Protein 8JNX (pdb70)

InterPro domains:
  IPR006047 Glycosyl hydrolase family 13, catalytic domain [PF00128] (363-703)
  IPR006047 Glycosyl hydrolase family 13, catalytic domain [SM00642] (362-720)
  IPR013780 Glycosyl hydrolase, all-beta [G3DSA:2.60.40.1180] (723-829)
  IPR013783 Immunoglobulin-like fold [G3DSA:2.60.40.10] (42-120)
  IPR017853 Glycoside hydrolase superfamily [SSF51445] (339-729)
  IPR045857 Oligo-1,6-glucosidase, domain 2 [G3DSA:3.90.400.10] (468-514)

Organism: Alkalihalophilus pseudofirmus (NCBI:txid79885)

Structure (mmCIF, N/CA/C/O backbone):
data_8JNX
#
_entry.id   8JNX
#
_cell.length_a   171.307
_cell.length_b   171.307
_cell.length_c   167.170
_cell.angle_alpha   90.000
_cell.angle_beta   90.000
_cell.angle_gamma   120.000
#
_symmetry.space_group_name_H-M   'P 61 2 2'
#
loop_
_entity.id
_entity.type
_entity.pdbx_description
1 polymer Alpha-amylase
2 non-polymer 'CALCIUM ION'
#
loop_
_atom_site.group_PDB
_atom_site.id
_atom_site.type_symbol
_atom_site.label_atom_id
_atom_site.label_alt_id
_atom_site.label_comp_id
_atom_site.label_asym_id
_atom_site.label_entity_id
_atom_site.label_seq_id
_atom_site.pdbx_PDB_ins_code
_atom_site.Cartn_x
_atom_site.Cartn_y
_atom_site.Cartn_z
_atom_site.occupancy
_atom_site.B_iso_or_equiv
_atom_site.auth_seq_id
_atom_site.auth_comp_id
_atom_site.auth_asym_id
_atom_site.auth_atom_id
_atom_site.pdbx_PDB_model_num
ATOM 1 N N . GLY A 1 1 ? -62.67345 -39.79832 27.81522 1.000 58.69616 -1 GLY A N 1
ATOM 2 C CA . GLY A 1 1 ? -61.93776 -40.06830 29.03709 1.000 72.04459 -1 GLY A CA 1
ATOM 3 C C . GLY A 1 1 ? -60.52611 -39.51666 29.01660 1.000 84.89253 -1 GLY A C 1
ATOM 4 O O . GLY A 1 1 ? -59.97496 -39.15099 30.05565 1.000 87.77943 -1 GLY A O 1
ATOM 5 N N . SER A 1 2 ? -59.94362 -39.45749 27.81932 1.000 92.70980 0 SER A N 1
ATOM 6 C CA . SER A 1 2 ? -58.58696 -38.95801 27.63346 1.000 92.57384 0 SER A CA 1
ATOM 7 C C . SER A 1 2 ? -58.31169 -38.70736 26.15623 1.000 83.17439 0 SER A C 1
ATOM 8 O O . SER A 1 2 ? -59.24344 -38.50505 25.37028 1.000 79.77046 0 SER A O 1
ATOM 11 N N . ASN A 1 3 ? -57.03445 -38.71784 25.76911 1.000 76.03931 1 ASN A N 1
ATOM 12 C CA . ASN A 1 3 ? -56.63094 -38.53466 24.37141 1.000 66.67942 1 ASN A CA 1
ATOM 13 C C . ASN A 1 3 ? -55.40128 -39.40807 24.12959 1.000 67.42435 1 ASN A C 1
ATOM 14 O O . ASN A 1 3 ? -54.26302 -38.94886 24.25564 1.000 72.93264 1 ASN A O 1
ATOM 19 N N . VAL A 1 4 ? -55.63929 -40.66915 23.78617 1.000 59.55427 2 VAL A N 1
ATOM 20 C CA . VAL A 1 4 ? -54.55911 -41.56847 23.39966 1.000 54.60896 2 VAL A CA 1
ATOM 21 C C . VAL A 1 4 ? -54.13552 -41.23227 21.97662 1.000 58.06041 2 VAL A C 1
ATOM 22 O O . VAL A 1 4 ? -54.97711 -41.09569 21.08072 1.000 57.33083 2 VAL A O 1
ATOM 26 N N . SER A 1 5 ? -52.82985 -41.09051 21.76305 1.000 66.18454 3 SER A N 1
ATOM 27 C CA . SER A 1 5 ? -52.30300 -40.70722 20.45650 1.000 70.90291 3 SER A CA 1
ATOM 28 C C . SER A 1 5 ? -50.99941 -41.45589 20.22267 1.000 67.24680 3 SER A C 1
ATOM 29 O O . SER A 1 5 ? -49.99316 -41.17602 20.88114 1.000 64.12390 3 SER A O 1
ATOM 32 N N . HIS A 1 6 ? -51.02144 -42.40815 19.29179 1.000 70.82066 4 HIS A N 1
ATOM 33 C CA . HIS A 1 6 ? -49.83581 -43.15569 18.89140 1.000 73.84612 4 HIS A CA 1
ATOM 34 C C . HIS A 1 6 ? -49.28045 -42.67930 17.55463 1.000 75.39745 4 HIS A C 1
ATOM 35 O O . HIS A 1 6 ? -48.08465 -42.39185 17.44833 1.000 76.57479 4 HIS A O 1
ATOM 42 N N . ASN A 1 7 ? -50.13270 -42.60296 16.53008 1.000 74.89917 5 ASN A N 1
ATOM 43 C CA . ASN A 1 7 ? -49.79674 -41.97399 15.25049 1.000 71.46552 5 ASN A CA 1
ATOM 44 C C . ASN A 1 7 ? -48.62929 -42.67405 14.55662 1.000 63.15972 5 ASN A C 1
ATOM 45 O O . ASN A 1 7 ? -47.73184 -42.02579 14.01421 1.000 70.24592 5 ASN A O 1
ATOM 50 N N . PHE A 1 8 ? -48.64501 -44.00976 14.57224 1.000 55.95134 6 PHE A N 1
ATOM 51 C CA . PHE A 1 8 ? -47.65839 -44.82558 13.85682 1.000 55.36188 6 PHE A CA 1
ATOM 52 C C . PHE A 1 8 ? -46.22881 -44.48813 14.27555 1.000 62.44169 6 PHE A C 1
ATOM 53 O O . PHE A 1 8 ? -45.30991 -44.47705 13.45407 1.000 66.09340 6 PHE A O 1
ATOM 61 N N . ASN A 1 9 ? -46.03373 -44.21178 15.56201 1.000 65.66939 7 ASN A N 1
ATOM 62 C CA . ASN A 1 9 ? -44.71802 -43.82834 16.07029 1.000 60.35252 7 ASN A CA 1
ATOM 63 C C . ASN A 1 9 ? -44.00724 -45.04691 16.65730 1.000 63.03628 7 ASN A C 1
ATOM 64 O O . ASN A 1 9 ? -43.81459 -45.18115 17.86575 1.000 76.61517 7 ASN A O 1
ATOM 69 N N . HIS A 1 10 ? -43.61373 -45.94770 15.76264 1.000 62.98857 8 HIS A N 1
ATOM 70 C CA . HIS A 1 10 ? -42.74779 -47.06422 16.11443 1.000 77.85367 8 HIS A CA 1
ATOM 71 C C . HIS A 1 10 ? -41.31402 -46.71584 15.73322 1.000 99.00997 8 HIS A C 1
ATOM 72 O O . HIS A 1 10 ? -41.06580 -46.21126 14.63282 1.000 86.44265 8 HIS A O 1
ATOM 79 N N . ASN A 1 11 ? -40.37564 -46.98523 16.65019 1.000 128.79838 9 ASN A N 1
ATOM 80 C CA . ASN A 1 11 ? -39.03116 -46.41865 16.53655 1.000 134.52841 9 ASN A CA 1
ATOM 81 C C . ASN A 1 11 ? -38.31518 -46.84536 15.25933 1.000 134.85696 9 ASN A C 1
ATOM 82 O O . ASN A 1 11 ? -37.90312 -45.96511 14.48352 1.000 151.72592 9 ASN A O 1
ATOM 87 N N . PRO A 1 12 ? -38.12436 -48.14728 14.96731 1.000 102.25432 10 PRO A N 1
ATOM 88 C CA . PRO A 1 12 ? -37.64776 -48.49837 13.62431 1.000 84.22975 10 PRO A CA 1
ATOM 89 C C . PRO A 1 12 ? -38.80236 -48.51318 12.63552 1.000 79.80334 10 PRO A C 1
ATOM 90 O O . PRO A 1 12 ? -39.50708 -49.51857 12.50581 1.000 83.28910 10 PRO A O 1
ATOM 94 N N . PHE A 1 13 ? -39.01929 -47.38812 11.94835 1.000 68.67732 11 PHE A N 1
ATOM 95 C CA . PHE A 1 13 ? -40.14625 -47.28346 11.02803 1.000 63.19690 11 PHE A CA 1
ATOM 96 C C . PHE A 1 13 ? -40.03340 -48.26247 9.86886 1.000 69.33145 11 PHE A C 1
ATOM 97 O O . PHE A 1 13 ? -41.05064 -48.59879 9.25243 1.000 72.89288 11 PHE A O 1
ATOM 105 N N . ILE A 1 14 ? -38.82412 -48.71691 9.55613 1.000 68.79605 12 ILE A N 1
ATOM 106 C CA . ILE A 1 14 ? -38.60094 -49.73503 8.53421 1.000 60.91695 12 ILE A CA 1
ATOM 107 C C . ILE A 1 14 ? -37.80015 -50.86455 9.17386 1.000 64.11507 12 ILE A C 1
ATOM 108 O O . ILE A 1 14 ? -36.57560 -50.93991 8.99086 1.000 67.43043 12 ILE A O 1
ATOM 113 N N . PRO A 1 15 ? -38.44481 -51.76089 9.92070 1.000 62.96503 13 PRO A N 1
ATOM 114 C CA . PRO A 1 15 ? -37.70017 -52.69542 10.77473 1.000 69.82305 13 PRO A CA 1
ATOM 115 C C . PRO A 1 15 ? -37.01948 -53.81056 9.99710 1.000 75.83785 13 PRO A C 1
ATOM 116 O O . PRO A 1 15 ? -37.57443 -54.37370 9.05011 1.000 78.02512 13 PRO A O 1
ATOM 120 N N . SER A 1 16 ? -35.80562 -54.13306 10.42736 1.000 78.88607 14 SER A N 1
ATOM 121 C CA . SER A 1 16 ? -35.10066 -55.31813 9.96967 1.000 81.84370 14 SER A CA 1
ATOM 122 C C . SER A 1 16 ? -35.63722 -56.53934 10.70675 1.000 83.82139 14 SER A C 1
ATOM 123 O O . SER A 1 16 ? -36.40227 -56.41610 11.66545 1.000 87.67177 14 SER A O 1
ATOM 126 N N . PRO A 1 17 ? -35.26977 -57.75048 10.27392 1.000 84.75840 15 PRO A N 1
ATOM 127 C CA . PRO A 1 17 ? -35.65212 -58.94807 11.03880 1.000 90.91478 15 PRO A CA 1
ATOM 128 C C . PRO A 1 17 ? -34.95260 -59.07811 12.38392 1.000 106.68447 15 PRO A C 1
ATOM 129 O O . PRO A 1 17 ? -35.14467 -60.09390 13.06293 1.000 103.43244 15 PRO A O 1
ATOM 133 N N . ASN A 1 18 ? -34.16066 -58.09010 12.79807 1.000 120.48745 16 ASN A N 1
ATOM 134 C CA . ASN A 1 18 ? -33.34177 -58.18421 13.99962 1.000 131.06408 16 ASN A CA 1
ATOM 135 C C . ASN A 1 18 ? -33.80272 -57.26023 15.11578 1.000 127.90666 16 ASN A C 1
ATOM 136 O O . ASN A 1 18 ? -33.92324 -57.69136 16.26640 1.000 140.30487 16 ASN A O 1
ATOM 141 N N . ASP A 1 19 ? -34.05961 -55.99344 14.80779 1.000 116.54011 17 ASP A N 1
ATOM 142 C CA . ASP A 1 19 ? -34.33579 -55.00485 15.83928 1.000 114.24091 17 ASP A CA 1
ATOM 143 C C . ASP A 1 19 ? -35.76052 -55.12891 16.36460 1.000 112.20161 17 ASP A C 1
ATOM 144 O O . ASP A 1 19 ? -36.69874 -55.40334 15.61034 1.000 107.73540 17 ASP A O 1
ATOM 149 N N . ASP A 1 20 ? -35.91412 -54.93013 17.67135 1.000 108.33766 18 ASP A N 1
ATOM 150 C CA . ASP A 1 20 ? -37.23829 -54.77343 18.24741 1.000 95.73444 18 ASP A CA 1
ATOM 151 C C . ASP A 1 20 ? -37.81882 -53.42216 17.84141 1.000 86.12443 18 ASP A C 1
ATOM 152 O O . ASP A 1 20 ? -37.10799 -52.52017 17.38910 1.000 86.40221 18 ASP A O 1
ATOM 157 N N . VAL A 1 21 ? -39.12987 -53.28608 18.00753 1.000 80.80566 19 VAL A N 1
ATOM 158 C CA . VAL A 1 21 ? -39.86077 -52.11004 17.55076 1.000 75.49040 19 VAL A CA 1
ATOM 159 C C . VAL A 1 21 ? -40.47334 -51.43820 18.77258 1.000 75.34899 19 VAL A C 1
ATOM 160 O O . VAL A 1 21 ? -41.38907 -51.98774 19.39812 1.000 73.50831 19 VAL A O 1
ATOM 164 N N . GLU A 1 22 ? -39.97520 -50.24995 19.11042 1.000 78.14159 20 GLU A N 1
ATOM 165 C CA . GLU A 1 22 ? -40.41194 -49.52857 20.30032 1.000 84.01393 20 GLU A CA 1
ATOM 166 C C . GLU A 1 22 ? -41.66356 -48.71899 19.98108 1.000 85.35174 20 GLU A C 1
ATOM 167 O O . GLU A 1 22 ? -41.64982 -47.87279 19.08051 1.000 85.18061 20 GLU A O 1
ATOM 173 N N . ILE A 1 23 ? -42.73555 -48.97067 20.72586 1.000 85.00438 21 ILE A N 1
ATOM 174 C CA . ILE A 1 23 ? -44.00205 -48.26675 20.56043 1.000 79.67904 21 ILE A CA 1
ATOM 175 C C . ILE A 1 23 ? -44.10082 -47.20626 21.64762 1.000 74.84324 21 ILE A C 1
ATOM 176 O O . ILE A 1 23 ? -44.12000 -47.53087 22.84076 1.000 88.15929 21 ILE A O 1
ATOM 181 N N . THR A 1 24 ? -44.16406 -45.94122 21.24315 1.000 64.00221 22 THR A N 1
ATOM 182 C CA . THR A 1 24 ? -44.30359 -44.82464 22.16853 1.000 72.23102 22 THR A CA 1
ATOM 183 C C . THR A 1 24 ? -45.66445 -44.16979 21.96774 1.000 72.61069 22 THR A C 1
ATOM 184 O O . THR A 1 24 ? -46.04376 -43.84679 20.83640 1.000 58.56595 22 THR A O 1
ATOM 188 N N . VAL A 1 25 ? -46.39517 -43.98027 23.06549 1.000 72.98368 23 VAL A N 1
ATOM 189 C CA . VAL A 1 25 ? -47.76798 -43.48931 23.03234 1.000 59.22186 23 VAL A CA 1
ATOM 190 C C . VAL A 1 25 ? -47.88180 -42.27495 23.94316 1.000 59.30252 23 VAL A C 1
ATOM 191 O O . VAL A 1 25 ? -47.46338 -42.32302 25.10530 1.000 67.06494 23 VAL A O 1
ATOM 195 N N . GLU A 1 26 ? -48.45088 -41.19318 23.41725 1.000 58.64683 24 GLU A N 1
ATOM 196 C CA . GLU A 1 26 ? -48.70586 -39.98058 24.18336 1.000 62.56743 24 GLU A CA 1
ATOM 197 C C . GLU A 1 26 ? -50.17302 -39.94371 24.59091 1.000 64.50760 24 GLU A C 1
ATOM 198 O O . GLU A 1 26 ? -51.05926 -40.13353 23.75122 1.000 73.47922 24 GLU A O 1
ATOM 204 N N . VAL A 1 27 ? -50.42652 -39.70047 25.87520 1.000 59.97868 25 VAL A N 1
ATOM 205 C CA . VAL A 1 27 ? -51.77784 -39.69069 26.42284 1.000 62.78371 25 VAL A CA 1
ATOM 206 C C . VAL A 1 27 ? -51.99805 -38.37958 27.16388 1.000 70.36211 25 VAL A C 1
ATOM 207 O O . VAL A 1 27 ? -51.15889 -37.96923 27.97362 1.000 76.44891 25 VAL A O 1
ATOM 211 N N . GLU A 1 28 ? -53.12378 -37.72563 26.88329 1.000 69.09580 26 GLU A N 1
ATOM 212 C CA . GLU A 1 28 ? -53.55586 -36.52332 27.58983 1.000 71.50471 26 GLU A CA 1
ATOM 213 C C . GLU A 1 28 ? -54.83702 -36.86769 28.33798 1.000 70.95285 26 GLU A C 1
ATOM 214 O O . GLU A 1 28 ? -55.90389 -36.99129 27.72614 1.000 72.81015 26 GLU A O 1
ATOM 220 N N . HIS A 1 29 ? -54.73323 -37.01745 29.65651 1.000 73.48947 27 HIS A N 1
ATOM 221 C CA . HIS A 1 29 ? -55.80898 -37.56923 30.46455 1.000 72.98068 27 HIS A CA 1
ATOM 222 C C . HIS A 1 29 ? -56.13630 -36.65192 31.63541 1.000 71.82011 27 HIS A C 1
ATOM 223 O O . HIS A 1 29 ? -55.30851 -35.85764 32.08683 1.000 73.57651 27 HIS A O 1
ATOM 230 N N . TYR A 1 30 ? -57.37389 -36.77772 32.11926 1.000 64.58844 28 TYR A N 1
ATOM 231 C CA . TYR A 1 30 ? -57.83762 -36.09494 33.32325 1.000 69.37602 28 TYR A CA 1
ATOM 232 C C . TYR A 1 30 ? -57.75476 -37.01333 34.53641 1.000 86.06387 28 TYR A C 1
ATOM 233 O O . TYR A 1 30 ? -56.99456 -36.74942 35.47343 1.000 94.85974 28 TYR A O 1
ATOM 242 N N . GLY A 1 31 ? -58.52453 -38.09768 34.53155 1.000 89.04393 29 GLY A N 1
ATOM 243 C CA . GLY A 1 31 ? -58.42402 -39.10255 35.56061 1.000 86.17659 29 GLY A CA 1
ATOM 244 C C . GLY A 1 31 ? -57.14671 -39.90121 35.40654 1.000 82.11463 29 GLY A C 1
ATOM 245 O O . GLY A 1 31 ? -56.30266 -39.60273 34.55550 1.000 78.61305 29 GLY A O 1
ATOM 246 N N . PRO A 1 32 ? -56.97891 -40.93917 36.22006 1.000 81.80231 30 PRO A N 1
ATOM 247 C CA . PRO A 1 32 ? -55.74079 -41.71992 36.15636 1.000 78.05962 30 PRO A CA 1
ATOM 248 C C . PRO A 1 32 ? -55.67494 -42.58214 34.90593 1.000 72.23144 30 PRO A C 1
ATOM 249 O O . PRO A 1 32 ? -56.69162 -43.04745 34.38601 1.000 63.46086 30 PRO A O 1
ATOM 253 N N . ILE A 1 33 ? -54.45372 -42.75279 34.40350 1.000 72.46500 31 ILE A N 1
ATOM 254 C CA . ILE A 1 33 ? -54.10193 -43.84691 33.50392 1.000 74.90508 31 ILE A CA 1
ATOM 255 C C . ILE A 1 33 ? -52.75591 -44.38111 33.97191 1.000 79.17034 31 ILE A C 1
ATOM 256 O O . ILE A 1 33 ? -51.81286 -43.61015 34.18178 1.000 75.48925 31 ILE A O 1
ATOM 261 N N . ASP A 1 34 ? -52.67525 -45.69137 34.17388 1.000 82.25667 32 ASP A N 1
ATOM 262 C CA . ASP A 1 34 ? -51.51423 -46.30210 34.80818 1.000 83.79904 32 ASP A CA 1
ATOM 263 C C . ASP A 1 34 ? -50.70597 -47.18488 33.87248 1.000 85.12419 32 ASP A C 1
ATOM 264 O O . ASP A 1 34 ? -49.47591 -47.20596 33.96416 1.000 85.82464 32 ASP A O 1
ATOM 269 N N . GLU A 1 35 ? -51.36310 -47.90562 32.96538 1.000 89.96511 33 GLU A N 1
ATOM 270 C CA . GLU A 1 35 ? -50.67059 -48.81009 32.05922 1.000 93.95570 33 GLU A CA 1
ATOM 271 C C . GLU A 1 35 ? -51.55384 -49.09658 30.85719 1.000 97.29537 33 GLU A C 1
ATOM 272 O O . GLU A 1 35 ? -52.78419 -49.02989 30.93661 1.000 101.10777 33 GLU A O 1
ATOM 278 N N . GLY A 1 36 ? -50.90046 -49.40493 29.74263 1.000 96.10832 34 GLY A N 1
ATOM 279 C CA . GLY A 1 36 ? -51.58965 -49.78712 28.52707 1.000 90.01509 34 GLY A CA 1
ATOM 280 C C . GLY A 1 36 ? -51.12350 -51.14272 28.03804 1.000 85.04309 34 GLY A C 1
ATOM 281 O O . GLY A 1 36 ? -50.72123 -51.98872 28.84195 1.000 86.51177 34 GLY A O 1
ATOM 282 N N . GLY A 1 37 ? -51.16706 -51.35837 26.73181 1.000 82.15438 35 GLY A N 1
ATOM 283 C CA . GLY A 1 37 ? -50.75405 -52.62976 26.18807 1.000 84.72430 35 GLY A CA 1
ATOM 284 C C . GLY A 1 37 ? -50.80932 -52.64576 24.68061 1.000 79.79353 35 GLY A C 1
ATOM 285 O O . GLY A 1 37 ? -51.59521 -51.92686 24.05904 1.000 73.22745 35 GLY A O 1
ATOM 286 N N . ILE A 1 38 ? -49.96492 -53.49653 24.10222 1.000 77.60890 36 ILE A N 1
ATOM 287 C CA . ILE A 1 38 ? -49.93285 -53.74079 22.66705 1.000 70.87805 36 ILE A CA 1
ATOM 288 C C . ILE A 1 38 ? -50.51363 -55.12043 22.41406 1.000 67.61853 36 ILE A C 1
ATOM 289 O O . ILE A 1 38 ? -50.18505 -56.07967 23.12112 1.000 76.77361 36 ILE A O 1
ATOM 294 N N . TYR A 1 39 ? -51.37052 -55.22055 21.40527 1.000 67.10743 37 TYR A N 1
ATOM 295 C CA . TYR A 1 39 ? -51.94411 -56.49113 20.97242 1.000 73.58523 37 TYR A CA 1
ATOM 296 C C . TYR A 1 39 ? -51.60014 -56.63975 19.49443 1.000 75.16956 37 TYR A C 1
ATOM 297 O O . TYR A 1 39 ? -52.34340 -56.17854 18.62603 1.000 71.65712 37 TYR A O 1
ATOM 306 N N . PHE A 1 40 ? -50.45746 -57.25903 19.21345 1.000 81.06159 38 PHE A N 1
ATOM 307 C CA . PHE A 1 40 ? -49.93910 -57.36351 17.85900 1.000 79.86150 38 PHE A CA 1
ATOM 308 C C . PHE A 1 40 ? -50.14311 -58.76916 17.31097 1.000 76.37236 38 PHE A C 1
ATOM 309 O O . PHE A 1 40 ? -50.27068 -59.74283 18.05772 1.000 67.69498 38 PHE A O 1
ATOM 317 N N . THR A 1 41 ? -50.16382 -58.86115 15.98414 1.000 83.33931 39 THR A N 1
ATOM 318 C CA . THR A 1 41 ? -50.31664 -60.12511 15.28330 1.000 89.82612 39 THR A CA 1
ATOM 319 C C . THR A 1 41 ? -49.12912 -60.34849 14.35365 1.000 94.17010 39 THR A C 1
ATOM 320 O O . THR A 1 41 ? -48.41301 -59.41254 13.98568 1.000 91.57112 39 THR A O 1
ATOM 324 N N . THR A 1 42 ? -48.92321 -61.61035 13.98381 1.000 94.31395 40 THR A N 1
ATOM 325 C CA . THR A 1 42 ? -47.86675 -62.01228 13.06097 1.000 90.08145 40 THR A CA 1
ATOM 326 C C . THR A 1 42 ? -48.40111 -62.51726 11.72998 1.000 86.90476 40 THR A C 1
ATOM 327 O O . THR A 1 42 ? -47.84792 -62.18006 10.68027 1.000 82.89454 40 THR A O 1
ATOM 331 N N . ASP A 1 43 ? -49.47814 -63.30353 11.74363 1.000 91.41205 41 ASP A N 1
ATOM 332 C CA . ASP A 1 43 ? -50.15881 -63.69465 10.51444 1.000 91.91635 41 ASP A CA 1
ATOM 333 C C . ASP A 1 43 ? -50.95790 -62.52570 9.95059 1.000 93.17137 41 ASP A C 1
ATOM 334 O O . ASP A 1 43 ? -50.74961 -61.37474 10.34761 1.000 97.06069 41 ASP A O 1
ATOM 339 N N . GLY A 1 44 ? -51.87118 -62.80593 9.02649 1.000 89.96176 42 GLY A N 1
ATOM 340 C CA . GLY A 1 44 ? -52.72818 -61.77578 8.48333 1.000 86.89956 42 GLY A CA 1
ATOM 341 C C . GLY A 1 44 ? -53.94695 -61.44758 9.31218 1.000 80.29894 42 GLY A C 1
ATOM 342 O O . GLY A 1 44 ? -54.71710 -60.55882 8.93576 1.000 74.68063 42 GLY A O 1
ATOM 343 N N . SER A 1 45 ? -54.14157 -62.13146 10.43823 1.000 76.23033 43 SER A N 1
ATOM 344 C CA . SER A 1 45 ? -55.34791 -61.95017 11.23328 1.000 75.47758 43 SER A CA 1
ATOM 345 C C . SER A 1 45 ? -55.40132 -60.54838 11.82967 1.000 71.86377 43 SER A C 1
ATOM 346 O O . SER A 1 45 ? -54.37530 -59.90580 12.06326 1.000 70.14520 43 SER A O 1
ATOM 349 N N . THR A 1 46 ? -56.61560 -60.07669 12.07480 1.000 75.37320 44 THR A N 1
ATOM 350 C CA . THR A 1 46 ? -56.80095 -58.74834 12.64497 1.000 83.30506 44 THR A CA 1
ATOM 351 C C . THR A 1 46 ? -56.48552 -58.77720 14.13715 1.000 85.03986 44 THR A C 1
ATOM 352 O O . THR A 1 46 ? -56.99794 -59.64113 14.85562 1.000 86.70305 44 THR A O 1
ATOM 356 N N . PRO A 1 47 ? -55.65311 -57.86714 14.63375 1.000 80.28450 45 PRO A N 1
ATOM 357 C CA . PRO A 1 47 ? -55.31753 -57.87132 16.05975 1.000 73.28422 45 PRO A CA 1
ATOM 358 C C . PRO A 1 47 ? -56.42142 -57.26578 16.91285 1.000 74.39566 45 PRO A C 1
ATOM 359 O O . PRO A 1 47 ? -57.15991 -56.37519 16.48524 1.000 81.50783 45 PRO A O 1
ATOM 363 N N . ALA A 1 48 ? -56.51894 -57.76481 18.14440 1.000 75.14675 46 ALA A N 1
ATOM 364 C CA . ALA A 1 48 ? -57.52687 -57.29672 19.08604 1.000 78.95390 46 ALA A CA 1
ATOM 365 C C . ALA A 1 48 ? -57.12926 -57.71028 20.49593 1.000 79.28531 46 ALA A C 1
ATOM 366 O O . ALA A 1 48 ? -56.55729 -58.78343 20.70442 1.000 77.92909 46 ALA A O 1
ATOM 368 N N . GLY A 1 49 ? -57.44752 -56.84743 21.45649 1.000 79.59437 47 GLY A N 1
ATOM 369 C CA . GLY A 1 49 ? -57.14551 -57.09946 22.85574 1.000 78.41468 47 GLY A CA 1
ATOM 370 C C . GLY A 1 49 ? -57.76002 -56.01804 23.71489 1.000 78.65593 47 GLY A C 1
ATOM 371 O O . GLY A 1 49 ? -58.28150 -55.01926 23.21205 1.000 81.95577 47 GLY A O 1
ATOM 372 N N . ALA A 1 50 ? -57.69104 -56.22881 25.02992 1.000 75.54814 48 ALA A N 1
ATOM 373 C CA . ALA A 1 50 ? -58.28916 -55.28872 25.97183 1.000 71.08477 48 ALA A CA 1
ATOM 374 C C . ALA A 1 50 ? -57.70663 -55.50392 27.35999 1.000 77.24892 48 ALA A C 1
ATOM 375 O O . ALA A 1 50 ? -57.73652 -56.62480 27.87694 1.000 88.80980 48 ALA A O 1
ATOM 377 N N . ARG A 1 51 ? -57.18545 -54.42678 27.95324 1.000 77.35629 49 ARG A N 1
ATOM 378 C CA . ARG A 1 51 ? -56.74424 -54.41281 29.35131 1.000 81.79542 49 ARG A CA 1
ATOM 379 C C . ARG A 1 51 ? -55.75388 -55.53593 29.65174 1.000 82.35032 49 ARG A C 1
ATOM 380 O O . ARG A 1 51 ? -55.81088 -56.18034 30.70106 1.000 87.20066 49 ARG A O 1
ATOM 388 N N . GLY A 1 52 ? -54.82754 -55.76825 28.72410 1.000 81.80842 50 GLY A N 1
ATOM 389 C CA . GLY A 1 52 ? -53.82982 -56.80160 28.88541 1.000 82.55904 50 GLY A CA 1
ATOM 390 C C . GLY A 1 52 ? -54.24794 -58.18082 28.42331 1.000 82.89287 50 GLY A C 1
ATOM 391 O O . GLY A 1 52 ? -53.40445 -59.08576 28.38876 1.000 82.13905 50 GLY A O 1
ATOM 392 N N . GLU A 1 53 ? -55.51658 -58.37517 28.07268 1.000 83.79113 51 GLU A N 1
ATOM 393 C CA . GLU A 1 53 ? -56.01700 -59.65462 27.58054 1.000 88.83941 51 GLU A CA 1
ATOM 394 C C . GLU A 1 53 ? -56.18662 -59.55226 26.06899 1.000 83.55039 51 GLU A C 1
ATOM 395 O O . GLU A 1 53 ? -57.08786 -58.86058 25.58456 1.000 81.97788 51 GLU A O 1
ATOM 401 N N . ALA A 1 54 ? -55.31936 -60.23701 25.32765 1.000 79.94656 52 ALA A N 1
ATOM 402 C CA . ALA A 1 54 ? -55.35544 -60.18179 23.87345 1.000 78.14028 52 ALA A CA 1
ATOM 403 C C . ALA A 1 54 ? -56.36415 -61.18585 23.33067 1.000 81.45790 52 ALA A C 1
ATOM 404 O O . ALA A 1 54 ? -56.41244 -62.33754 23.77566 1.000 86.60363 52 ALA A O 1
ATOM 406 N N . SER A 1 55 ? -57.17229 -60.74313 22.36734 1.000 79.88316 53 SER A N 1
ATOM 407 C CA . SER A 1 55 ? -58.16209 -61.60839 21.73795 1.000 80.73332 53 SER A CA 1
ATOM 408 C C . SER A 1 55 ? -57.58759 -62.36833 20.54880 1.000 80.46495 53 SER A C 1
ATOM 409 O O . SER A 1 55 ? -57.85083 -63.56577 20.39526 1.000 83.71181 53 SER A O 1
ATOM 412 N N . SER A 1 56 ? -56.80950 -61.69529 19.70092 1.000 76.30079 54 SER A N 1
ATOM 413 C CA . SER A 1 56 ? -56.13696 -62.33953 18.57171 1.000 77.60325 54 SER A CA 1
ATOM 414 C C . SER A 1 56 ? -54.74556 -61.72407 18.45853 1.000 76.92649 54 SER A C 1
ATOM 415 O O . SER A 1 56 ? -54.58882 -60.62765 17.91323 1.000 72.99649 54 SER A O 1
ATOM 418 N N . GLY A 1 57 ? -53.74474 -62.42678 18.97710 1.000 83.44462 55 GLY A N 1
ATOM 419 C CA . GLY A 1 57 ? -52.36781 -61.98665 18.92971 1.000 88.43338 55 GLY A CA 1
ATOM 420 C C . GLY A 1 57 ? -51.71712 -62.03831 20.29374 1.000 97.73229 55 GLY A C 1
ATOM 421 O O . GLY A 1 57 ? -52.31541 -62.44262 21.28896 1.000 106.90343 55 GLY A O 1
ATOM 422 N N . GLU A 1 58 ? -50.45601 -61.61856 20.32657 1.000 98.13990 56 GLU A N 1
ATOM 423 C CA . GLU A 1 58 ? -49.69162 -61.57474 21.56343 1.000 95.76005 56 GLU A CA 1
ATOM 424 C C . GLU A 1 58 ? -49.81580 -60.20751 22.22895 1.000 90.29535 56 GLU A C 1
ATOM 425 O O . GLU A 1 58 ? -50.20892 -59.21661 21.60934 1.000 80.26246 56 GLU A O 1
ATOM 431 N N . PHE A 1 59 ? -49.46263 -60.16655 23.50998 1.000 92.08954 57 PHE A N 1
ATOM 432 C CA . PHE A 1 59 ? -49.58160 -58.96785 24.32544 1.000 85.79357 57 PHE A CA 1
ATOM 433 C C . PHE A 1 59 ? -48.20321 -58.43848 24.69938 1.000 85.26098 57 PHE A C 1
ATOM 434 O O . PHE A 1 59 ? -47.27896 -59.21278 24.96752 1.000 87.95392 57 PHE A O 1
ATOM 442 N N . SER A 1 60 ? -48.07180 -57.11025 24.70667 1.000 81.07330 58 SER A N 1
ATOM 443 C CA . SER A 1 60 ? -46.87729 -56.43266 25.18364 1.000 84.17603 58 SER A CA 1
ATOM 444 C C . SER A 1 60 ? -47.36703 -55.20289 25.94088 1.000 93.29078 58 SER A C 1
ATOM 445 O O . SER A 1 60 ? -48.25727 -54.48702 25.44516 1.000 103.98393 58 SER A O 1
ATOM 448 N N . PRO A 1 61 ? -46.82723 -54.92801 27.12205 1.000 84.89667 59 PRO A N 1
ATOM 449 C CA . PRO A 1 61 ? -47.38485 -53.86710 27.96402 1.000 84.73760 59 PRO A CA 1
ATOM 450 C C . PRO A 1 61 ? -46.86725 -52.48408 27.59238 1.000 82.14159 59 PRO A C 1
ATOM 451 O O . PRO A 1 61 ? -45.79501 -52.31765 27.00798 1.000 78.32429 59 PRO A O 1
ATOM 455 N N . LEU A 1 62 ? -47.66840 -51.48284 27.94882 1.000 81.33103 60 LEU A N 1
ATOM 456 C CA . LEU A 1 62 ? -47.30542 -50.07684 27.82230 1.000 80.87966 60 LEU A CA 1
ATOM 457 C C . LEU A 1 62 ? -47.10748 -49.50925 29.22078 1.000 91.05717 60 LEU A C 1
ATOM 458 O O . LEU A 1 62 ? -48.02106 -49.56598 30.05130 1.000 105.15876 60 LEU A O 1
ATOM 463 N N . GLU A 1 63 ? -45.92208 -48.96446 29.47852 1.000 87.67717 61 GLU A N 1
ATOM 464 C CA . GLU A 1 63 ? -45.55001 -48.49006 30.80305 1.000 88.62079 61 GLU A CA 1
ATOM 465 C C . GLU A 1 63 ? -45.23458 -47.00161 30.76314 1.000 85.12516 61 GLU A C 1
ATOM 466 O O . GLU A 1 63 ? -44.61596 -46.51161 29.81267 1.000 86.47152 61 GLU A O 1
ATOM 472 N N . VAL A 1 64 ? -45.66516 -46.29047 31.80346 1.000 79.52675 62 VAL A N 1
ATOM 473 C CA . VAL A 1 64 ? -45.50703 -44.84014 31.87487 1.000 72.01285 62 VAL A CA 1
ATOM 474 C C . VAL A 1 64 ? -44.02479 -44.52208 32.05046 1.000 72.20795 62 VAL A C 1
ATOM 475 O O . VAL A 1 64 ? -43.43637 -44.81415 33.09513 1.000 85.16222 62 VAL A O 1
ATOM 479 N N . VAL A 1 65 ? -43.41935 -43.91909 31.02793 1.000 65.53328 63 VAL A N 1
ATOM 480 C CA . VAL A 1 65 ? -42.02933 -43.48748 31.13002 1.000 66.73158 63 VAL A CA 1
ATOM 481 C C . VAL A 1 65 ? -41.94208 -42.10841 31.77016 1.000 72.73902 63 VAL A C 1
ATOM 482 O O . VAL A 1 65 ? -41.22391 -41.90843 32.75646 1.000 82.69215 63 VAL A O 1
ATOM 486 N N . GLU A 1 66 ? -42.66909 -41.14055 31.21900 1.000 78.43171 64 GLU A N 1
ATOM 487 C CA . GLU A 1 66 ? -42.70991 -39.78110 31.73127 1.000 86.67950 64 GLU A CA 1
ATOM 488 C C . GLU A 1 66 ? -44.15031 -39.39715 32.04507 1.000 79.59873 64 GLU A C 1
ATOM 489 O O . GLU A 1 66 ? -45.09970 -39.95129 31.48202 1.000 80.85476 64 GLU A O 1
ATOM 495 N N . THR A 1 67 ? -44.30289 -38.43701 32.95495 1.000 73.63875 65 THR A N 1
ATOM 496 C CA . THR A 1 67 ? -45.61769 -37.91716 33.31227 1.000 74.43529 65 THR A CA 1
ATOM 497 C C . THR A 1 67 ? -45.44432 -36.60803 34.06866 1.000 80.15172 65 THR A C 1
ATOM 498 O O . THR A 1 67 ? -44.40265 -36.35770 34.68600 1.000 83.06363 65 THR A O 1
ATOM 502 N N . LYS A 1 68 ? -46.48122 -35.77736 34.00331 1.000 81.59191 66 LYS A N 1
ATOM 503 C CA . LYS A 1 68 ? -46.55786 -34.51559 34.74180 1.000 83.70183 66 LYS A CA 1
ATOM 504 C C . LYS A 1 68 ? -48.00286 -34.02922 34.70730 1.000 86.49429 66 LYS A C 1
ATOM 505 O O . LYS A 1 68 ? -48.92300 -34.78275 34.36892 1.000 86.99929 66 LYS A O 1
ATOM 511 N N . THR A 1 69 ? -48.20262 -32.76337 35.06505 1.000 89.34176 67 THR A N 1
ATOM 512 C CA . THR A 1 69 ? -49.51294 -32.12827 34.99939 1.000 86.37629 67 THR A CA 1
ATOM 513 C C . THR A 1 69 ? -49.33255 -30.71036 34.48269 1.000 87.26155 67 THR A C 1
ATOM 514 O O . THR A 1 69 ? -48.65366 -29.89854 35.11916 1.000 89.70673 67 THR A O 1
ATOM 518 N N . GLU A 1 70 ? -49.93303 -30.41900 33.32989 1.000 82.42911 68 GLU A N 1
ATOM 519 C CA . GLU A 1 70 ? -49.76250 -29.13776 32.65713 1.000 84.19576 68 GLU A CA 1
ATOM 520 C C . GLU A 1 70 ? -51.13213 -28.52991 32.39886 1.000 86.77386 68 GLU A C 1
ATOM 521 O O . GLU A 1 70 ? -51.96245 -29.13652 31.71319 1.000 78.60827 68 GLU A O 1
ATOM 527 N N . ASN A 1 71 ? -51.35834 -27.33384 32.94387 1.000 94.82425 69 ASN A N 1
ATOM 528 C CA . ASN A 1 71 ? -52.62700 -26.61717 32.81193 1.000 89.03055 69 ASN A CA 1
ATOM 529 C C . ASN A 1 71 ? -53.80049 -27.48765 33.25794 1.000 81.36106 69 ASN A C 1
ATOM 530 O O . ASN A 1 71 ? -54.81480 -27.61399 32.56900 1.000 78.27939 69 ASN A O 1
ATOM 535 N N . ASN A 1 72 ? -53.63859 -28.10488 34.42873 1.000 82.57588 70 ASN A N 1
ATOM 536 C CA . ASN A 1 72 ? -54.63842 -28.92177 35.11288 1.000 78.63813 70 ASN A CA 1
ATOM 537 C C . ASN A 1 72 ? -54.96739 -30.21859 34.38072 1.000 71.16162 70 ASN A C 1
ATOM 538 O O . ASN A 1 72 ? -55.87879 -30.94156 34.80309 1.000 65.66709 70 ASN A O 1
ATOM 543 N N . LEU A 1 73 ? -54.25864 -30.54310 33.30320 1.000 69.26065 71 LEU A N 1
ATOM 544 C CA . LEU A 1 73 ? -54.41171 -31.81936 32.61924 1.000 79.94506 71 LEU A CA 1
ATOM 545 C C . LEU A 1 73 ? -53.11768 -32.61338 32.72749 1.000 78.54762 71 LEU A C 1
ATOM 546 O O . LEU A 1 73 ? -52.02269 -32.05077 32.62896 1.000 82.66747 71 LEU A O 1
ATOM 551 N N . GLN A 1 74 ? -53.24803 -33.92033 32.93569 1.000 69.87366 72 GLN A N 1
ATOM 552 C CA . GLN A 1 74 ? -52.09522 -34.78796 33.12917 1.000 71.14606 72 GLN A CA 1
ATOM 553 C C . GLN A 1 74 ? -51.61856 -35.32933 31.78757 1.000 75.48852 72 GLN A C 1
ATOM 554 O O . GLN A 1 74 ? -52.42207 -35.81140 30.98263 1.000 76.26233 72 GLN A O 1
ATOM 560 N N . ARG A 1 75 ? -50.31048 -35.24598 31.55313 1.000 82.80329 73 ARG A N 1
ATOM 561 C CA . ARG A 1 75 ? -49.69053 -35.68996 30.30840 1.000 83.37544 73 ARG A CA 1
ATOM 562 C C . ARG A 1 75 ? -48.68874 -36.79107 30.62956 1.000 88.88110 73 ARG A C 1
ATOM 563 O O . ARG A 1 75 ? -47.62137 -36.52031 31.19036 1.000 103.56974 73 ARG A O 1
ATOM 571 N N . SER A 1 76 ? -49.02809 -38.02512 30.27127 1.000 79.15522 74 SER A N 1
ATOM 572 C CA . SER A 1 76 ? -48.15712 -39.17193 30.47195 1.000 71.58112 74 SER A CA 1
ATOM 573 C C . SER A 1 76 ? -47.64767 -39.68785 29.13233 1.000 73.18218 74 SER A C 1
ATOM 574 O O . SER A 1 76 ? -48.21450 -39.40558 28.07275 1.000 69.13079 74 SER A O 1
ATOM 577 N N . THR A 1 77 ? -46.55959 -40.45299 29.19397 1.000 77.84316 75 THR A N 1
ATOM 578 C CA . THR A 1 77 ? -45.95016 -41.05314 28.01288 1.000 72.94427 75 THR A CA 1
ATOM 579 C C . THR A 1 77 ? -45.77353 -42.54320 28.25701 1.000 69.12661 75 THR A C 1
ATOM 580 O O . THR A 1 77 ? -45.02244 -42.94389 29.15219 1.000 65.91974 75 THR A O 1
ATOM 584 N N . LEU A 1 78 ? -46.46100 -43.35549 27.46206 1.000 71.99147 76 LEU A N 1
ATOM 585 C CA . LEU A 1 78 ? -46.40802 -44.80569 27.57139 1.000 68.90348 76 LEU A CA 1
ATOM 586 C C . LEU A 1 78 ? -45.44240 -45.36402 26.53454 1.000 69.69107 76 LEU A C 1
ATOM 587 O O . LEU A 1 78 ? -45.34246 -44.84185 25.41975 1.000 61.79602 76 LEU A O 1
ATOM 592 N N . LYS A 1 79 ? -44.73062 -46.42734 26.90463 1.000 74.56857 77 LYS A N 1
ATOM 593 C CA . LYS A 1 79 ? -43.78960 -47.06133 25.99378 1.000 70.80950 77 LYS A CA 1
ATOM 594 C C . LYS A 1 79 ? -43.80344 -48.57107 26.18144 1.000 68.81743 77 LYS A C 1
ATOM 595 O O . LYS A 1 79 ? -43.98726 -49.08063 27.28999 1.000 70.64635 77 LYS A O 1
ATOM 601 N N . GLY A 1 80 ? -43.60724 -49.27297 25.06969 1.000 70.07429 78 GLY A N 1
ATOM 602 C CA . GLY A 1 80 ? -43.49426 -50.71822 25.04918 1.000 74.96504 78 GLY A CA 1
ATOM 603 C C . GLY A 1 80 ? -42.89086 -51.12892 23.72776 1.000 79.85578 78 GLY A C 1
ATOM 604 O O . GLY A 1 80 ? -42.87847 -50.35396 22.76640 1.000 81.92345 78 GLY A O 1
ATOM 605 N N . VAL A 1 81 ? -42.37647 -52.35352 23.68367 1.000 79.44914 79 VAL A N 1
ATOM 606 C CA . VAL A 1 81 ? -41.70366 -52.83678 22.48573 1.000 79.08828 79 VAL A CA 1
ATOM 607 C C . VAL A 1 81 ? -42.40798 -54.08361 21.97223 1.000 80.93165 79 VAL A C 1
ATOM 608 O O . VAL A 1 81 ? -42.94246 -54.88973 22.74111 1.000 75.53944 79 VAL A O 1
ATOM 612 N N . ILE A 1 82 ? -42.42202 -54.22091 20.65056 1.000 86.79471 80 ILE A N 1
ATOM 613 C CA . ILE A 1 82 ? -42.88411 -55.43594 19.98801 1.000 83.75679 80 ILE A CA 1
ATOM 614 C C . ILE A 1 82 ? -41.64944 -56.29124 19.73240 1.000 79.69406 80 ILE A C 1
ATOM 615 O O . ILE A 1 82 ? -40.66094 -55.78694 19.17876 1.000 74.05055 80 ILE A O 1
ATOM 620 N N . PRO A 1 83 ? -41.64589 -57.56595 20.12483 1.000 78.70922 81 PRO A N 1
ATOM 621 C CA . PRO A 1 83 ? -40.45428 -58.39528 19.91243 1.000 87.08022 81 PRO A CA 1
ATOM 622 C C . PRO A 1 83 ? -40.10000 -58.50034 18.43711 1.000 95.82505 81 PRO A C 1
ATOM 623 O O . PRO A 1 83 ? -40.95784 -58.38473 17.55752 1.000 99.04614 81 PRO A O 1
ATOM 627 N N . LYS A 1 84 ? -38.80814 -58.69903 18.17743 1.000 103.88571 82 LYS A N 1
ATOM 628 C CA . LYS A 1 84 ? -38.33042 -58.82958 16.80897 1.000 110.13729 82 LYS A CA 1
ATOM 629 C C . LYS A 1 84 ? -39.02067 -60.00120 16.12415 1.000 104.72562 82 LYS A C 1
ATOM 630 O O . LYS A 1 84 ? -39.35579 -61.01044 16.75180 1.000 104.95477 82 LYS A O 1
ATOM 636 N N . GLN A 1 85 ? -39.25755 -59.84773 14.82652 1.000 98.94515 83 GLN A N 1
ATOM 637 C CA . GLN A 1 85 ? -39.94157 -60.85698 14.03792 1.000 97.10468 83 GLN A CA 1
ATOM 638 C C . GLN A 1 85 ? -39.07212 -61.26528 12.85768 1.000 96.21705 83 GLN A C 1
ATOM 639 O O . GLN A 1 85 ? -38.12012 -60.57238 12.48656 1.000 101.18986 83 GLN A O 1
ATOM 645 N N . ALA A 1 86 ? -39.41206 -62.41036 12.27414 1.000 87.59728 84 ALA A N 1
ATOM 646 C CA . ALA A 1 86 ? -38.63922 -62.94769 11.16925 1.000 87.70366 84 ALA A CA 1
ATOM 647 C C . ALA A 1 86 ? -38.80424 -62.07631 9.92517 1.000 95.70497 84 ALA A C 1
ATOM 648 O O . ALA A 1 86 ? -39.60372 -61.13607 9.88428 1.000 103.26138 84 ALA A O 1
ATOM 650 N N . ASP A 1 87 ? -38.02401 -62.40233 8.89943 1.000 97.38175 85 ASP A N 1
ATOM 651 C CA . ASP A 1 87 ? -38.09334 -61.67743 7.64109 1.000 101.40471 85 ASP A CA 1
ATOM 652 C C . ASP A 1 87 ? -39.40559 -61.97237 6.92478 1.000 107.27577 85 ASP A C 1
ATOM 653 O O . ASP A 1 87 ? -39.97304 -63.06272 7.04236 1.000 109.45014 85 ASP A O 1
ATOM 658 N N . SER A 1 88 ? -39.88236 -60.97881 6.17221 1.000 107.23914 86 SER A N 1
ATOM 659 C CA . SER A 1 88 ? -41.12718 -61.07075 5.40854 1.000 105.85670 86 SER A CA 1
ATOM 660 C C . SER A 1 88 ? -42.30143 -61.43176 6.32114 1.000 97.34858 86 SER A C 1
ATOM 661 O O . SER A 1 88 ? -42.94697 -62.47177 6.17573 1.000 95.10607 86 SER A O 1
ATOM 664 N N . THR A 1 89 ? -42.56994 -60.53835 7.27365 1.000 88.81261 87 THR A N 1
ATOM 665 C CA . THR A 1 89 ? -43.61042 -60.75048 8.26761 1.000 79.76086 87 THR A CA 1
ATOM 666 C C . THR A 1 89 ? -44.44432 -59.48233 8.40285 1.000 79.37077 87 THR A C 1
ATOM 667 O O . THR A 1 89 ? -43.88205 -58.38487 8.56232 1.000 77.91118 87 THR A O 1
ATOM 671 N N . PRO A 1 90 ? -45.77576 -59.58258 8.33943 1.000 79.06975 88 PRO A N 1
ATOM 672 C CA . PRO A 1 90 ? -46.61675 -58.39120 8.49412 1.000 70.13689 88 PRO A CA 1
ATOM 673 C C . PRO A 1 90 ? -47.14384 -58.22792 9.91138 1.000 64.32753 88 PRO A C 1
ATOM 674 O O . PRO A 1 90 ? -48.01175 -58.98960 10.35077 1.000 59.10205 88 PRO A O 1
ATOM 678 N N . VAL A 1 91 ? -46.63309 -57.23550 10.63345 1.000 65.05469 89 VAL A N 1
ATOM 679 C CA . VAL A 1 91 ? -47.03328 -56.99263 12.01490 1.000 68.52924 89 VAL A CA 1
ATOM 680 C C . VAL A 1 91 ? -48.14450 -55.94989 12.01923 1.000 68.33719 89 VAL A C 1
ATOM 681 O O . VAL A 1 91 ? -47.91643 -54.78704 11.67973 1.000 57.52406 89 VAL A O 1
ATOM 685 N N . LYS A 1 92 ? -49.34883 -56.36742 12.39870 1.000 70.20646 90 LYS A N 1
ATOM 686 C CA . LYS A 1 92 ? -50.44002 -55.45597 12.70874 1.000 56.53723 90 LYS A CA 1
ATOM 687 C C . LYS A 1 92 ? -50.62829 -55.41923 14.21764 1.000 55.10066 90 LYS A C 1
ATOM 688 O O . LYS A 1 92 ? -50.54605 -56.45540 14.88376 1.000 61.05758 90 LYS A O 1
ATOM 694 N N . TYR A 1 93 ? -50.88381 -54.23116 14.75872 1.000 57.81950 91 TYR A N 1
ATOM 695 C CA . TYR A 1 93 ? -51.06087 -54.10884 16.19697 1.000 63.13873 91 TYR A CA 1
ATOM 696 C C . TYR A 1 93 ? -52.05687 -53.00322 16.50700 1.000 69.42651 91 TYR A C 1
ATOM 697 O O . TYR A 1 93 ? -52.21519 -52.05074 15.73849 1.000 71.83460 91 TYR A O 1
ATOM 706 N N . VAL A 1 94 ? -52.72877 -53.14960 17.64586 1.000 72.24467 92 VAL A N 1
ATOM 707 C CA . VAL A 1 94 ? -53.62341 -52.13460 18.18258 1.000 70.94835 92 VAL A CA 1
ATOM 708 C C . VAL A 1 94 ? -53.15075 -51.79512 19.59031 1.000 68.19608 92 VAL A C 1
ATOM 709 O O . VAL A 1 94 ? -52.51057 -52.61041 20.26293 1.000 62.49508 92 VAL A O 1
ATOM 713 N N . VAL A 1 95 ? -53.45507 -50.57602 20.03046 1.000 70.37813 93 VAL A N 1
ATOM 714 C CA . VAL A 1 95 ? -52.91910 -50.02974 21.27222 1.000 61.04031 93 VAL A CA 1
ATOM 715 C C . VAL A 1 95 ? -54.05669 -49.42605 22.08454 1.000 57.39584 93 VAL A C 1
ATOM 716 O O . VAL A 1 95 ? -54.87620 -48.67198 21.54810 1.000 53.33162 93 VAL A O 1
ATOM 720 N N . ASP A 1 96 ? -54.10610 -49.75915 23.37486 1.000 64.67497 94 ASP A N 1
ATOM 721 C CA . ASP A 1 96 ? -55.04890 -49.15720 24.30572 1.000 67.64727 94 ASP A CA 1
ATOM 722 C C . ASP A 1 96 ? -54.31200 -48.71744 25.56388 1.000 72.58863 94 ASP A C 1
ATOM 723 O O . ASP A 1 96 ? -53.20780 -49.18136 25.85886 1.000 73.79668 94 ASP A O 1
ATOM 728 N N . VAL A 1 97 ? -54.94084 -47.80730 26.30285 1.000 75.98366 95 VAL A N 1
ATOM 729 C CA . VAL A 1 97 ? -54.40190 -47.28498 27.55408 1.000 73.15506 95 VAL A CA 1
ATOM 730 C C . VAL A 1 97 ? -55.54896 -47.17909 28.54884 1.000 77.50900 95 VAL A C 1
ATOM 731 O O . VAL A 1 97 ? -56.61886 -46.65975 28.21499 1.000 79.64185 95 VAL A O 1
ATOM 735 N N . TRP A 1 98 ? -55.33685 -47.68259 29.76190 1.000 83.85932 96 TRP A N 1
ATOM 736 C CA . TRP A 1 98 ? -56.37693 -47.68791 30.78020 1.000 88.92676 96 TRP A CA 1
ATOM 737 C C . TRP A 1 98 ? -55.75955 -47.28887 32.11583 1.000 86.38038 96 TRP A C 1
ATOM 738 O O . TRP A 1 98 ? -54.58430 -46.91865 32.19914 1.000 81.22494 96 TRP A O 1
ATOM 749 N N . ALA A 1 99 ? -56.56929 -47.36880 33.16933 1.000 87.97133 97 ALA A N 1
ATOM 750 C CA . ALA A 1 99 ? -56.13613 -47.10658 34.53517 1.000 86.97726 97 ALA A CA 1
ATOM 751 C C . ALA A 1 99 ? -56.30683 -48.37678 35.35158 1.000 95.96959 97 ALA A C 1
ATOM 752 O O . ALA A 1 99 ? -57.41367 -48.92178 35.42810 1.000 99.15113 97 ALA A O 1
ATOM 754 N N . ALA A 1 100 ? -55.21709 -48.84816 35.95232 1.000 96.46307 98 ALA A N 1
ATOM 755 C CA . ALA A 1 100 ? -55.31972 -49.94982 36.89629 1.000 97.24996 98 ALA A CA 1
ATOM 756 C C . ALA A 1 100 ? -56.24749 -49.55987 38.04047 1.000 107.74891 98 ALA A C 1
ATOM 757 O O . ALA A 1 100 ? -56.31529 -48.39476 38.44243 1.000 115.01022 98 ALA A O 1
ATOM 759 N N . ASP A 1 101 ? -56.97887 -50.54944 38.55488 1.000 109.25346 99 ASP A N 1
ATOM 760 C CA . ASP A 1 101 ? -58.04645 -50.33961 39.53246 1.000 111.47634 99 ASP A CA 1
ATOM 761 C C . ASP A 1 101 ? -59.15821 -49.45507 38.97420 1.000 103.54248 99 ASP A C 1
ATOM 762 O O . ASP A 1 101 ? -59.88217 -48.80194 39.73286 1.000 105.37689 99 ASP A O 1
ATOM 767 N N . GLY A 1 102 ? -59.29900 -49.41958 37.64844 1.000 96.26747 100 GLY A N 1
ATOM 768 C CA . GLY A 1 102 ? -60.34263 -48.66943 36.99073 1.000 95.19959 100 GLY A CA 1
ATOM 769 C C . GLY A 1 102 ? -61.29314 -49.58323 36.23418 1.000 97.12136 100 GLY A C 1
ATOM 770 O O . GLY A 1 102 ? -61.19273 -50.81177 36.28520 1.000 96.74150 100 GLY A O 1
ATOM 771 N N . GLU A 1 103 ? -62.21639 -48.95085 35.51432 1.000 99.82265 101 GLU A N 1
ATOM 772 C CA . GLU A 1 103 ? -63.26513 -49.65407 34.78232 1.000 105.14126 101 GLU A CA 1
ATOM 773 C C . GLU A 1 103 ? -63.18668 -49.28156 33.30607 1.000 96.68734 101 GLU A C 1
ATOM 774 O O . GLU A 1 103 ? -63.56553 -48.17168 32.91797 1.000 104.28034 101 GLU A O 1
ATOM 780 N N . GLY A 1 104 ? -62.69664 -50.20264 32.48826 1.000 88.32796 102 GLY A N 1
ATOM 781 C CA . GLY A 1 104 ? -62.70804 -50.04682 31.04867 1.000 85.96965 102 GLY A CA 1
ATOM 782 C C . GLY A 1 104 ? -61.32540 -49.79015 30.47637 1.000 81.59519 102 GLY A C 1
ATOM 783 O O . GLY A 1 104 ? -60.29571 -49.96043 31.13471 1.000 80.62312 102 GLY A O 1
ATOM 784 N N . SER A 1 105 ? -61.32270 -49.37079 29.21180 1.000 79.06444 103 SER A N 1
ATOM 785 C CA . SER A 1 105 ? -60.09521 -49.09557 28.47847 1.000 78.58474 103 SER A CA 1
ATOM 786 C C . SER A 1 105 ? -60.39102 -48.06532 27.39605 1.000 82.70555 103 SER A C 1
ATOM 787 O O . SER A 1 105 ? -61.54923 -47.76661 27.09317 1.000 87.62241 103 SER A O 1
ATOM 790 N N . GLN A 1 106 ? -59.32408 -47.52086 26.81203 1.000 76.21632 104 GLN A N 1
ATOM 791 C CA . GLN A 1 106 ? -59.44859 -46.52795 25.75160 1.000 69.23922 104 GLN A CA 1
ATOM 792 C C . GLN A 1 106 ? -58.29047 -46.70438 24.78141 1.000 66.07120 104 GLN A C 1
ATOM 793 O O . GLN A 1 106 ? -57.13918 -46.83295 25.20720 1.000 58.91034 104 GLN A O 1
ATOM 799 N N . TYR A 1 107 ? -58.59530 -46.69746 23.48595 1.000 70.66059 105 TYR A N 1
ATOM 800 C CA . TYR A 1 107 ? -57.66076 -47.14448 22.46591 1.000 69.91676 105 TYR A CA 1
ATOM 801 C C . TYR A 1 107 ? -57.02159 -45.96235 21.74006 1.000 73.95901 105 TYR A C 1
ATOM 802 O O . TYR A 1 107 ? -57.34225 -44.79646 21.97901 1.000 71.53533 105 TYR A O 1
ATOM 811 N N . ALA A 1 108 ? -56.10938 -46.28092 20.82483 1.000 78.06414 106 ALA A N 1
ATOM 812 C CA . ALA A 1 108 ? -55.18455 -45.28908 20.29771 1.000 77.98378 106 ALA A CA 1
ATOM 813 C C . ALA A 1 108 ? -55.77740 -44.52253 19.12202 1.000 86.55109 106 ALA A C 1
ATOM 814 O O . ALA A 1 108 ? -56.52652 -45.07307 18.30805 1.000 76.00344 106 ALA A O 1
ATOM 816 N N . ASP A 1 109 ? -55.43679 -43.23222 19.05604 1.000 96.42126 107 ASP A N 1
ATOM 817 C CA . ASP A 1 109 ? -55.77809 -42.32873 17.95969 1.000 85.88902 107 ASP A CA 1
ATOM 818 C C . ASP A 1 109 ? -57.27697 -42.07745 17.83553 1.000 84.86034 107 ASP A C 1
ATOM 819 O O . ASP A 1 109 ? -57.70692 -40.92009 17.80054 1.000 92.55183 107 ASP A O 1
ATOM 824 N N . THR A 1 110 ? -58.08204 -43.13752 17.75863 1.000 84.74889 108 THR A N 1
ATOM 825 C CA . THR A 1 110 ? -59.52726 -42.96473 17.67640 1.000 76.53470 108 THR A CA 1
ATOM 826 C C . THR A 1 110 ? -60.16859 -42.67595 19.02641 1.000 71.50221 108 THR A C 1
ATOM 827 O O . THR A 1 110 ? -61.32753 -42.24727 19.05826 1.000 70.09654 108 THR A O 1
ATOM 831 N N . ASN A 1 111 ? -59.44890 -42.89845 20.12936 1.000 68.66982 109 ASN A N 1
ATOM 832 C CA . ASN A 1 111 ? -59.98764 -42.73902 21.48143 1.000 74.27246 109 ASN A CA 1
ATOM 833 C C . ASN A 1 111 ? -61.22770 -43.60128 21.69966 1.000 73.82603 109 ASN A C 1
ATOM 834 O O . ASN A 1 111 ? -62.10763 -43.25493 22.49181 1.000 74.41319 109 ASN A O 1
ATOM 839 N N . SER A 1 112 ? -61.30618 -44.72898 20.99945 1.000 71.99225 110 SER A N 1
ATOM 840 C CA . SER A 1 112 ? -62.44185 -45.62352 21.13655 1.000 71.86155 110 SER A CA 1
ATOM 841 C C . SER A 1 112 ? -62.32948 -46.43646 22.42162 1.000 75.10104 110 SER A C 1
ATOM 842 O O . SER A 1 112 ? -61.24818 -46.60748 22.99136 1.000 74.24283 110 SER A O 1
ATOM 845 N N . LEU A 1 113 ? -63.47418 -46.93988 22.87634 1.000 78.15194 111 LEU A N 1
ATOM 846 C CA . LEU A 1 113 ? -63.52918 -47.77962 24.06353 1.000 77.64125 111 LEU A CA 1
ATOM 847 C C . LEU A 1 113 ? -63.42151 -49.26388 23.74190 1.000 74.46943 111 LEU A C 1
ATOM 848 O O . LEU A 1 113 ? -63.29882 -50.07541 24.66584 1.000 76.71489 111 LEU A O 1
ATOM 853 N N . THR A 1 114 ? -63.46372 -49.63423 22.46384 1.000 68.82622 112 THR A N 1
ATOM 854 C CA . THR A 1 114 ? -63.37277 -51.02171 22.03857 1.000 66.34306 112 THR A CA 1
ATOM 855 C C . THR A 1 114 ? -62.27088 -51.16289 20.99753 1.000 69.74524 112 THR A C 1
ATOM 856 O O . THR A 1 114 ? -61.88510 -50.19663 20.33430 1.000 74.84092 112 THR A O 1
ATOM 860 N N . SER A 1 115 ? -61.76900 -52.39263 20.85824 1.000 66.43207 113 SER A N 1
ATOM 861 C CA . SER A 1 115 ? -60.69179 -52.65045 19.90784 1.000 61.46119 113 SER A CA 1
ATOM 862 C C . SER A 1 115 ? -61.17504 -52.58043 18.46500 1.000 66.84792 113 SER A C 1
ATOM 863 O O . SER A 1 115 ? -60.38171 -52.28969 17.56202 1.000 67.44389 113 SER A O 1
ATOM 866 N N . ALA A 1 116 ? -62.46365 -52.83826 18.22834 1.000 70.68310 114 ALA A N 1
ATOM 867 C CA . ALA A 1 116 ? -62.97024 -52.89179 16.86113 1.000 74.18754 114 ALA A CA 1
ATOM 868 C C . ALA A 1 116 ? -62.95807 -51.52340 16.19251 1.000 80.00036 114 ALA A C 1
ATOM 869 O O . ALA A 1 116 ? -62.70803 -51.42919 14.98521 1.000 89.01440 114 ALA A O 1
ATOM 871 N N . GLU A 1 117 ? -63.22640 -50.45794 16.94790 1.000 81.24045 115 GLU A N 1
ATOM 872 C CA . GLU A 1 117 ? -63.25057 -49.10314 16.41086 1.000 86.01918 115 GLU A CA 1
ATOM 873 C C . GLU A 1 117 ? -61.96848 -48.33606 16.71401 1.000 79.79582 115 GLU A C 1
ATOM 874 O O . GLU A 1 117 ? -61.98682 -47.10420 16.80957 1.000 81.34576 115 GLU A O 1
ATOM 880 N N . ALA A 1 118 ? -60.85392 -49.04166 16.85626 1.000 67.91578 116 ALA A N 1
ATOM 881 C CA . ALA A 1 118 ? -59.55976 -48.42930 17.10394 1.000 58.79319 116 ALA A CA 1
ATOM 882 C C . ALA A 1 118 ? -58.71361 -48.43611 15.83728 1.000 62.00701 116 ALA A C 1
ATOM 883 O O . ALA A 1 118 ? -58.95318 -49.20597 14.90381 1.000 72.52781 116 ALA A O 1
ATOM 885 N N . THR A 1 119 ? -57.71282 -47.55944 15.81658 1.000 60.28576 117 THR A N 1
ATOM 886 C CA . THR A 1 119 ? -56.76777 -47.53382 14.70877 1.000 59.82475 117 THR A CA 1
ATOM 887 C C . THR A 1 119 ? -55.92871 -48.80502 14.70807 1.000 58.95089 117 THR A C 1
ATOM 888 O O . THR A 1 119 ? -55.40188 -49.21682 15.74661 1.000 66.15512 117 THR A O 1
ATOM 892 N N . GLU A 1 120 ? -55.81154 -49.42931 13.53965 1.000 53.56311 118 GLU A N 1
ATOM 893 C CA . GLU A 1 120 ? -55.02373 -50.64415 13.36739 1.000 56.92989 118 GLU A CA 1
ATOM 894 C C . GLU A 1 120 ? -53.70952 -50.27291 12.69063 1.000 61.80317 118 GLU A C 1
ATOM 895 O O . GLU A 1 120 ? -53.67738 -49.99953 11.48612 1.000 61.48386 118 GLU A O 1
ATOM 901 N N . PHE A 1 121 ? -52.63241 -50.25980 13.46658 1.000 63.26729 119 PHE A N 1
ATOM 902 C CA . PHE A 1 121 ? -51.31438 -49.91374 12.96117 1.000 59.87543 119 PHE A CA 1
ATOM 903 C C . PHE A 1 121 ? -50.63344 -51.14286 12.36957 1.000 54.11311 119 PHE A C 1
ATOM 904 O O . PHE A 1 121 ? -50.99284 -52.28453 12.66766 1.000 44.80318 119 PHE A O 1
ATOM 912 N N . ALA A 1 122 ? -49.63403 -50.89650 11.52337 1.000 55.09952 120 ALA A N 1
ATOM 913 C CA . ALA A 1 122 ? -48.93595 -51.99869 10.87895 1.000 58.73637 120 ALA A CA 1
ATOM 914 C C . ALA A 1 122 ? -47.59613 -51.53714 10.32494 1.000 60.44900 120 ALA A C 1
ATOM 915 O O . ALA A 1 122 ? -47.40151 -50.35842 10.01518 1.000 59.33788 120 ALA A O 1
ATOM 917 N N . TYR A 1 123 ? -46.67811 -52.49494 10.21357 1.000 56.79150 121 TYR A N 1
ATOM 918 C CA . TYR A 1 123 ? -45.41375 -52.31979 9.51539 1.000 58.25828 121 TYR A CA 1
ATOM 919 C C . TYR A 1 123 ? -44.98780 -53.68324 8.98952 1.000 60.73439 121 TYR A C 1
ATOM 920 O O . TYR A 1 123 ? -45.52053 -54.71990 9.39500 1.000 59.34057 121 TYR A O 1
ATOM 929 N N . TYR A 1 124 ? -44.01890 -53.67830 8.07781 1.000 63.21953 122 TYR A N 1
ATOM 930 C CA . TYR A 1 124 ? -43.54588 -54.89973 7.43622 1.000 68.22751 122 TYR A CA 1
ATOM 931 C C . TYR A 1 124 ? -42.09861 -55.14687 7.83711 1.000 70.73111 122 TYR A C 1
ATOM 932 O O . TYR A 1 124 ? -41.24043 -54.27844 7.64527 1.000 69.64808 122 TYR A O 1
ATOM 941 N N . VAL A 1 125 ? -41.83393 -56.32536 8.39288 1.000 74.34534 123 VAL A N 1
ATOM 942 C CA . VAL A 1 125 ? -40.50129 -56.69089 8.86185 1.000 76.90575 123 VAL A CA 1
ATOM 943 C C . VAL A 1 125 ? -39.73733 -57.32135 7.70454 1.000 70.96242 123 VAL A C 1
ATOM 944 O O . VAL A 1 125 ? -40.09325 -58.40790 7.23466 1.000 65.96976 123 VAL A O 1
ATOM 948 N N . GLU A 1 126 ? -38.67496 -56.64798 7.26021 1.000 71.42452 124 GLU A N 1
ATOM 949 C CA . GLU A 1 126 ? -37.94278 -57.04207 6.06283 1.000 75.17658 124 GLU A CA 1
ATOM 950 C C . GLU A 1 126 ? -36.73116 -56.14253 5.85210 1.000 81.96924 124 GLU A C 1
ATOM 951 O O . GLU A 1 126 ? -36.77034 -54.95702 6.19354 1.000 87.84727 124 GLU A O 1
ATOM 957 N N . ASN A 1 127 ? -35.64491 -56.69054 5.30579 1.000 81.92723 125 ASN A N 1
ATOM 958 C CA . ASN A 1 127 ? -34.57370 -55.84468 4.79519 1.000 78.80811 125 ASN A CA 1
ATOM 959 C C . ASN A 1 127 ? -35.09727 -55.06880 3.59240 1.000 72.20361 125 ASN A C 1
ATOM 960 O O . ASN A 1 127 ? -35.08008 -55.57185 2.46415 1.000 68.50211 125 ASN A O 1
ATOM 965 N N . TYR A 1 128 ? -35.57312 -53.84868 3.83370 1.000 70.66589 126 TYR A N 1
ATOM 966 C CA . TYR A 1 128 ? -36.27794 -53.08343 2.81206 1.000 66.59277 126 TYR A CA 1
ATOM 967 C C . TYR A 1 128 ? -35.39482 -52.82829 1.59868 1.000 75.43153 126 TYR A C 1
ATOM 968 O O . TYR A 1 128 ? -34.25790 -52.36364 1.72441 1.000 77.02642 126 TYR A O 1
ATOM 977 N N . SER A 1 129 ? -35.93085 -53.12875 0.41752 1.000 76.57797 127 SER A N 1
ATOM 978 C CA . SER A 1 129 ? -35.19518 -52.96382 -0.82572 1.000 70.87763 127 SER A CA 1
ATOM 979 C C . SER A 1 129 ? -36.18253 -52.78065 -1.96653 1.000 60.73392 127 SER A C 1
ATOM 980 O O . SER A 1 129 ? -37.23712 -53.42145 -1.99610 1.000 62.58999 127 SER A O 1
ATOM 983 N N . SER A 1 130 ? -35.84022 -51.91213 -2.87904 1.000 59.15410 128 SER A N 1
ATOM 984 C CA . SER A 1 130 ? -36.58483 -51.69868 -4.10434 1.000 58.55349 128 SER A CA 1
ATOM 985 C C . SER A 1 130 ? -35.89565 -52.40494 -5.26502 1.000 54.59482 128 SER A C 1
ATOM 986 O O . SER A 1 130 ? -34.67517 -52.59383 -5.24461 1.000 56.77119 128 SER A O 1
ATOM 989 N N . PRO A 1 131 ? -36.65421 -52.82570 -6.27631 1.000 52.31578 129 PRO A N 1
ATOM 990 C CA . PRO A 1 131 ? -36.04041 -53.50478 -7.42484 1.000 54.17097 129 PRO A CA 1
ATOM 991 C C . PRO A 1 131 ? -34.97536 -52.63449 -8.07622 1.000 58.31975 129 PRO A C 1
ATOM 992 O O . PRO A 1 131 ? -35.21856 -51.47490 -8.41917 1.000 58.71382 129 PRO A O 1
ATOM 996 N N . ASP A 1 132 ? -33.77862 -53.20850 -8.23251 1.000 58.31383 130 ASP A N 1
ATOM 997 C CA . ASP A 1 132 ? -32.65871 -52.45994 -8.79376 1.000 57.45004 130 ASP A CA 1
ATOM 998 C C . ASP A 1 132 ? -32.94690 -51.98958 -10.21292 1.000 53.92379 130 ASP A C 1
ATOM 999 O O . ASP A 1 132 ? -32.41526 -50.95955 -10.64331 1.000 54.06288 130 ASP A O 1
ATOM 1004 N N . TRP A 1 133 ? -33.78224 -52.72237 -10.95389 1.000 49.77521 131 TRP A N 1
ATOM 1005 C CA . TRP A 1 133 ? -34.13778 -52.28343 -12.29857 1.000 51.06077 131 TRP A CA 1
ATOM 1006 C C . TRP A 1 133 ? -35.03533 -51.05404 -12.26438 1.000 53.82429 131 TRP A C 1
ATOM 1007 O O . TRP A 1 133 ? -35.01717 -50.24851 -13.20235 1.000 56.13558 131 TRP A O 1
ATOM 1018 N N . ALA A 1 134 ? -35.82313 -50.89274 -11.19834 1.000 50.42426 132 ALA A N 1
ATOM 1019 C CA . ALA A 1 134 ? -36.69103 -49.72846 -11.07903 1.000 48.51932 132 ALA A CA 1
ATOM 1020 C C . ALA A 1 134 ? -35.91479 -48.45915 -10.75435 1.000 57.89721 132 ALA A C 1
ATOM 1021 O O . ALA A 1 134 ? -36.42453 -47.35885 -10.99281 1.000 63.08059 132 ALA A O 1
ATOM 1023 N N . LYS A 1 135 ? -34.69859 -48.58543 -10.21708 1.000 53.81758 133 LYS A N 1
ATOM 1024 C CA . LYS A 1 135 ? -33.88023 -47.40559 -9.95620 1.000 53.31912 133 LYS A CA 1
ATOM 1025 C C . LYS A 1 135 ? -33.35916 -46.79632 -11.25285 1.000 57.18642 133 LYS A C 1
ATOM 1026 O O . LYS A 1 135 ? -33.31142 -45.56849 -11.39337 1.000 62.01527 133 LYS A O 1
ATOM 1032 N N . ASP A 1 136 ? -32.96057 -47.63653 -12.20671 1.000 56.89778 134 ASP A N 1
ATOM 1033 C CA . ASP A 1 136 ? -32.41591 -47.18961 -13.48275 1.000 67.36643 134 ASP A CA 1
ATOM 1034 C C . ASP A 1 136 ? -33.48225 -47.01075 -14.55525 1.000 65.77191 134 ASP A C 1
ATOM 1035 O O . ASP A 1 136 ? -33.14182 -46.69181 -15.70002 1.000 68.26176 134 ASP A O 1
ATOM 1040 N N . ALA A 1 137 ? -34.75331 -47.19982 -14.21331 1.000 60.81262 135 ALA A N 1
ATOM 1041 C CA . ALA A 1 137 ? -35.81543 -47.26040 -15.20638 1.000 58.25894 135 ALA A CA 1
ATOM 1042 C C . ALA A 1 137 ? -36.15556 -45.88321 -15.76070 1.000 54.46624 135 ALA A C 1
ATOM 1043 O O . ALA A 1 137 ? -36.27660 -44.90624 -15.01663 1.000 58.32528 135 ALA A O 1
ATOM 1045 N N . VAL A 1 138 ? -36.30883 -45.81746 -17.08028 1.000 52.32965 136 VAL A N 1
ATOM 1046 C CA . VAL A 1 138 ? -36.88036 -44.66661 -17.76963 1.000 52.39596 136 VAL A CA 1
ATOM 1047 C C . VAL A 1 138 ? -38.24473 -45.09724 -18.28864 1.000 59.40114 136 VAL A C 1
ATOM 1048 O O . VAL A 1 138 ? -38.34440 -46.04124 -19.08239 1.000 62.34589 136 VAL A O 1
ATOM 1052 N N . ILE A 1 139 ? -39.29417 -44.41716 -17.83710 1.000 59.42720 137 ILE A N 1
ATOM 1053 C CA . ILE A 1 139 ? -40.66735 -44.86857 -18.02561 1.000 55.37596 137 ILE A CA 1
ATOM 1054 C C . ILE A 1 139 ? -41.34916 -44.00451 -19.07665 1.000 57.13272 137 ILE A C 1
ATOM 1055 O O . ILE A 1 139 ? -41.14452 -42.78571 -19.12559 1.000 57.21507 137 ILE A O 1
ATOM 1060 N N . TYR A 1 140 ? -42.16033 -44.64117 -19.91727 1.000 55.82707 138 TYR A N 1
ATOM 1061 C CA . TYR A 1 140 ? -42.95658 -43.96331 -20.93731 1.000 51.94780 138 TYR A CA 1
ATOM 1062 C C . TYR A 1 140 ? -44.42613 -44.16280 -20.56601 1.000 53.56297 138 TYR A C 1
ATOM 1063 O O . TYR A 1 140 ? -45.04079 -45.17377 -20.90976 1.000 52.69901 138 TYR A O 1
ATOM 1072 N N . HIS A 1 141 ? -44.97954 -43.18867 -19.84669 1.000 53.01580 139 HIS A N 1
ATOM 1073 C CA . HIS A 1 141 ? -46.36129 -43.24063 -19.37707 1.000 46.44629 139 HIS A CA 1
ATOM 1074 C C . HIS A 1 141 ? -47.29356 -42.90366 -20.53368 1.000 49.18023 139 HIS A C 1
ATOM 1075 O O . HIS A 1 141 ? -47.32509 -41.75981 -20.99937 1.000 57.30467 139 HIS A O 1
ATOM 1082 N N . ILE A 1 142 ? -48.05732 -43.88962 -21.00087 1.000 44.79155 140 ILE A N 1
ATOM 1083 C CA . ILE A 1 142 ? -48.96961 -43.70246 -22.12270 1.000 47.67736 140 ILE A CA 1
ATOM 1084 C C . ILE A 1 142 ? -50.40431 -43.75314 -21.61542 1.000 52.99940 140 ILE A C 1
ATOM 1085 O O . ILE A 1 142 ? -50.72422 -44.49118 -20.67462 1.000 46.76621 140 ILE A O 1
ATOM 1090 N N . PHE A 1 143 ? -51.25902 -42.93754 -22.22604 1.000 60.04625 141 PHE A N 1
ATOM 1091 C CA . PHE A 1 143 ? -52.69900 -42.97064 -22.00334 1.000 56.41521 141 PHE A CA 1
ATOM 1092 C C . PHE A 1 143 ? -53.29364 -43.79086 -23.14228 1.000 56.05954 141 PHE A C 1
ATOM 1093 O O . PHE A 1 143 ? -53.32380 -43.33487 -24.29028 1.000 58.10264 141 PHE A O 1
ATOM 1101 N N . VAL A 1 144 ? -53.75894 -45.00179 -22.82118 1.000 55.34842 142 VAL A N 1
ATOM 1102 C CA . VAL A 1 144 ? -54.00110 -46.01597 -23.84763 1.000 52.43871 142 VAL A CA 1
ATOM 1103 C C . VAL A 1 144 ? -55.01689 -45.53137 -24.87558 1.000 53.69301 142 VAL A C 1
ATOM 1104 O O . VAL A 1 144 ? -54.85535 -45.75997 -26.08059 1.000 61.41280 142 VAL A O 1
ATOM 1108 N N . ASP A 1 145 ? -56.07159 -44.84977 -24.42528 1.000 48.01865 143 ASP A N 1
ATOM 1109 C CA . ASP A 1 145 ? -57.10332 -44.38586 -25.34626 1.000 49.85241 143 ASP A CA 1
ATOM 1110 C C . ASP A 1 145 ? -56.61043 -43.30273 -26.29918 1.000 47.50700 143 ASP A C 1
ATOM 1111 O O . ASP A 1 145 ? -57.27908 -43.03631 -27.30378 1.000 55.69471 143 ASP A O 1
ATOM 1116 N N . ARG A 1 146 ? -55.45911 -42.68569 -26.02695 1.000 46.43468 144 ARG A N 1
ATOM 1117 C CA . ARG A 1 146 ? -54.99356 -41.54144 -26.80235 1.000 51.60828 144 ARG A CA 1
ATOM 1118 C C . ARG A 1 146 ? -53.62458 -41.77472 -27.43269 1.000 57.72352 144 ARG A C 1
ATOM 1119 O O . ARG A 1 146 ? -52.96353 -40.81181 -27.83525 1.000 64.99830 144 ARG A O 1
ATOM 1127 N N . PHE A 1 147 ? -53.18130 -43.02788 -27.53313 1.000 48.30458 145 PHE A N 1
ATOM 1128 C CA . PHE A 1 147 ? -51.87674 -43.30165 -28.12391 1.000 46.11689 145 PHE A CA 1
ATOM 1129 C C . PHE A 1 147 ? -52.01376 -43.62906 -29.60516 1.000 55.96131 145 PHE A C 1
ATOM 1130 O O . PHE A 1 147 ? -51.78285 -42.76602 -30.45795 1.000 61.02082 145 PHE A O 1
ATOM 1138 N N . PHE A 1 148 ? -52.38431 -44.86729 -29.92525 1.000 61.81078 146 PHE A N 1
ATOM 1139 C CA . PHE A 1 148 ? -52.59780 -45.26501 -31.30839 1.000 56.84469 146 PHE A CA 1
ATOM 1140 C C . PHE A 1 148 ? -53.78925 -46.20723 -31.39022 1.000 55.47836 146 PHE A C 1
ATOM 1141 O O . PHE A 1 148 ? -54.06578 -46.96961 -30.46026 1.000 61.95681 146 PHE A O 1
ATOM 1149 N N . ASP A 1 149 ? -54.49208 -46.14203 -32.51827 1.000 59.71888 147 ASP A N 1
ATOM 1150 C CA . ASP A 1 149 ? -55.68762 -46.94112 -32.77276 1.000 61.75042 147 ASP A CA 1
ATOM 1151 C C . ASP A 1 149 ? -55.30556 -48.06961 -33.72818 1.000 66.70010 147 ASP A C 1
ATOM 1152 O O . ASP A 1 149 ? -55.53418 -47.99762 -34.93563 1.000 70.81639 147 ASP A O 1
ATOM 1157 N N . GLY A 1 150 ? -54.72113 -49.12969 -33.17010 1.000 61.99877 148 GLY A N 1
ATOM 1158 C CA . GLY A 1 150 ? -54.30011 -50.26649 -33.96968 1.000 64.12152 148 GLY A CA 1
ATOM 1159 C C . GLY A 1 150 ? -55.41577 -51.16722 -34.46687 1.000 68.92914 148 GLY A C 1
ATOM 1160 O O . GLY A 1 150 ? -55.14370 -52.07823 -35.25346 1.000 73.51697 148 GLY A O 1
ATOM 1161 N N . ASN A 1 151 ? -56.65001 -50.93831 -34.03455 1.000 67.77666 149 ASN A N 1
ATOM 1162 C CA . ASN A 1 151 ? -57.78671 -51.76271 -34.44373 1.000 67.84999 149 ASN A CA 1
ATOM 1163 C C . ASN A 1 151 ? -59.04804 -50.93705 -34.25963 1.000 73.06989 149 ASN A C 1
ATOM 1164 O O . ASN A 1 151 ? -59.55173 -50.78978 -33.13688 1.000 73.89612 149 ASN A O 1
ATOM 1169 N N . PRO A 1 152 ? -59.58346 -50.36576 -35.33982 1.000 74.60569 150 PRO A N 1
ATOM 1170 C CA . PRO A 1 152 ? -60.83596 -49.60150 -35.23198 1.000 77.18587 150 PRO A CA 1
ATOM 1171 C C . PRO A 1 152 ? -62.05184 -50.45416 -34.90303 1.000 71.35354 150 PRO A C 1
ATOM 1172 O O . PRO A 1 152 ? -63.10109 -49.89293 -34.55850 1.000 72.62492 150 PRO A O 1
ATOM 1176 N N . ASP A 1 153 ? -61.95035 -51.78217 -34.99227 1.000 65.63860 151 ASP A N 1
ATOM 1177 C CA . ASP A 1 153 ? -63.10227 -52.63092 -34.71756 1.000 71.60172 151 ASP A CA 1
ATOM 1178 C C . ASP A 1 153 ? -63.43528 -52.69687 -33.23334 1.000 73.79753 151 ASP A C 1
ATOM 1179 O O . ASP A 1 153 ? -64.53859 -53.12605 -32.88130 1.000 77.61699 151 ASP A O 1
ATOM 1184 N N . ASN A 1 154 ? -62.51790 -52.28343 -32.36000 1.000 69.40351 152 ASN A N 1
ATOM 1185 C CA . ASN A 1 154 ? -62.75942 -52.26925 -30.92333 1.000 61.84917 152 ASN A CA 1
ATOM 1186 C C . ASN A 1 154 ? -63.29848 -50.93311 -30.42841 1.000 66.76622 152 ASN A C 1
ATOM 1187 O O . ASN A 1 154 ? -63.41267 -50.73692 -29.21457 1.000 68.72701 152 ASN A O 1
ATOM 1192 N N . ASN A 1 155 ? -63.62263 -50.01063 -31.33292 1.000 69.56471 153 ASN A N 1
ATOM 1193 C CA . ASN A 1 155 ? -64.08115 -48.67634 -30.94500 1.000 67.06643 153 ASN A CA 1
ATOM 1194 C C . ASN A 1 155 ? -65.60842 -48.66607 -30.85973 1.000 67.55391 153 ASN A C 1
ATOM 1195 O O . ASN A 1 155 ? -66.31581 -48.05356 -31.66170 1.000 82.54927 153 ASN A O 1
ATOM 1200 N N . PHE A 1 156 ? -66.11099 -49.36835 -29.84130 1.000 59.55215 154 PHE A N 1
ATOM 1201 C CA . PHE A 1 156 ? -67.55450 -49.49820 -29.66957 1.000 60.32129 154 PHE A CA 1
ATOM 1202 C C . PHE A 1 156 ? -68.17553 -48.20244 -29.16329 1.000 63.68411 154 PHE A C 1
ATOM 1203 O O . PHE A 1 156 ? -69.27933 -47.83259 -29.58082 1.000 75.25198 154 PHE A O 1
ATOM 1211 N N . ALA A 1 157 ? -67.48534 -47.50013 -28.26684 1.000 57.17531 155 ALA A N 1
ATOM 1212 C CA . ALA A 1 157 ? -68.01877 -46.30451 -27.63005 1.000 57.69065 155 ALA A CA 1
ATOM 1213 C C . ALA A 1 157 ? -67.49350 -45.01436 -28.24813 1.000 64.13337 155 ALA A C 1
ATOM 1214 O O . ALA A 1 157 ? -67.71099 -43.93704 -27.68426 1.000 68.64889 155 ALA A O 1
ATOM 1216 N N . VAL A 1 158 ? -66.81466 -45.09408 -29.38710 1.000 65.05427 156 VAL A N 1
ATOM 1217 C CA . VAL A 1 158 ? -66.28866 -43.91363 -30.06225 1.000 67.49466 156 VAL A CA 1
ATOM 1218 C C . VAL A 1 158 ? -67.36246 -43.35016 -30.98195 1.000 76.80926 156 VAL A C 1
ATOM 1219 O O . VAL A 1 158 ? -67.91094 -44.06723 -31.82799 1.000 74.76983 156 VAL A O 1
ATOM 1223 N N . ASP A 1 159 ? -67.66425 -42.06319 -30.81550 1.000 82.58169 157 ASP A N 1
ATOM 1224 C CA . ASP A 1 159 ? -68.64467 -41.37194 -31.64635 1.000 87.43596 157 ASP A CA 1
ATOM 1225 C C . ASP A 1 159 ? -67.91752 -40.38852 -32.55396 1.000 88.91842 157 ASP A C 1
ATOM 1226 O O . ASP A 1 159 ? -67.55762 -39.28604 -32.11158 1.000 88.63188 157 ASP A O 1
ATOM 1231 N N . PRO A 1 160 ? -67.67104 -40.73388 -33.82212 1.000 89.31214 158 PRO A N 1
ATOM 1232 C CA . PRO A 1 160 ? -66.91017 -39.82520 -34.69659 1.000 84.73213 158 PRO A CA 1
ATOM 1233 C C . PRO A 1 160 ? -67.61870 -38.51312 -34.98304 1.000 84.78873 158 PRO A C 1
ATOM 1234 O O . PRO A 1 160 ? -66.96491 -37.56566 -35.43685 1.000 84.20091 158 PRO A O 1
ATOM 1238 N N . SER A 1 161 ? -68.92590 -38.42273 -34.73336 1.000 87.09351 159 SER A N 1
ATOM 1239 C CA . SER A 1 161 ? -69.66773 -37.18662 -34.95435 1.000 95.28032 159 SER A CA 1
ATOM 1240 C C . SER A 1 161 ? -69.39624 -36.13206 -33.89019 1.000 94.48679 159 SER A C 1
ATOM 1241 O O . SER A 1 161 ? -70.02862 -35.07029 -33.92275 1.000 99.42095 159 SER A O 1
ATOM 1244 N N . LEU A 1 162 ? -68.48082 -36.38931 -32.96231 1.000 90.32088 160 LEU A N 1
ATOM 1245 C CA . LEU A 1 162 ? -68.21769 -35.48287 -31.85667 1.000 84.80734 160 LEU A CA 1
ATOM 1246 C C . LEU A 1 162 ? -67.12074 -34.48663 -32.20882 1.000 80.00386 160 LEU A C 1
ATOM 1247 O O . LEU A 1 162 ? -66.19691 -34.78722 -32.97011 1.000 71.79854 160 LEU A O 1
ATOM 1252 N N . SER A 1 163 ? -67.23685 -33.28911 -31.64109 1.000 84.10095 161 SER A N 1
ATOM 1253 C CA . SER A 1 163 ? -66.19366 -32.28374 -31.74058 1.000 90.64414 161 SER A CA 1
ATOM 1254 C C . SER A 1 163 ? -65.03328 -32.63929 -30.81256 1.000 90.85217 161 SER A C 1
ATOM 1255 O O . SER A 1 163 ? -65.11568 -33.55760 -29.99245 1.000 96.35978 161 SER A O 1
ATOM 1258 N N . LEU A 1 164 ? -63.93266 -31.89607 -30.95057 1.000 88.90260 162 LEU A N 1
ATOM 1259 C CA . LEU A 1 164 ? -62.75421 -32.17938 -30.13651 1.000 89.57237 162 LEU A CA 1
ATOM 1260 C C . LEU A 1 164 ? -63.02112 -31.90509 -28.66146 1.000 92.08864 162 LEU A C 1
ATOM 1261 O O . LEU A 1 164 ? -62.54131 -32.64095 -27.79100 1.000 87.82925 162 LEU A O 1
ATOM 1266 N N . GLU A 1 165 ? -63.78381 -30.85108 -28.36045 1.000 93.56229 163 GLU A N 1
ATOM 1267 C CA . GLU A 1 165 ? -64.12485 -30.56277 -26.97196 1.000 96.79738 163 GLU A CA 1
ATOM 1268 C C . GLU A 1 165 ? -64.99781 -31.65602 -26.36993 1.000 98.71472 163 GLU A C 1
ATOM 1269 O O . GLU A 1 165 ? -64.95581 -31.88271 -25.15590 1.000 98.34530 163 GLU A O 1
ATOM 1275 N N . GLU A 1 166 ? -65.78759 -32.34229 -27.19493 1.000 102.02825 164 GLU A N 1
ATOM 1276 C CA . GLU A 1 166 ? -66.67565 -33.39159 -26.70906 1.000 103.24751 164 GLU A CA 1
ATOM 1277 C C . GLU A 1 166 ? -66.04752 -34.77837 -26.76313 1.000 95.78215 164 GLU A C 1
ATOM 1278 O O . GLU A 1 166 ? -66.41821 -35.64660 -25.96465 1.000 100.52626 164 GLU A O 1
ATOM 1284 N N . ALA A 1 167 ? -65.10497 -35.00512 -27.67893 1.000 84.80087 165 ALA A N 1
ATOM 1285 C CA . ALA A 1 167 ? -64.45528 -36.30405 -27.81557 1.000 82.61028 165 ALA A CA 1
ATOM 1286 C C . ALA A 1 167 ? -63.27544 -36.48770 -26.87140 1.000 74.51942 165 ALA A C 1
ATOM 1287 O O . ALA A 1 167 ? -62.94973 -37.62684 -26.51617 1.000 75.91090 165 ALA A O 1
ATOM 1289 N N . LEU A 1 168 ? -62.62696 -35.39820 -26.45555 1.000 66.84456 166 LEU A N 1
ATOM 1290 C CA . LEU A 1 168 ? -61.47024 -35.51263 -25.57507 1.000 62.99298 166 LEU A CA 1
ATOM 1291 C C . LEU A 1 168 ? -61.83901 -36.02519 -24.19079 1.000 58.66128 166 LEU A C 1
ATOM 1292 O O . LEU A 1 168 ? -60.96902 -36.55000 -23.48777 1.000 53.52532 166 LEU A O 1
ATOM 1297 N N . LYS A 1 169 ? -63.09698 -35.88542 -23.78153 1.000 60.01154 167 LYS A N 1
ATOM 1298 C CA . LYS A 1 169 ? -63.56514 -36.45656 -22.52797 1.000 60.28716 167 LYS A CA 1
ATOM 1299 C C . LYS A 1 169 ? -64.35721 -37.74147 -22.72852 1.000 63.42484 167 LYS A C 1
ATOM 1300 O O . LYS A 1 169 ? -64.87127 -38.29634 -21.75280 1.000 68.58928 167 LYS A O 1
ATOM 1306 N N . ASP A 1 170 ? -64.46045 -38.22880 -23.96385 1.000 64.01088 168 ASP A N 1
ATOM 1307 C CA . ASP A 1 170 ? -65.12435 -39.47811 -24.29038 1.000 66.39917 168 ASP A CA 1
ATOM 1308 C C . ASP A 1 170 ? -64.08438 -40.45375 -24.85374 1.000 62.48837 168 ASP A C 1
ATOM 1309 O 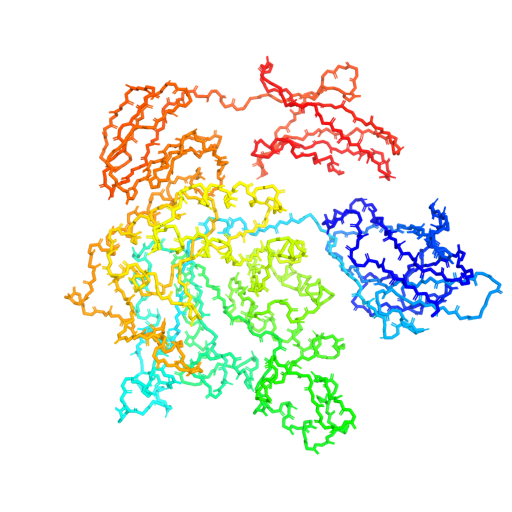O . ASP A 1 170 ? -62.87271 -40.25091 -24.68915 1.000 54.87064 168 ASP A O 1
ATOM 1314 N N . TRP A 1 171 ? -64.55438 -41.50850 -25.51359 1.000 65.75788 169 TRP A N 1
ATOM 1315 C CA . TRP A 1 171 ? -63.66492 -42.51519 -26.07487 1.000 59.74272 169 TRP A CA 1
ATOM 1316 C C . TRP A 1 171 ? -63.16957 -42.07418 -27.44544 1.000 54.58427 169 TRP A C 1
ATOM 1317 O O . TRP A 1 171 ? -63.94948 -41.58644 -28.26972 1.000 60.25843 169 TRP A O 1
ATOM 1328 N N . MET A 1 172 ? -61.86894 -42.25164 -27.69070 1.000 48.36626 170 MET A N 1
ATOM 1329 C CA . MET A 1 172 ? -61.28175 -41.91527 -28.97908 1.000 57.52466 170 MET A CA 1
ATOM 1330 C C . MET A 1 172 ? -60.78984 -43.12101 -29.76521 1.000 67.94448 170 MET A C 1
ATOM 1331 O O . MET A 1 172 ? -60.58664 -43.00151 -30.97712 1.000 75.52508 170 MET A O 1
ATOM 1336 N N . GLY A 1 173 ? -60.59708 -44.26982 -29.11946 1.000 68.81357 171 GLY A N 1
ATOM 1337 C CA . GLY A 1 173 ? -60.31745 -45.50433 -29.82592 1.000 73.38010 171 GLY A CA 1
ATOM 1338 C C . GLY A 1 173 ? -58.93263 -46.07951 -29.63122 1.000 61.74150 171 GLY A C 1
ATOM 1339 O O . GLY A 1 173 ? -58.64278 -47.13853 -30.20181 1.000 70.00462 171 GLY A O 1
ATOM 1340 N N . GLY A 1 174 ? -58.06637 -45.42698 -28.86097 1.000 47.26055 172 GLY A N 1
ATOM 1341 C CA . GLY A 1 174 ? -56.75213 -45.99302 -28.61156 1.000 47.81936 172 GLY A CA 1
ATOM 1342 C C . GLY A 1 174 ? -56.85939 -47.32923 -27.89787 1.000 54.36251 172 GLY A C 1
ATOM 1343 O O . GLY A 1 174 ? -57.62345 -47.48771 -26.94279 1.000 58.77285 172 GLY A O 1
ATOM 1344 N N . ASP A 1 175 ? -56.08600 -48.30220 -28.37432 1.000 50.35331 173 ASP A N 1
ATOM 1345 C CA . ASP A 1 175 ? -56.18919 -49.67077 -27.89325 1.000 51.58058 173 ASP A CA 1
ATOM 1346 C C . ASP A 1 175 ? -54.79913 -50.24863 -27.67062 1.000 55.05677 173 ASP A C 1
ATOM 1347 O O . ASP A 1 175 ? -53.78365 -49.66341 -28.05746 1.000 56.34639 173 ASP A O 1
ATOM 1352 N N . LEU A 1 176 ? -54.77000 -51.42252 -27.03445 1.000 57.56682 174 LEU A N 1
ATOM 1353 C CA . LEU A 1 176 ? -53.51603 -52.12529 -26.79633 1.000 57.88982 174 LEU A CA 1
ATOM 1354 C C . LEU A 1 176 ? -52.89609 -52.65071 -28.08411 1.000 59.49452 174 LEU A C 1
ATOM 1355 O O . LEU A 1 176 ? -51.68200 -52.87911 -28.12391 1.000 53.33475 174 LEU A O 1
ATOM 1360 N N . GLU A 1 177 ? -53.69993 -52.85401 -29.13215 1.000 61.32120 175 GLU A N 1
ATOM 1361 C CA . GLU A 1 177 ? -53.13866 -53.22012 -30.42760 1.000 61.04587 175 GLU A CA 1
ATOM 1362 C C . GLU A 1 177 ? -52.27173 -52.10147 -30.98783 1.000 58.66324 175 GLU A C 1
ATOM 1363 O O . GLU A 1 177 ? -51.28465 -52.36888 -31.68296 1.000 64.37700 175 GLU A O 1
ATOM 1369 N N . GLY A 1 178 ? -52.62046 -50.84696 -30.69439 1.000 54.98031 176 GLY A N 1
ATOM 1370 C CA . GLY A 1 178 ? -51.80054 -49.73643 -31.14854 1.000 57.24010 176 GLY A CA 1
ATOM 1371 C C . GLY A 1 178 ? -50.46704 -49.66533 -30.43026 1.000 62.29727 176 GLY A C 1
ATOM 1372 O O . GLY A 1 178 ? -49.44715 -49.31400 -31.03011 1.000 71.04995 176 GLY A O 1
ATOM 1373 N N . VAL A 1 179 ? -50.45462 -49.99466 -29.13580 1.000 59.32318 177 VAL A N 1
ATOM 1374 C CA . VAL A 1 179 ? -49.19807 -50.03933 -28.39406 1.000 57.56156 177 VAL A CA 1
ATOM 1375 C C . VAL A 1 179 ? -48.29793 -51.13636 -28.94217 1.000 64.08951 177 VAL A C 1
ATOM 1376 O O . VAL A 1 179 ? -47.06719 -51.00984 -28.92744 1.000 70.03983 177 VAL A O 1
ATOM 1380 N N . LEU A 1 180 ? -48.89156 -52.22719 -29.43219 1.000 62.81160 178 LEU A N 1
ATOM 1381 C CA . LEU A 1 180 ? -48.10991 -53.27662 -30.07670 1.000 59.05653 178 LEU A CA 1
ATOM 1382 C C . LEU A 1 180 ? -47.47849 -52.77658 -31.36895 1.000 56.40808 178 LEU A C 1
ATOM 1383 O O . LEU A 1 180 ? -46.30530 -53.05533 -31.64469 1.000 58.89559 178 LEU A O 1
ATOM 1388 N N . ALA A 1 181 ? -48.24522 -52.03894 -32.17416 1.000 48.85195 179 ALA A N 1
ATOM 1389 C CA . ALA A 1 181 ? -47.73070 -51.53693 -33.44341 1.000 49.79866 179 ALA A CA 1
ATOM 1390 C C . ALA A 1 181 ? -46.63313 -50.50380 -33.22286 1.000 54.69604 179 ALA A C 1
ATOM 1391 O O . ALA A 1 181 ? -45.53608 -50.61805 -33.78223 1.000 57.04582 179 ALA A O 1
ATOM 1393 N N . LYS A 1 182 ? -46.90813 -49.48895 -32.40528 1.000 57.16789 180 LYS A N 1
ATOM 1394 C CA . LYS A 1 182 ? -45.94214 -48.43863 -32.11492 1.000 58.76708 180 LYS A CA 1
ATOM 1395 C C . LYS A 1 182 ? -44.89679 -48.86052 -31.08822 1.000 58.47208 180 LYS A C 1
ATOM 1396 O O . LYS A 1 182 ? -44.26466 -47.99317 -30.47349 1.000 61.50505 180 LYS A O 1
ATOM 1402 N N . LEU A 1 183 ? -44.69814 -50.16613 -30.89127 1.000 51.35262 181 LEU A N 1
ATOM 1403 C CA . LEU A 1 183 ? -43.71087 -50.62372 -29.92087 1.000 50.56212 181 LEU A CA 1
ATOM 1404 C C . LEU A 1 183 ? -42.28881 -50.39834 -30.41881 1.000 55.96904 181 LEU A C 1
ATOM 1405 O O . LEU A 1 183 ? -41.37142 -50.22540 -29.60791 1.000 54.25485 181 LEU A O 1
ATOM 1410 N N . ASP A 1 184 ? -42.08504 -50.40077 -31.73978 1.000 62.04215 182 ASP A N 1
ATOM 1411 C CA . ASP A 1 184 ? -40.76910 -50.08136 -32.28490 1.000 63.21327 182 ASP A CA 1
ATOM 1412 C C . ASP A 1 184 ? -40.38919 -48.63914 -31.98077 1.000 61.81653 182 ASP A C 1
ATOM 1413 O O . ASP A 1 184 ? -39.23855 -48.35024 -31.63110 1.000 61.56248 182 ASP A O 1
ATOM 1418 N N . TYR A 1 185 ? -41.34808 -47.71975 -32.11115 1.000 64.08578 183 TYR A N 1
ATOM 1419 C CA . TYR A 1 185 ? -41.08409 -46.31406 -31.82430 1.000 65.34919 183 TYR A CA 1
ATOM 1420 C C . TYR A 1 185 ? -40.77399 -46.09803 -30.34850 1.000 63.53776 183 TYR A C 1
ATOM 1421 O O . TYR A 1 185 ? -39.88853 -45.30602 -30.00368 1.000 68.51916 183 TYR A O 1
ATOM 1430 N N . ILE A 1 186 ? -41.49556 -46.78993 -29.46376 1.000 62.19193 184 ILE A N 1
ATOM 1431 C CA . ILE A 1 186 ? -41.22380 -46.68175 -28.03299 1.000 57.84695 184 ILE A CA 1
ATOM 1432 C C . ILE A 1 186 ? -39.82195 -47.18790 -27.72107 1.000 58.81342 184 ILE A C 1
ATOM 1433 O O . ILE A 1 186 ? -39.08074 -46.57506 -26.94228 1.000 63.00029 184 ILE A O 1
ATOM 1438 N N . GLU A 1 187 ? -39.43300 -48.30878 -28.33222 1.000 58.76067 185 GLU A N 1
ATOM 1439 C CA . GLU A 1 187 ? -38.09467 -48.84707 -28.11500 1.000 59.71461 185 GLU A CA 1
ATOM 1440 C C . GLU A 1 187 ? -37.02741 -47.93204 -28.70497 1.000 66.55877 185 GLU A C 1
ATOM 1441 O O . GLU A 1 187 ? -35.94316 -47.78216 -28.12838 1.000 64.11522 185 GLU A O 1
ATOM 1447 N N . GLU A 1 188 ? -37.31744 -47.30803 -29.85118 1.000 73.29306 186 GLU A N 1
ATOM 1448 C CA . GLU A 1 188 ? -36.37248 -46.36520 -30.44282 1.000 73.76443 186 GLU A CA 1
ATOM 1449 C C . GLU A 1 188 ? -36.16017 -45.14853 -29.55323 1.000 70.26072 186 GLU A C 1
ATOM 1450 O O . GLU A 1 188 ? -35.07243 -44.56009 -29.55639 1.000 68.46023 186 GLU A O 1
ATOM 1456 N N . LEU A 1 189 ? -37.18546 -44.75273 -28.79419 1.000 70.94653 187 LEU A N 1
ATOM 1457 C CA . LEU A 1 189 ? -37.03875 -43.63118 -27.87294 1.000 69.26298 187 LEU A CA 1
ATOM 1458 C C . LEU A 1 189 ? -35.95700 -43.90038 -26.83575 1.000 72.47115 187 LEU A C 1
ATOM 1459 O O . LEU A 1 189 ? -35.25887 -42.97256 -26.41058 1.000 77.26216 187 LEU A O 1
ATOM 1464 N N . GLY A 1 190 ? -35.79982 -45.15560 -26.42211 1.000 68.41773 188 GLY A N 1
ATOM 1465 C CA . GLY A 1 190 ? -34.76490 -45.54764 -25.48770 1.000 65.13202 188 GLY A CA 1
ATOM 1466 C C . GLY A 1 190 ? -35.26555 -45.97597 -24.12753 1.000 60.20785 188 GLY A C 1
ATOM 1467 O O . GLY A 1 190 ? -34.46400 -46.46482 -23.32160 1.000 62.60149 188 GLY A O 1
ATOM 1468 N N . VAL A 1 191 ? -36.55866 -45.81338 -23.84210 1.000 55.62587 189 VAL A N 1
ATOM 1469 C CA . VAL A 1 191 ? -37.08575 -46.17460 -22.53258 1.000 56.00802 189 VAL A CA 1
ATOM 1470 C C . VAL A 1 191 ? -36.99496 -47.68416 -22.33437 1.000 59.29872 189 VAL A C 1
ATOM 1471 O O . VAL A 1 191 ? -37.02158 -48.46811 -23.29339 1.000 63.95904 189 VAL A O 1
ATOM 1475 N N . ASP A 1 192 ? -36.87262 -48.09755 -21.07296 1.000 56.07992 190 ASP A N 1
ATOM 1476 C CA . ASP A 1 192 ? -36.81144 -49.50685 -20.70576 1.000 59.90229 190 ASP A CA 1
ATOM 1477 C C . ASP A 1 192 ? -38.01814 -49.94418 -19.88716 1.000 66.93279 190 ASP A C 1
ATOM 1478 O O . ASP A 1 192 ? -38.01603 -51.05029 -19.33678 1.000 75.07773 190 ASP A O 1
ATOM 1483 N N . THR A 1 193 ? -39.04347 -49.10097 -19.79055 1.000 67.61085 191 THR A N 1
ATOM 1484 C CA . THR A 1 193 ? -40.21731 -49.39045 -18.98185 1.000 61.81710 191 THR A CA 1
ATOM 1485 C C . THR A 1 193 ? -41.41846 -48.68152 -19.58878 1.000 65.97708 191 THR A C 1
ATOM 1486 O O . THR A 1 193 ? -41.32183 -47.51922 -19.99222 1.000 65.80972 191 THR A O 1
ATOM 1490 N N . ILE A 1 194 ? -42.54499 -49.38739 -19.65172 1.000 65.09497 192 ILE A N 1
ATOM 1491 C CA . ILE A 1 194 ? -43.79083 -48.85111 -20.18533 1.000 52.37452 192 ILE A CA 1
ATOM 1492 C C . ILE A 1 194 ? -44.83661 -48.86626 -19.07992 1.000 48.69188 192 ILE A C 1
ATOM 1493 O O . ILE A 1 194 ? -45.08540 -49.91029 -18.46597 1.000 53.42565 192 ILE A O 1
ATOM 1498 N N . TRP A 1 195 ? -45.44150 -47.70933 -18.83093 1.000 44.59635 193 TRP A N 1
ATOM 1499 C CA . TRP A 1 195 ? -46.50989 -47.55444 -17.85224 1.000 44.17839 193 TRP A CA 1
ATOM 1500 C C . TRP A 1 195 ? -47.82496 -47.42262 -18.61162 1.000 45.63810 193 TRP A C 1
ATOM 1501 O O . TRP A 1 195 ? -48.00969 -46.47392 -19.38254 1.000 47.02708 193 TRP A O 1
ATOM 1512 N N . LEU A 1 196 ? -48.73037 -48.37303 -18.39383 1.000 43.35506 194 LEU A N 1
ATOM 1513 C CA . LEU A 1 196 ? -49.99170 -48.43898 -19.11940 1.000 47.04809 194 LEU A CA 1
ATOM 1514 C C . LEU A 1 196 ? -51.11119 -47.82606 -18.29042 1.000 51.68832 194 LEU A C 1
ATOM 1515 O O . LEU A 1 196 ? -51.29848 -48.19204 -17.12615 1.000 51.11444 194 LEU A O 1
ATOM 1520 N N . SER A 1 197 ? -51.85320 -46.90281 -18.90252 1.000 51.09996 195 SER A N 1
ATOM 1521 C CA . SER A 1 197 ? -53.05320 -46.35021 -18.29438 1.000 45.29284 195 SER A CA 1
ATOM 1522 C C . SER A 1 197 ? -54.02391 -47.48390 -17.95526 1.000 44.54648 195 SER A C 1
ATOM 1523 O O . SER A 1 197 ? -53.95847 -48.56146 -18.55608 1.000 44.23322 195 SER A O 1
ATOM 1526 N N . PRO A 1 198 ? -54.91510 -47.28179 -16.97945 1.000 42.52980 196 PRO A N 1
ATOM 1527 C CA . PRO A 1 198 ? -55.82885 -48.36200 -16.58120 1.000 40.49584 196 PRO A CA 1
ATOM 1528 C C . PRO A 1 198 ? -56.66056 -48.87310 -17.74927 1.000 49.13119 196 PRO A C 1
ATOM 1529 O O . PRO A 1 198 ? -57.11804 -48.10464 -18.59795 1.000 51.29470 196 PRO A O 1
ATOM 1533 N N . VAL A 1 199 ? -56.85808 -50.19092 -17.77590 1.000 56.31714 197 VAL A N 1
ATOM 1534 C CA . VAL A 1 199 ? -57.55691 -50.88132 -18.85099 1.000 58.50482 197 VAL A CA 1
ATOM 1535 C C . VAL A 1 199 ? -58.80707 -51.59703 -18.33289 1.000 63.04277 197 VAL A C 1
ATOM 1536 O O . VAL A 1 199 ? -59.35515 -52.46414 -19.00703 1.000 68.06830 197 VAL A O 1
ATOM 1540 N N . PHE A 1 200 ? -59.26672 -51.23829 -17.13599 1.000 56.38209 198 PHE A N 1
ATOM 1541 C CA . PHE A 1 200 ? -60.40993 -51.91440 -16.53759 1.000 49.81929 198 PHE A CA 1
ATOM 1542 C C . PHE A 1 200 ? -61.67210 -51.68341 -17.36006 1.000 49.01856 198 PHE A C 1
ATOM 1543 O O . PHE A 1 200 ? -61.84136 -50.64597 -18.00712 1.000 49.74246 198 PHE A O 1
ATOM 1551 N N . GLU A 1 201 ? -62.56644 -52.66776 -17.32877 1.000 52.80610 199 GLU A N 1
ATOM 1552 C CA . GLU A 1 201 ? -63.88716 -52.51926 -17.93529 1.000 55.30776 199 GLU A CA 1
ATOM 1553 C C . GLU A 1 201 ? -64.66281 -51.47168 -17.15045 1.000 61.47516 199 GLU A C 1
ATOM 1554 O O . GLU A 1 201 ? -65.26134 -51.77133 -16.11694 1.000 76.46261 199 GLU A O 1
ATOM 1560 N N . GLY A 1 202 ? -64.64724 -50.23249 -17.63207 1.000 53.68035 200 GLY A N 1
ATOM 1561 C CA . GLY A 1 202 ? -65.33725 -49.15542 -16.96716 1.000 51.48578 200 GLY A CA 1
ATOM 1562 C C . GLY A 1 202 ? -66.21248 -48.35645 -17.90920 1.000 58.06189 200 GLY A C 1
ATOM 1563 O O . GLY A 1 202 ? -66.22533 -48.57871 -19.12409 1.000 69.24217 200 GLY A O 1
ATOM 1564 N N . PRO A 1 203 ? -66.97611 -47.41280 -17.35995 1.000 54.37394 201 PRO A N 1
ATOM 1565 C CA . PRO A 1 203 ? -67.80687 -46.53313 -18.19114 1.000 58.08473 201 PRO A CA 1
ATOM 1566 C C . PRO A 1 203 ? -67.09426 -45.30556 -18.74048 1.000 64.48512 201 PRO A C 1
ATOM 1567 O O . PRO A 1 203 ? -67.73958 -44.50146 -19.42207 1.000 66.29033 201 PRO A O 1
ATOM 1571 N N . TYR A 1 204 ? -65.79861 -45.13670 -18.47603 1.000 72.00732 202 TYR A N 1
ATOM 1572 C CA . TYR A 1 204 ? -65.05788 -43.96415 -18.91927 1.000 74.76783 202 TYR A CA 1
ATOM 1573 C C . TYR A 1 204 ? -63.77494 -44.38711 -19.62100 1.000 71.15488 202 TYR A C 1
ATOM 1574 O O . TYR A 1 204 ? -63.20320 -45.44037 -19.32671 1.000 71.64888 202 TYR A O 1
ATOM 1583 N N . SER A 1 205 ? -63.32282 -43.54104 -20.55086 1.000 72.27449 203 SER A N 1
ATOM 1584 C CA . SER A 1 205 ? -62.18195 -43.86307 -21.40143 1.000 62.77432 203 SER A CA 1
ATOM 1585 C C . SER A 1 205 ? -60.84982 -43.83815 -20.66316 1.000 56.33387 203 SER A C 1
ATOM 1586 O O . SER A 1 205 ? -59.85348 -44.31977 -21.21343 1.000 57.78935 203 SER A O 1
ATOM 1589 N N . HIS A 1 206 ? -60.79661 -43.29035 -19.44925 1.000 52.46710 204 HIS A N 1
ATOM 1590 C CA . HIS A 1 206 ? -59.55456 -43.29101 -18.68825 1.000 57.59132 204 HIS A CA 1
ATOM 1591 C C . HIS A 1 206 ? -59.35690 -44.56358 -17.87685 1.000 62.25072 204 HIS A C 1
ATOM 1592 O O . HIS A 1 206 ? -58.21247 -44.90495 -17.55627 1.000 67.32553 204 HIS A O 1
ATOM 1599 N N . GLY A 1 207 ? -60.43431 -45.27207 -17.54616 1.000 61.18217 205 GLY A N 1
ATOM 1600 C CA . GLY A 1 207 ? -60.32984 -46.55316 -16.87938 1.000 56.82381 205 GLY A CA 1
ATOM 1601 C C . GLY A 1 207 ? -60.17703 -46.50153 -15.37720 1.000 50.99787 205 GLY A C 1
ATOM 1602 O O . GLY A 1 207 ? -59.87982 -47.53668 -14.76903 1.000 42.65118 205 GLY A O 1
ATOM 1603 N N . TYR A 1 208 ? -60.37138 -45.34012 -14.75518 1.000 50.14874 206 TYR A N 1
ATOM 1604 C CA . TYR A 1 208 ? -60.25007 -45.20509 -13.30984 1.000 51.67167 206 TYR A CA 1
ATOM 1605 C C . TYR A 1 208 ? -61.56238 -45.46338 -12.57767 1.000 52.41952 206 TYR A C 1
ATOM 1606 O O . TYR A 1 208 ? -61.61919 -45.29198 -11.35540 1.000 52.04935 206 TYR A O 1
ATOM 1615 N N . HIS A 1 209 ? -62.61181 -45.87310 -13.29280 1.000 51.54542 207 HIS A N 1
ATOM 1616 C CA . HIS A 1 209 ? -63.88737 -46.27058 -12.70024 1.000 49.87334 207 HIS A CA 1
ATOM 1617 C C . HIS A 1 209 ? -64.12657 -47.74429 -13.00828 1.000 56.78238 207 HIS A C 1
ATOM 1618 O O . HIS A 1 209 ? -64.95036 -48.08208 -13.86795 1.000 65.16547 207 HIS A O 1
ATOM 1625 N N . PRO A 1 210 ? -63.42408 -48.64871 -12.32624 1.000 56.39440 208 PRO A N 1
ATOM 1626 C CA . PRO A 1 210 ? -63.50713 -50.06842 -12.69490 1.000 56.54541 208 PRO A CA 1
ATOM 1627 C C . PRO A 1 210 ? -64.86661 -50.66149 -12.35257 1.000 63.25281 208 PRO A C 1
ATOM 1628 O O . PRO A 1 210 ? -65.40119 -50.44725 -11.26128 1.000 64.30767 208 PRO A O 1
ATOM 1632 N N . THR A 1 211 ? -65.42872 -51.40092 -13.30833 1.000 64.55468 209 THR A N 1
ATOM 1633 C CA . THR A 1 211 ? -66.56639 -52.27632 -13.06066 1.000 64.48709 209 THR A CA 1
ATOM 1634 C C . THR A 1 211 ? -66.15839 -53.74317 -13.10199 1.000 58.98584 209 THR A C 1
ATOM 1635 O O . THR A 1 211 ? -67.01879 -54.62460 -13.00222 1.000 66.49737 209 THR A O 1
ATOM 1639 N N . ASP A 1 212 ? -64.86231 -54.01804 -13.25292 1.000 48.19508 210 ASP A N 1
ATOM 1640 C CA . ASP A 1 212 ? -64.33881 -55.38221 -13.22333 1.000 56.79201 210 ASP A CA 1
ATOM 1641 C C . ASP A 1 212 ? -62.84248 -55.28316 -12.95632 1.000 61.62378 210 ASP A C 1
ATOM 1642 O O . ASP A 1 212 ? -62.08492 -54.87808 -13.84287 1.000 65.20951 210 ASP A O 1
ATOM 1647 N N . PHE A 1 213 ? -62.42168 -55.64683 -11.74167 1.000 61.81833 211 PHE A N 1
ATOM 1648 C CA . PHE A 1 213 ? -61.01303 -55.51649 -11.38078 1.000 56.55842 211 PHE A CA 1
ATOM 1649 C C . PHE A 1 213 ? -60.13010 -56.45205 -12.19484 1.000 51.88381 211 PHE A C 1
ATOM 1650 O O . PHE A 1 213 ? -58.94328 -56.16618 -12.39806 1.000 54.28258 211 PHE A O 1
ATOM 1658 N N . MET A 1 214 ? -60.68456 -57.56426 -12.66741 1.000 46.59715 212 MET A N 1
ATOM 1659 C CA . MET A 1 214 ? -59.92935 -58.60718 -13.34672 1.000 53.25684 212 MET A CA 1
ATOM 1660 C C . MET A 1 214 ? -60.41121 -58.78816 -14.78205 1.000 62.31836 212 MET A C 1
ATOM 1661 O O . MET A 1 214 ? -60.41359 -59.89794 -15.32290 1.000 73.38271 212 MET A O 1
ATOM 1666 N N . GLY A 1 215 ? -60.82527 -57.69335 -15.41604 1.000 54.31957 213 GLY A N 1
ATOM 1667 C CA . GLY A 1 215 ? -61.29515 -57.74326 -16.78537 1.000 58.52791 213 GLY A CA 1
ATOM 1668 C C . GLY A 1 215 ? -60.89220 -56.53489 -17.60313 1.000 66.06318 213 GLY A C 1
ATOM 1669 O O . GLY A 1 215 ? -61.03121 -55.39370 -17.15247 1.000 65.54316 213 GLY A O 1
ATOM 1670 N N . VAL A 1 216 ? -60.38776 -56.77731 -18.80879 1.000 67.42680 214 VAL A N 1
ATOM 1671 C CA . VAL A 1 216 ? -59.99637 -55.71297 -19.72692 1.000 61.33104 214 VAL A CA 1
ATOM 1672 C C . VAL A 1 216 ? -61.22650 -55.24864 -20.49492 1.000 63.75946 214 VAL A C 1
ATOM 1673 O O . VAL A 1 216 ? -61.99376 -56.07083 -21.01042 1.000 65.98120 214 VAL A O 1
ATOM 1677 N N . ASP A 1 217 ? -61.41638 -53.93510 -20.57092 1.000 57.94071 215 ASP A N 1
ATOM 1678 C CA . ASP A 1 217 ? -62.52508 -53.39040 -21.33895 1.000 62.90987 215 ASP A CA 1
ATOM 1679 C C . ASP A 1 217 ? -62.35065 -53.74146 -22.81349 1.000 72.87534 215 ASP A C 1
ATOM 1680 O O . ASP A 1 217 ? -61.24024 -53.61523 -23.34951 1.000 78.42207 215 ASP A O 1
ATO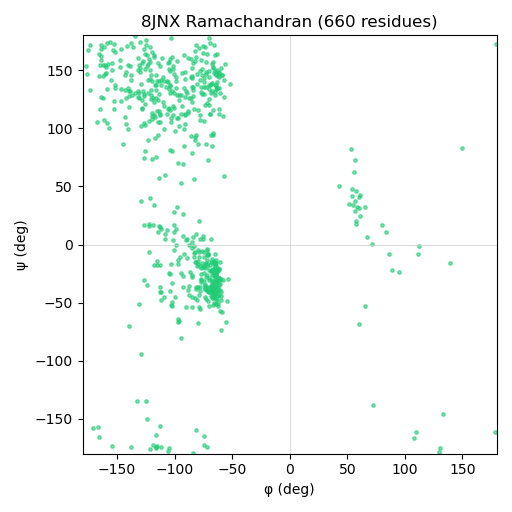M 1685 N N . PRO A 1 218 ? -63.40455 -54.19332 -23.49584 1.000 70.85081 216 PRO A N 1
ATOM 1686 C CA . PRO A 1 218 ? -63.27605 -54.49473 -24.93148 1.000 76.35243 216 PRO A CA 1
ATOM 1687 C C . PRO A 1 218 ? -62.89581 -53.29185 -25.77829 1.000 76.00559 216 PRO A C 1
ATOM 1688 O O . PRO A 1 218 ? -62.37211 -53.47717 -26.88366 1.000 70.68779 216 PRO A O 1
ATOM 1692 N N . ASN A 1 219 ? -63.12971 -52.06691 -25.29657 1.000 77.30056 217 ASN A N 1
ATOM 1693 C CA . ASN A 1 219 ? -62.72584 -50.88069 -26.04513 1.000 72.61157 217 ASN A CA 1
ATOM 1694 C C . ASN A 1 219 ? -61.21279 -50.75517 -26.17039 1.000 68.38713 217 ASN A C 1
ATOM 1695 O O . ASN A 1 219 ? -60.73642 -49.99460 -27.01932 1.000 76.85005 217 ASN A O 1
ATOM 1700 N N . PHE A 1 220 ? -60.44933 -51.46935 -25.34302 1.000 57.18258 218 PHE A N 1
ATOM 1701 C CA . PHE A 1 220 ? -58.99820 -51.48319 -25.45968 1.000 59.82013 218 PHE A CA 1
ATOM 1702 C C . PHE A 1 220 ? -58.46026 -52.75574 -26.09633 1.000 67.91180 218 PHE A C 1
ATOM 1703 O O . PHE A 1 220 ? -57.30071 -52.77233 -26.52325 1.000 73.94301 218 PHE A O 1
ATOM 1711 N N . GLY A 1 221 ? -59.26372 -53.81398 -26.16271 1.000 64.95012 219 GLY A N 1
ATOM 1712 C CA . GLY A 1 221 ? -58.81316 -55.07507 -26.71460 1.000 56.63008 219 GLY A CA 1
ATOM 1713 C C . GLY A 1 221 ? -59.17244 -56.25874 -25.84143 1.000 52.11870 219 GLY A C 1
ATOM 1714 O O . GLY A 1 221 ? -60.22035 -56.26194 -25.18791 1.000 53.41379 219 GLY A O 1
ATOM 1715 N N . THR A 1 222 ? -58.30875 -57.27070 -25.82002 1.000 49.48041 220 THR A N 1
ATOM 1716 C CA . THR A 1 222 ? -58.53427 -58.48997 -25.05771 1.000 54.15745 220 THR A CA 1
ATOM 1717 C C . THR A 1 222 ? -57.34742 -58.73307 -24.13363 1.000 64.54379 220 THR A C 1
ATOM 1718 O O . THR A 1 222 ? -56.35150 -58.00317 -24.15553 1.000 66.83385 220 THR A O 1
ATOM 1722 N N . LEU A 1 223 ? -57.46212 -59.77643 -23.30841 1.000 68.05110 221 LEU A N 1
ATOM 1723 C CA . LEU A 1 223 ? -56.32075 -60.20654 -22.50791 1.000 67.65209 221 LEU A CA 1
ATOM 1724 C C . LEU A 1 223 ? -55.21258 -60.75882 -23.39311 1.000 67.24642 221 LEU A C 1
ATOM 1725 O O . LEU A 1 223 ? -54.02574 -60.55633 -23.11202 1.000 73.40255 221 LEU A O 1
ATOM 1730 N N . GLU A 1 224 ? -55.58369 -61.45834 -24.46846 1.000 65.76604 222 GLU A N 1
ATOM 1731 C CA . GLU A 1 224 ? -54.58506 -62.03838 -25.35950 1.000 69.89067 222 GLU A CA 1
ATOM 1732 C C . GLU A 1 224 ? -53.75219 -60.95603 -26.03385 1.000 68.31656 222 GLU A C 1
ATOM 1733 O O . GLU A 1 224 ? -52.53335 -61.10299 -26.17913 1.000 79.86780 222 GLU A O 1
ATOM 1739 N N . VAL A 1 225 ? -54.39065 -59.85981 -26.45094 1.000 56.97897 223 VAL A N 1
ATOM 1740 C CA . VAL A 1 225 ? -53.63996 -58.72317 -26.97842 1.000 54.17247 223 VAL A CA 1
ATOM 1741 C C . VAL A 1 225 ? -52.74591 -58.13490 -25.89518 1.000 57.45857 223 VAL A C 1
ATOM 1742 O O . VAL A 1 225 ? -51.59416 -57.76181 -26.15096 1.000 56.74753 223 VAL A O 1
ATOM 1746 N N . LEU A 1 226 ? -53.26076 -58.04837 -24.66648 1.000 58.85318 224 LEU A N 1
ATOM 1747 C CA . LEU A 1 226 ? -52.44895 -57.56841 -23.55382 1.000 56.51456 224 LEU A CA 1
ATOM 1748 C C . LEU A 1 226 ? -51.32288 -58.54494 -23.23545 1.000 56.13685 224 LEU A C 1
ATOM 1749 O O . LEU A 1 226 ? -50.17760 -58.13059 -23.02100 1.000 54.45949 224 LEU A O 1
ATOM 1754 N N . LYS A 1 227 ? -51.62623 -59.84585 -23.20275 1.000 55.70457 225 LYS A N 1
ATOM 1755 C CA . LYS A 1 227 ? -50.57206 -60.84111 -23.03045 1.000 54.08139 225 LYS A CA 1
ATOM 1756 C C . LYS A 1 227 ? -49.56669 -60.77404 -24.17304 1.000 50.57240 225 LYS A C 1
ATOM 1757 O O . LYS A 1 227 ? -48.35670 -60.91087 -23.95670 1.000 52.77089 225 LYS A O 1
ATOM 1763 N N . GLU A 1 228 ? -50.05150 -60.55795 -25.39807 1.000 52.37848 226 GLU A N 1
ATOM 1764 C CA . GLU A 1 228 ? -49.15605 -60.43294 -26.54359 1.000 58.75432 226 GLU A CA 1
ATOM 1765 C C . GLU A 1 228 ? -48.29300 -59.18185 -26.43395 1.000 62.51533 226 GLU A C 1
ATOM 1766 O O . GLU A 1 228 ? -47.09993 -59.21326 -26.75777 1.000 63.53445 226 GLU A O 1
ATOM 1772 N N . LEU A 1 229 ? -48.88086 -58.07259 -25.97817 1.000 61.08643 227 LEU A N 1
ATOM 1773 C CA . LEU A 1 229 ? -48.12005 -56.84116 -25.78606 1.000 52.34692 227 LEU A CA 1
ATOM 1774 C C . LEU A 1 229 ? -47.03140 -57.03186 -24.73766 1.000 58.74983 227 LEU A C 1
ATOM 1775 O O . LEU A 1 229 ? -45.86510 -56.68907 -24.96450 1.000 66.77759 227 LEU A O 1
ATOM 1780 N N . ILE A 1 230 ? -47.40080 -57.57240 -23.57490 1.000 60.18020 228 ILE A N 1
ATOM 1781 C CA . ILE A 1 230 ? -46.44293 -57.72633 -22.48408 1.000 60.04929 228 ILE A CA 1
ATOM 1782 C C . ILE A 1 230 ? -45.33673 -58.69759 -22.87691 1.000 66.42076 228 ILE A C 1
ATOM 1783 O O . ILE A 1 230 ? -44.16071 -58.48385 -22.55706 1.000 69.23076 228 ILE A O 1
ATOM 1788 N N . ASP A 1 231 ? -45.68991 -59.77020 -23.59053 1.000 67.53978 229 ASP A N 1
ATOM 1789 C CA . ASP A 1 231 ? -44.67852 -60.72686 -24.02985 1.000 72.01436 229 ASP A CA 1
ATOM 1790 C C . ASP A 1 231 ? -43.75297 -60.11538 -25.07469 1.000 72.75083 229 ASP A C 1
ATOM 1791 O O . ASP A 1 231 ? -42.53103 -60.29327 -25.00711 1.000 79.69402 229 ASP A O 1
ATOM 1796 N N . GLU A 1 232 ? -44.31369 -59.39327 -26.04901 1.000 72.10377 230 GLU A N 1
ATOM 1797 C CA . GLU A 1 232 ? -43.47919 -58.75784 -27.06455 1.000 73.48902 230 GLU A CA 1
ATOM 1798 C C . GLU A 1 232 ? -42.59627 -57.67749 -26.45370 1.000 71.18319 230 GLU A C 1
ATOM 1799 O O . GLU A 1 232 ? -41.41960 -57.55327 -26.81247 1.000 70.20831 230 GLU A O 1
ATOM 1805 N N . ALA A 1 233 ? -43.14487 -56.88696 -25.52856 1.000 73.10636 231 ALA A N 1
ATOM 1806 C CA . ALA A 1 233 ? -42.33455 -55.91017 -24.81262 1.000 67.18044 231 ALA A CA 1
ATOM 1807 C C . ALA A 1 233 ? -41.28410 -56.57262 -23.93194 1.000 68.04304 231 ALA A C 1
ATOM 1808 O O . ALA A 1 233 ? -40.25463 -55.95341 -23.64349 1.000 63.33630 231 ALA A O 1
ATOM 1810 N N . HIS A 1 234 ? -41.51930 -57.81470 -23.50246 1.000 70.45139 232 HIS A N 1
ATOM 1811 C CA . HIS A 1 234 ? -40.53066 -58.53064 -22.70373 1.000 71.79292 232 HIS A CA 1
ATOM 1812 C C . HIS A 1 234 ? -39.40037 -59.07678 -23.56662 1.000 74.55560 232 HIS A C 1
ATOM 1813 O O . HIS A 1 234 ? -38.24078 -59.08821 -23.13823 1.000 72.79143 232 HIS A O 1
ATOM 1820 N N . ASP A 1 235 ? -39.71600 -59.53493 -24.78009 1.000 80.18303 233 ASP A N 1
ATOM 1821 C CA . ASP A 1 235 ? -38.68486 -60.01240 -25.69299 1.000 86.53346 233 ASP A CA 1
ATOM 1822 C C . ASP A 1 235 ? -37.73848 -58.90545 -26.13671 1.000 86.87295 233 ASP A C 1
ATOM 1823 O O . ASP A 1 235 ? -36.67471 -59.20771 -26.68815 1.000 96.86057 233 ASP A O 1
ATOM 1828 N N . ARG A 1 236 ? -38.09719 -57.64238 -25.91336 1.000 81.60874 234 ARG A N 1
ATOM 1829 C CA . ARG A 1 236 ? -37.21802 -56.51239 -26.17291 1.000 75.23990 234 ARG A CA 1
ATOM 1830 C C . ARG A 1 236 ? -36.52601 -56.01829 -24.90964 1.000 74.53801 234 ARG A C 1
ATOM 1831 O O . ARG A 1 236 ? -35.95241 -54.92405 -24.91658 1.000 75.17998 234 ARG A O 1
ATOM 1839 N N . ASP A 1 237 ? -36.57687 -56.79999 -23.82826 1.000 73.85997 235 ASP A N 1
ATOM 1840 C CA . ASP A 1 237 ? -35.96314 -56.44972 -22.54636 1.000 77.47116 235 ASP A CA 1
ATOM 1841 C C . ASP A 1 237 ? -36.53425 -55.15496 -21.97477 1.000 73.61776 235 ASP A C 1
ATOM 1842 O O . ASP A 1 237 ? -35.83752 -54.40612 -21.28518 1.000 80.07891 235 ASP A O 1
ATOM 1847 N N . MET A 1 238 ? -37.80512 -54.88528 -22.25389 1.000 65.33036 236 MET A N 1
ATOM 1848 C CA . MET A 1 238 ? -38.51266 -53.75476 -21.67526 1.000 60.88784 236 MET A CA 1
ATOM 1849 C C . MET A 1 238 ? -39.46361 -54.24603 -20.59123 1.000 60.69327 236 MET A C 1
ATOM 1850 O O . MET A 1 238 ? -39.96193 -55.37339 -20.64115 1.000 58.37532 236 MET A O 1
ATOM 1855 N N . LYS A 1 239 ? -39.70917 -53.38895 -19.60714 1.000 64.39336 237 LYS A N 1
ATOM 1856 C CA . LYS A 1 239 ? -40.61779 -53.69873 -18.51480 1.000 57.32085 237 LYS A CA 1
ATOM 1857 C C . LYS A 1 239 ? -41.95912 -53.01040 -18.73679 1.000 57.28012 237 LYS A C 1
ATOM 1858 O O . LYS A 1 239 ? -42.04571 -51.98068 -19.41025 1.000 59.78182 237 LYS A O 1
ATOM 1864 N N . VAL A 1 240 ? -43.01198 -53.59738 -18.17139 1.000 54.25067 238 VAL A N 1
ATOM 1865 C CA . VAL A 1 240 ? -44.37067 -53.09089 -18.32386 1.000 50.07820 238 VAL A CA 1
ATOM 1866 C C . VAL A 1 240 ? -44.97610 -52.89656 -16.94060 1.000 49.97017 238 VAL A C 1
ATOM 1867 O O . VAL A 1 240 ? -44.96714 -53.81902 -16.11786 1.000 50.34770 238 VAL A O 1
ATOM 1871 N N . ILE A 1 241 ? -45.50297 -51.70034 -16.69034 1.000 50.30283 239 ILE A N 1
ATOM 1872 C CA . ILE A 1 241 ? -46.12520 -51.34297 -15.42164 1.000 45.84301 239 ILE A CA 1
ATOM 1873 C C . ILE A 1 241 ? -47.59264 -51.03110 -15.67692 1.000 47.83331 239 ILE A C 1
ATOM 1874 O O . ILE A 1 241 ? -47.93054 -50.36561 -16.66213 1.000 51.00802 239 ILE A O 1
ATOM 1879 N N . TYR A 1 242 ? -48.46393 -51.51572 -14.79527 1.000 46.96819 240 TYR A N 1
ATOM 1880 C CA . TYR A 1 242 ? -49.90025 -51.31065 -14.92280 1.000 47.51658 240 TYR A CA 1
ATOM 1881 C C . TYR A 1 242 ? -50.37492 -50.26832 -13.91894 1.000 50.20467 240 TYR A C 1
ATOM 1882 O O . TYR A 1 242 ? -50.00803 -50.32042 -12.73984 1.000 51.72944 240 TYR A O 1
ATOM 1891 N N . ASP A 1 243 ? -51.19080 -49.32759 -14.39301 1.000 47.79539 241 ASP A N 1
ATOM 1892 C CA . ASP A 1 243 ? -51.80678 -48.31752 -13.53751 1.000 49.29282 241 ASP A CA 1
ATOM 1893 C C . ASP A 1 243 ? -52.98437 -48.96050 -12.81375 1.000 48.90546 241 ASP A C 1
ATOM 1894 O O . ASP A 1 243 ? -54.02654 -49.22824 -13.42103 1.000 44.27240 241 ASP A O 1
ATOM 1899 N N . PHE A 1 244 ? -52.82155 -49.20156 -11.51660 1.000 52.17033 242 PHE A N 1
ATOM 1900 C CA . PHE A 1 244 ? -53.75636 -49.99800 -10.73494 1.000 54.85903 242 PHE A CA 1
ATOM 1901 C C . PHE A 1 244 ? -54.63226 -49.10604 -9.86198 1.000 57.26587 242 PHE A C 1
ATOM 1902 O O . PHE A 1 244 ? -54.14635 -48.15906 -9.23594 1.000 60.34085 242 PHE A O 1
ATOM 1910 N N . VAL A 1 245 ? -55.92443 -49.42102 -9.81964 1.000 55.76363 243 VAL A N 1
ATOM 1911 C CA . VAL A 1 245 ? -56.90558 -48.63605 -9.07098 1.000 56.44318 243 VAL A CA 1
ATOM 1912 C C . VAL A 1 245 ? -57.51191 -49.50349 -7.97240 1.000 55.05875 243 VAL A C 1
ATOM 1913 O O . VAL A 1 245 ? -58.51644 -50.19160 -8.20909 1.000 49.14399 243 VAL A O 1
ATOM 1917 N N . PRO A 1 246 ? -56.94373 -49.50283 -6.76242 1.000 55.57287 244 PRO A N 1
ATOM 1918 C CA . PRO A 1 246 ? -57.43776 -50.40122 -5.71146 1.000 47.77415 244 PRO A CA 1
ATOM 1919 C C . PRO A 1 246 ? -58.41702 -49.75762 -4.73885 1.000 50.73343 244 PRO A C 1
ATOM 1920 O O . PRO A 1 246 ? -59.08190 -50.46901 -3.97863 1.000 54.02181 244 PRO A O 1
ATOM 1924 N N . ASN A 1 247 ? -58.51936 -48.42521 -4.74555 1.000 51.16656 245 ASN A N 1
ATOM 1925 C CA . ASN A 1 247 ? -59.26667 -47.73641 -3.69604 1.000 55.92536 245 ASN A CA 1
ATOM 1926 C C . ASN A 1 247 ? -60.77347 -47.77765 -3.92319 1.000 58.97214 245 ASN A C 1
ATOM 1927 O O . ASN A 1 247 ? -61.54115 -47.87690 -2.95952 1.000 68.44510 245 ASN A O 1
ATOM 1932 N N . HIS A 1 248 ? -61.22131 -47.68830 -5.17284 1.000 54.24448 246 HIS A N 1
ATOM 1933 C CA . HIS A 1 248 ? -62.63603 -47.46960 -5.43087 1.000 54.62461 246 HIS A CA 1
ATOM 1934 C C . HIS A 1 248 ? -63.05458 -48.15890 -6.72026 1.000 50.33454 246 HIS A C 1
ATOM 1935 O O . HIS A 1 248 ? -62.23083 -48.46363 -7.58656 1.000 45.92358 246 HIS A O 1
ATOM 1942 N N . THR A 1 249 ? -64.35628 -48.40209 -6.82832 1.000 54.04037 247 THR A N 1
ATOM 1943 C CA . THR A 1 249 ? -65.00193 -48.85664 -8.05094 1.000 58.49468 247 THR A CA 1
ATOM 1944 C C . THR A 1 249 ? -65.95861 -47.76405 -8.52513 1.000 61.46455 247 THR A C 1
ATOM 1945 O O . THR A 1 249 ? -66.00499 -46.66385 -7.96815 1.000 61.19049 247 THR A O 1
ATOM 1949 N N . SER A 1 250 ? -66.72634 -48.07401 -9.56049 1.000 59.91845 248 SER A N 1
ATOM 1950 C CA . SER A 1 250 ? -67.81622 -47.21646 -9.99428 1.000 63.93130 248 SER A CA 1
ATOM 1951 C C . SER A 1 250 ? -69.12644 -47.73875 -9.42087 1.000 69.86002 248 SER A C 1
ATOM 1952 O O . SER A 1 250 ? -69.24654 -48.91187 -9.05989 1.000 75.54191 248 SER A O 1
ATOM 1955 N N . SER A 1 251 ? -70.11541 -46.84630 -9.33350 1.000 70.02021 249 SER A N 1
ATOM 1956 C CA . SER A 1 251 ? -71.43926 -47.25458 -8.87908 1.000 62.11159 249 SER A CA 1
ATOM 1957 C C . SER A 1 251 ? -72.06369 -48.30344 -9.78817 1.000 65.50619 249 SER A C 1
ATOM 1958 O O . SER A 1 251 ? -73.03723 -48.95061 -9.38594 1.000 77.80588 249 SER A O 1
ATOM 1961 N N . GLU A 1 252 ? -71.52585 -48.48858 -10.99115 1.000 61.48983 250 GLU A N 1
ATOM 1962 C CA . GLU A 1 252 ? -71.98971 -49.50312 -11.92447 1.000 68.42771 250 GLU A CA 1
ATOM 1963 C C . GLU A 1 252 ? -71.31956 -50.85536 -11.71877 1.000 62.19714 250 GLU A C 1
ATOM 1964 O O . GLU A 1 252 ? -71.63486 -51.79956 -12.45033 1.000 64.32349 250 GLU A O 1
ATOM 1970 N N . HIS A 1 253 ? -70.40505 -50.97120 -10.76067 1.000 58.71497 251 HIS A N 1
ATOM 1971 C CA . HIS A 1 253 ? -69.75755 -52.25014 -10.50406 1.000 62.87442 251 HIS A CA 1
ATOM 1972 C C . HIS A 1 253 ? -70.80186 -53.26335 -10.04392 1.000 67.08516 251 HIS A C 1
ATOM 1973 O O . HIS A 1 253 ? -71.65741 -52.92737 -9.21238 1.000 69.70235 251 HIS A O 1
ATOM 1980 N N . PRO A 1 254 ? -70.78576 -54.49121 -10.56950 1.000 61.15157 252 PRO A N 1
ATOM 1981 C CA . PRO A 1 254 ? -71.76795 -55.49535 -10.12628 1.000 60.31217 252 PRO A CA 1
ATOM 1982 C C . PRO A 1 254 ? -71.80242 -55.70211 -8.62142 1.000 61.46965 252 PRO A C 1
ATOM 1983 O O . PRO A 1 254 ? -72.86333 -56.03515 -8.07648 1.000 59.13261 252 PRO A O 1
ATOM 1987 N N . PHE A 1 255 ? -70.67601 -55.50926 -7.93007 1.000 58.98057 253 PHE A N 1
ATOM 1988 C CA . PHE A 1 255 ? -70.66572 -55.64341 -6.47620 1.000 54.77990 253 PHE A CA 1
ATOM 1989 C C . PHE A 1 255 ? -71.50022 -54.54966 -5.82241 1.000 54.10653 253 PHE A C 1
ATOM 1990 O O . PHE A 1 255 ? -72.29937 -54.81852 -4.91740 1.000 53.70510 253 PHE A O 1
ATOM 1998 N N . PHE A 1 256 ? -71.32588 -53.30459 -6.27192 1.000 54.51171 254 PHE A N 1
ATOM 1999 C CA . PHE A 1 256 ? -72.00977 -52.18407 -5.63578 1.000 54.17152 254 PHE A CA 1
ATOM 2000 C C . PHE A 1 256 ? -73.50423 -52.20500 -5.93079 1.000 60.52106 254 PHE A C 1
ATOM 2001 O O . PHE A 1 256 ? -74.31817 -51.89743 -5.05285 1.000 59.99020 254 PHE A O 1
ATOM 2009 N N . GLN A 1 257 ? -73.88457 -52.56606 -7.15893 1.000 69.34978 255 GLN A N 1
ATOM 2010 C CA . GLN A 1 257 ? -75.30171 -52.64341 -7.49988 1.000 76.28363 255 GLN A CA 1
ATOM 2011 C C . GLN A 1 257 ? -76.00340 -53.73538 -6.70241 1.000 80.59642 255 GLN A C 1
ATOM 2012 O O . GLN A 1 257 ? -77.12812 -53.54079 -6.22582 1.000 96.89190 255 GLN A O 1
ATOM 2018 N N . ASP A 1 258 ? -75.35508 -54.89257 -6.54666 1.000 72.46029 256 ASP A N 1
ATOM 2019 C CA . ASP A 1 258 ? -75.95645 -55.97798 -5.77834 1.000 70.90979 256 ASP A CA 1
ATOM 2020 C C . ASP A 1 258 ? -76.12042 -55.58904 -4.31444 1.000 73.85337 256 ASP A C 1
ATOM 2021 O O . ASP A 1 258 ? -77.11878 -55.94519 -3.67749 1.000 86.07334 256 ASP A O 1
ATOM 2026 N N . ALA A 1 259 ? -75.15342 -54.85117 -3.76446 1.000 67.18152 257 ALA A N 1
ATOM 2027 C CA . ALA A 1 259 ? -75.28314 -54.37566 -2.39175 1.000 66.92041 257 ALA A CA 1
ATOM 2028 C C . ALA A 1 259 ? -76.27808 -53.22807 -2.28844 1.000 70.21006 257 ALA A C 1
ATOM 2029 O O . ALA A 1 259 ? -76.94425 -53.07680 -1.25773 1.000 67.48269 257 ALA A O 1
ATOM 2031 N N . LEU A 1 260 ? -76.39488 -52.41624 -3.34169 1.000 76.73524 258 LEU A N 1
ATOM 2032 C CA . LEU A 1 260 ? -77.31598 -51.28702 -3.32486 1.000 75.12577 258 LEU A CA 1
ATOM 2033 C C . LEU A 1 260 ? -78.77240 -51.73023 -3.36119 1.000 79.35281 258 LEU A C 1
ATOM 2034 O O . LEU A 1 260 ? -79.65015 -50.96673 -2.94461 1.000 81.65161 258 LEU A O 1
ATOM 2039 N N . GLU A 1 261 ? -79.04712 -52.94192 -3.84386 1.000 81.43627 259 GLU A N 1
ATOM 2040 C CA . GLU A 1 261 ? -80.40109 -53.47868 -3.90865 1.000 83.05086 259 GLU A CA 1
ATOM 2041 C C . GLU A 1 261 ? -80.68539 -54.48865 -2.80339 1.000 81.70886 259 GLU A C 1
ATOM 2042 O O . GLU A 1 261 ? -81.70591 -54.38470 -2.11716 1.000 88.34264 259 GLU A O 1
ATOM 2048 N N . ASN A 1 262 ? -79.79919 -55.46854 -2.61535 1.000 79.42696 260 ASN A N 1
ATOM 2049 C CA . ASN A 1 262 ? -80.03820 -56.52400 -1.63835 1.000 85.65165 260 ASN A CA 1
ATOM 2050 C C . ASN A 1 262 ? -79.71659 -56.10022 -0.21074 1.000 81.86015 260 ASN A C 1
ATOM 2051 O O . ASN A 1 262 ? -80.18182 -56.75061 0.73178 1.000 83.06318 260 ASN A O 1
ATOM 2056 N N . GLY A 1 263 ? -78.93779 -55.03649 -0.02782 1.000 70.02231 261 GLY A N 1
ATOM 2057 C CA . GLY A 1 263 ? -78.66924 -54.55444 1.31731 1.000 57.79076 261 GLY A CA 1
ATOM 2058 C C . GLY A 1 263 ? -77.72729 -55.47372 2.07119 1.000 53.04830 261 GLY A C 1
ATOM 2059 O O . GLY A 1 263 ? -76.73671 -55.97448 1.52887 1.000 56.80946 261 GLY A O 1
ATOM 2060 N N . GLU A 1 264 ? -78.04030 -55.70139 3.34896 1.000 54.99511 262 GLU A N 1
ATOM 2061 C CA . GLU A 1 264 ? -77.18792 -56.53578 4.18726 1.000 63.20856 262 GLU A CA 1
ATOM 2062 C C . GLU A 1 264 ? -77.22592 -58.00347 3.78135 1.000 65.95315 262 GLU A C 1
ATOM 2063 O O . GLU A 1 264 ? -76.32670 -58.76045 4.16217 1.000 66.84645 262 GLU A O 1
ATOM 2069 N N . ASP A 1 265 ? -78.23603 -58.42277 3.02031 1.000 67.85514 263 ASP A N 1
ATOM 2070 C CA . ASP A 1 265 ? -78.27460 -59.77700 2.48352 1.000 70.53825 263 ASP A CA 1
ATOM 2071 C C . ASP A 1 265 ? -77.35850 -59.95904 1.28179 1.000 72.68867 263 ASP A C 1
ATOM 2072 O O . ASP A 1 265 ? -77.37036 -61.03321 0.67088 1.000 74.27115 263 ASP A O 1
ATOM 2077 N N . SER A 1 266 ? -76.57432 -58.94378 0.92949 1.000 76.22808 264 SER A N 1
ATOM 2078 C CA . SER A 1 266 ? -75.63092 -58.98911 -0.17843 1.000 71.88864 264 SER A CA 1
ATOM 2079 C C . SER A 1 266 ? -74.26092 -59.45117 0.30665 1.000 68.89039 264 SER A C 1
ATOM 2080 O O . SER A 1 266 ? -73.83481 -59.08638 1.40662 1.000 69.15721 264 SER A O 1
ATOM 2083 N N . PRO A 1 267 ? -73.56246 -60.25363 -0.49865 1.000 65.73311 265 PRO A N 1
ATOM 2084 C CA . PRO A 1 267 ? -72.20173 -60.66271 -0.12097 1.000 63.39342 265 PRO A CA 1
ATOM 2085 C C . PRO A 1 267 ? -71.20030 -59.52329 -0.14899 1.000 63.18182 265 PRO A C 1
ATOM 2086 O O . PRO A 1 267 ? -70.10553 -59.67120 0.40839 1.000 64.43710 265 PRO A O 1
ATOM 2090 N N . TYR A 1 268 ? -71.53750 -58.39332 -0.77242 1.000 61.03808 266 TYR A N 1
ATOM 2091 C CA . TYR A 1 268 ? -70.61923 -57.27209 -0.91949 1.000 61.23579 266 TYR A CA 1
ATOM 2092 C C . TYR A 1 268 ? -71.07299 -56.04061 -0.14330 1.000 62.98598 266 TYR A C 1
ATOM 2093 O O . TYR A 1 268 ? -70.58527 -54.93620 -0.40426 1.000 67.43305 266 TYR A O 1
ATOM 2102 N N . TYR A 1 269 ? -72.00127 -56.20353 0.80295 1.000 63.32890 267 TYR A N 1
ATOM 2103 C CA . TYR A 1 269 ? -72.44708 -55.05776 1.58922 1.000 61.86002 267 TYR A CA 1
ATOM 2104 C C . TYR A 1 269 ? -71.31905 -54.51528 2.45717 1.000 55.74885 267 TYR A C 1
ATOM 2105 O O . TYR A 1 269 ? -71.11852 -53.29754 2.53604 1.000 56.17507 267 TYR A O 1
ATOM 2114 N N . ASP A 1 270 ? -70.57067 -55.40029 3.11150 1.000 55.80960 268 ASP A N 1
ATOM 2115 C CA . ASP A 1 270 ? -69.42653 -54.98610 3.91167 1.000 58.77330 268 ASP A CA 1
ATOM 2116 C C . ASP A 1 270 ? -68.18752 -54.70441 3.07297 1.000 57.93657 268 ASP A C 1
ATOM 2117 O O . ASP A 1 270 ? -67.17474 -54.26206 3.62600 1.000 60.08914 268 ASP A O 1
ATOM 2122 N N . TRP A 1 271 ? -68.23746 -54.95109 1.76309 1.000 56.56491 269 TRP A N 1
ATOM 2123 C CA . TRP A 1 271 ? -67.12304 -54.61749 0.88586 1.000 56.14904 269 TRP A CA 1
ATOM 2124 C C . TRP A 1 271 ? -67.07836 -53.13539 0.54359 1.000 54.34442 269 TRP A C 1
ATOM 2125 O O . TRP A 1 271 ? -66.08555 -52.67444 -0.03011 1.000 48.43312 269 TRP A O 1
ATOM 2136 N N . TYR A 1 272 ? -68.13002 -52.39297 0.86763 1.000 54.78297 270 TYR A N 1
ATOM 2137 C CA . TYR A 1 272 ? -68.13595 -50.94082 0.84900 1.000 56.80833 270 TYR A CA 1
ATOM 2138 C C . TYR A 1 272 ? -68.48592 -50.44536 2.24537 1.000 60.80342 270 TYR A C 1
ATOM 2139 O O . TYR A 1 272 ? -68.89117 -51.21635 3.11901 1.000 63.38101 270 TYR A O 1
ATOM 2148 N N . THR A 1 273 ? -68.32502 -49.14193 2.45974 1.000 57.68899 271 THR A N 1
ATOM 2149 C CA . THR A 1 273 ? -68.60570 -48.54298 3.76220 1.000 57.74035 271 THR A CA 1
ATOM 2150 C C . THR A 1 273 ? -69.95484 -47.83279 3.68460 1.000 59.38621 271 THR A C 1
ATOM 2151 O O . THR A 1 273 ? -70.04494 -46.61874 3.50952 1.000 60.93869 271 THR A O 1
ATOM 2155 N N . PHE A 1 274 ? -71.02106 -48.61928 3.81388 1.000 65.18051 272 PHE A N 1
ATOM 2156 C CA . PHE A 1 274 ? -72.37178 -48.07496 3.82673 1.000 65.75145 272 PHE A CA 1
ATOM 2157 C C . PHE A 1 274 ? -72.71173 -47.52168 5.20418 1.000 68.82406 272 PHE A C 1
ATOM 2158 O O . PHE A 1 274 ? -72.40167 -48.13483 6.23045 1.000 65.64843 272 PHE A O 1
ATOM 2166 N N . TYR A 1 275 ? -73.35541 -46.35893 5.21959 1.000 73.56241 273 TYR A N 1
ATOM 2167 C CA . TYR A 1 275 ? -73.77289 -45.70959 6.45191 1.000 80.05449 273 TYR A CA 1
ATOM 2168 C C . TYR A 1 275 ? -75.26376 -45.91941 6.68958 1.000 88.58724 273 TYR A C 1
ATOM 2169 O O . TYR A 1 275 ? -76.02833 -46.24524 5.77962 1.000 86.01408 273 TYR A O 1
ATOM 2178 N N . GLU A 1 276 ? -75.66773 -45.71416 7.94132 1.000 98.20497 274 GLU A N 1
ATOM 2179 C CA . GLU A 1 276 ? -76.97866 -46.12762 8.42428 1.000 105.16124 274 GLU A CA 1
ATOM 2180 C C . GLU A 1 276 ? -78.08981 -45.22010 7.92063 1.000 101.35213 274 GLU A C 1
ATOM 2181 O O . GLU A 1 276 ? -79.24059 -45.35811 8.34089 1.000 104.22683 274 GLU A O 1
ATOM 2187 N N . ASP A 1 277 ? -77.76491 -44.28957 7.01755 1.000 98.03481 275 ASP A N 1
ATOM 2188 C CA . ASP A 1 277 ? -78.76746 -43.38678 6.46736 1.000 96.91707 275 ASP A CA 1
ATOM 2189 C C . ASP A 1 277 ? -78.78004 -43.40253 4.94200 1.000 94.95228 275 ASP A C 1
ATOM 2190 O O . ASP A 1 277 ? -79.33822 -42.48974 4.32146 1.000 96.56547 275 ASP A O 1
ATOM 2195 N N . GLY A 1 278 ? -78.18665 -44.41931 4.32263 1.000 94.38401 276 GLY A N 1
ATOM 2196 C CA . GLY A 1 278 ? -78.11713 -44.52550 2.88687 1.000 93.28602 276 GLY A CA 1
ATOM 2197 C C . GLY A 1 278 ? -76.83794 -43.99240 2.27757 1.000 86.63951 276 GLY A C 1
ATOM 2198 O O . GLY A 1 278 ? -76.47766 -44.40833 1.17047 1.000 81.25420 276 GLY A O 1
ATOM 2199 N N . THR A 1 279 ? -76.15110 -43.08188 2.96221 1.000 89.38017 277 THR A N 1
ATOM 2200 C CA . THR A 1 279 ? -74.87195 -42.58685 2.48280 1.000 90.69986 277 THR A CA 1
ATOM 2201 C C . THR A 1 279 ? -73.82359 -43.69585 2.53690 1.000 100.86496 277 THR A C 1
ATOM 2202 O O . THR A 1 279 ? -73.93194 -44.65561 3.30484 1.000 116.19312 277 THR A O 1
ATOM 2206 N N . TYR A 1 280 ? -72.80154 -43.56077 1.69610 1.000 92.94858 278 TYR A N 1
ATOM 2207 C CA . TYR A 1 280 ? -71.69040 -44.49861 1.68181 1.000 82.23957 278 TYR A CA 1
ATOM 2208 C C . TYR A 1 280 ? -70.39077 -43.73596 1.47962 1.000 71.92610 278 TYR A C 1
ATOM 2209 O O . TYR A 1 280 ? -70.37747 -42.64065 0.91103 1.000 71.01772 278 TYR A O 1
ATOM 2218 N N . GLU A 1 281 ? -69.29735 -44.32584 1.95834 1.000 64.64714 279 GLU A N 1
ATOM 2219 C CA . GLU A 1 281 ? -67.98857 -43.71016 1.79363 1.000 60.94872 279 GLU A CA 1
ATOM 2220 C C . GLU A 1 281 ? -67.63045 -43.64459 0.31608 1.000 62.53895 279 GLU A C 1
ATOM 2221 O O . GLU A 1 281 ? -67.79227 -44.62228 -0.42026 1.000 63.41087 279 GLU A O 1
ATOM 2227 N N . THR A 1 282 ? -67.14531 -42.48500 -0.11718 1.000 64.24186 280 THR A N 1
ATOM 2228 C CA . THR A 1 282 ? -66.88568 -42.23997 -1.52553 1.000 61.92463 280 THR A CA 1
ATOM 2229 C C . THR A 1 282 ? -65.56040 -41.50849 -1.68198 1.000 67.06873 280 THR A C 1
ATOM 2230 O O . THR A 1 282 ? -64.92809 -41.09767 -0.70488 1.000 76.81594 280 THR A O 1
ATOM 2234 N N . PHE A 1 283 ? -65.14637 -41.34868 -2.93721 1.000 61.12431 281 PHE A N 1
ATOM 2235 C CA . PHE A 1 283 ? -63.89463 -40.67625 -3.27881 1.000 58.71692 281 PHE A CA 1
ATOM 2236 C C . PHE A 1 283 ? -64.19039 -39.20013 -3.51549 1.000 60.15936 281 PHE A C 1
ATOM 2237 O O . PHE A 1 283 ? -64.64874 -38.81159 -4.59309 1.000 56.78792 281 PHE A O 1
ATOM 2245 N N . TYR A 1 284 ? -63.92988 -38.37715 -2.49693 1.000 62.82272 282 TYR A N 1
ATOM 2246 C CA . TYR A 1 284 ? -64.09614 -36.92378 -2.57628 1.000 60.15537 282 TYR A CA 1
ATOM 2247 C C . TYR A 1 284 ? -65.52781 -36.54160 -2.95252 1.000 63.92546 282 TYR A C 1
ATOM 2248 O O . TYR A 1 284 ? -65.76576 -35.69424 -3.81593 1.000 69.12823 282 TYR A O 1
ATOM 2257 N N . GLY A 1 285 ? -66.48991 -37.17650 -2.28617 1.000 64.84717 283 GLY A N 1
ATOM 2258 C CA . GLY A 1 285 ? -67.88897 -36.85973 -2.48013 1.000 71.20519 283 GLY A CA 1
ATOM 2259 C C . GLY A 1 285 ? -68.48732 -37.30341 -3.79556 1.000 71.03032 283 GLY A C 1
ATOM 2260 O O . GLY A 1 285 ? -69.67598 -37.05360 -4.02685 1.000 82.91251 283 GLY A O 1
ATOM 2261 N N . ILE A 1 286 ? -67.71399 -37.94837 -4.66564 1.000 61.13510 284 ILE A N 1
ATOM 2262 C CA . ILE A 1 286 ? -68.23367 -38.41498 -5.94783 1.000 56.30097 284 ILE A CA 1
ATOM 2263 C C . ILE A 1 286 ? -69.10249 -39.64217 -5.68952 1.000 65.04240 284 ILE A C 1
ATOM 2264 O O . ILE A 1 286 ? -68.58813 -40.72894 -5.41236 1.000 75.54086 284 ILE A O 1
ATOM 2269 N N . GLU A 1 287 ? -70.42373 -39.47389 -5.78229 1.000 65.97180 285 GLU A N 1
ATOM 2270 C CA . GLU A 1 287 ? -71.33174 -40.59016 -5.54410 1.000 73.71869 285 GLU A CA 1
ATOM 2271 C C . GLU A 1 287 ? -71.15258 -41.70830 -6.56341 1.000 76.88685 285 GLU A C 1
ATOM 2272 O O . GLU A 1 287 ? -71.57192 -42.84167 -6.30428 1.000 79.06816 285 GLU A O 1
ATOM 2278 N N . GLU A 1 288 ? -70.53742 -41.41969 -7.70916 1.000 76.99121 286 GLU A N 1
ATOM 2279 C CA . GLU A 1 288 ? -70.25454 -42.43445 -8.71581 1.000 71.16403 286 GLU A CA 1
ATOM 2280 C C . GLU A 1 288 ? -68.95667 -43.18619 -8.44971 1.000 64.76357 286 GLU A C 1
ATOM 2281 O O . GLU A 1 288 ? -68.62914 -44.10863 -9.20415 1.000 61.62771 286 GLU A O 1
ATOM 2287 N N . LEU A 1 289 ? -68.21677 -42.82008 -7.40451 1.000 59.28182 287 LEU A N 1
ATOM 2288 C CA . LEU A 1 289 ? -66.95342 -43.46635 -7.04867 1.000 55.24421 287 LEU A CA 1
ATOM 2289 C C . LEU A 1 289 ? -67.00590 -43.91576 -5.59423 1.000 55.03502 287 LEU A C 1
ATOM 2290 O O . LEU A 1 289 ? -66.38172 -43.30543 -4.71769 1.000 54.55155 287 LEU A O 1
ATOM 2295 N N . PRO A 1 290 ? -67.74170 -44.98737 -5.30188 1.000 55.12651 288 PRO A N 1
ATOM 2296 C CA . PRO A 1 290 ? -67.77891 -45.49259 -3.92508 1.000 54.82501 288 PRO A CA 1
ATOM 2297 C C . PRO A 1 290 ? -66.45115 -46.12346 -3.53661 1.000 59.57062 288 PRO A C 1
ATOM 2298 O O . PRO A 1 290 ? -65.84006 -46.86007 -4.31439 1.000 64.13145 288 PRO A O 1
ATOM 2302 N N . GLN A 1 291 ? -66.00774 -45.82582 -2.31812 1.000 59.15361 289 GLN A N 1
ATOM 2303 C CA . GLN A 1 291 ? -64.71671 -46.31095 -1.84639 1.000 56.26159 289 GLN A CA 1
ATOM 2304 C C . GLN A 1 291 ? -64.79501 -47.80119 -1.53639 1.000 54.23135 289 GLN A C 1
ATOM 2305 O O . GLN A 1 291 ? -65.58333 -48.22608 -0.68503 1.000 66.15882 289 GLN A O 1
ATOM 2311 N N . PHE A 1 292 ? -63.98056 -48.59263 -2.23027 1.000 47.93268 290 PHE A N 1
ATOM 2312 C CA . PHE A 1 292 ? -63.89479 -50.01881 -1.94740 1.000 47.27243 290 PHE A CA 1
ATOM 2313 C C . PHE A 1 292 ? -63.20629 -50.23282 -0.60483 1.000 46.65704 290 PHE A C 1
ATOM 2314 O O . PHE A 1 292 ? -62.09431 -49.74457 -0.38041 1.000 54.99042 290 PHE A O 1
ATOM 2322 N N . ASN A 1 293 ? -63.87089 -50.95959 0.29085 1.000 45.59199 291 ASN A N 1
ATOM 2323 C CA . ASN A 1 293 ? -63.40584 -51.11784 1.66925 1.000 54.83635 291 ASN A CA 1
ATOM 2324 C C . ASN A 1 293 ? -62.34886 -52.21476 1.72060 1.000 52.90661 291 ASN A C 1
ATOM 2325 O O . ASN A 1 293 ? -62.64749 -53.39077 1.93196 1.000 52.26100 291 ASN A O 1
ATOM 2330 N N . ASN A 1 294 ? -61.08679 -51.81993 1.53866 1.000 56.27453 292 ASN A N 1
ATOM 2331 C CA . ASN A 1 294 ? -59.98527 -52.77004 1.63363 1.000 61.84016 292 ASN A CA 1
ATOM 2332 C C . ASN A 1 294 ? -59.67888 -53.17579 3.06796 1.000 67.32111 292 ASN A C 1
ATOM 2333 O O . ASN A 1 294 ? -58.90372 -54.11549 3.27355 1.000 69.25330 292 ASN A O 1
ATOM 2338 N N . ASP A 1 295 ? -60.25444 -52.49402 4.05779 1.000 69.75979 293 ASP A N 1
ATOM 2339 C CA . ASP A 1 295 ? -60.07438 -52.88708 5.44823 1.000 68.28240 293 ASP A CA 1
ATOM 2340 C C . ASP A 1 295 ? -61.02084 -54.00062 5.87356 1.000 69.48880 293 ASP A C 1
ATOM 2341 O O . ASP A 1 295 ? -60.87804 -54.52014 6.98580 1.000 73.60464 293 ASP A O 1
ATOM 2346 N N . HIS A 1 296 ? -61.97805 -54.37573 5.02540 1.000 62.22623 294 HIS A N 1
ATOM 2347 C CA . HIS A 1 296 ? -62.80693 -55.53246 5.32792 1.000 50.66221 294 HIS A CA 1
ATOM 2348 C C . HIS A 1 296 ? -62.02829 -56.81438 5.03688 1.000 54.22234 294 HIS A C 1
ATOM 2349 O O . HIS A 1 296 ? -61.35968 -56.91126 4.00414 1.000 63.22403 294 HIS A O 1
ATOM 2356 N N . PRO A 1 297 ? -62.09029 -57.80475 5.93242 1.000 52.90130 295 PRO A N 1
ATOM 2357 C CA . PRO A 1 297 ? -61.27058 -59.01454 5.73826 1.000 58.38625 295 PRO A CA 1
ATOM 2358 C C . PRO A 1 297 ? -61.56419 -59.75470 4.44443 1.000 59.28555 295 PRO A C 1
ATOM 2359 O O . PRO A 1 297 ? -60.62809 -60.16929 3.74962 1.000 55.65336 295 PRO A O 1
ATOM 2363 N N . GLU A 1 298 ? -62.84008 -59.93625 4.09778 1.000 60.77453 296 GLU A N 1
ATOM 2364 C CA . GLU A 1 298 ? -63.17543 -60.67141 2.88464 1.000 62.69568 296 GLU A CA 1
ATOM 2365 C C . GLU A 1 298 ? -62.92161 -59.85728 1.62319 1.000 60.73428 296 GLU A C 1
ATOM 2366 O O . GLU A 1 298 ? -62.71818 -60.44341 0.55427 1.000 57.37482 296 GLU A O 1
ATOM 2372 N N . ALA A 1 299 ? -62.93139 -58.52656 1.71868 1.000 59.02028 297 ALA A N 1
ATOM 2373 C CA . ALA A 1 299 ? -62.60579 -57.70322 0.56020 1.000 56.56226 297 ALA A CA 1
ATOM 2374 C C . ALA A 1 299 ? -61.09898 -57.58449 0.37230 1.000 64.95312 297 ALA A C 1
ATOM 2375 O O . ALA A 1 299 ? -60.60992 -57.58893 -0.76316 1.000 69.60968 297 ALA A O 1
ATOM 2377 N N . CYS A 1 300 ? -60.35053 -57.47810 1.47371 1.000 64.67136 298 CYS A N 1
ATOM 2378 C CA . CYS A 1 300 ? -58.89508 -57.45561 1.37989 1.000 59.92345 298 CYS A CA 1
ATOM 2379 C C . CYS A 1 300 ? -58.35626 -58.76039 0.81112 1.000 65.39748 298 CYS A C 1
ATOM 2380 O O . CYS A 1 300 ? -57.30119 -58.76927 0.16622 1.000 71.42720 298 CYS A O 1
ATOM 2383 N N . ASP A 1 301 ? -59.06494 -59.86890 1.03973 1.000 64.41719 299 ASP A N 1
ATOM 2384 C CA . ASP A 1 301 ? -58.67341 -61.13975 0.44218 1.000 62.67750 299 ASP A CA 1
ATOM 2385 C C . ASP A 1 301 ? -58.97638 -61.17534 -1.04912 1.000 60.67816 299 ASP A C 1
ATOM 2386 O O . ASP A 1 301 ? -58.21988 -61.77865 -1.81815 1.000 63.14811 299 ASP A O 1
ATOM 2391 N N . TYR A 1 302 ? -60.07117 -60.54133 -1.47525 1.000 57.68717 300 TYR A N 1
ATOM 2392 C CA . TYR A 1 302 ? -60.38793 -60.49380 -2.89879 1.000 59.60373 300 TYR A CA 1
ATOM 2393 C C . TYR A 1 302 ? -59.35890 -59.67218 -3.66375 1.000 60.15171 300 TYR A C 1
ATOM 2394 O O . TYR A 1 302 ? -58.92661 -60.06476 -4.75339 1.000 65.96973 300 TYR A O 1
ATOM 2403 N N . MET A 1 303 ? -58.95139 -58.53083 -3.10748 1.000 52.69352 301 MET A N 1
ATOM 2404 C CA . MET A 1 303 ? -57.97549 -57.68759 -3.78821 1.000 46.84990 301 MET A CA 1
ATOM 2405 C C . MET A 1 303 ? -56.61067 -58.35853 -3.85577 1.000 52.78408 301 MET A C 1
ATOM 2406 O O . MET A 1 303 ? -55.91917 -58.26999 -4.87669 1.000 61.41540 301 MET A O 1
ATOM 2411 N N . LEU A 1 304 ? -56.21261 -59.04538 -2.78697 1.000 47.96449 302 LEU A N 1
ATOM 2412 C CA . LEU A 1 304 ? -54.84958 -59.54844 -2.67590 1.000 44.53143 302 LEU A CA 1
ATOM 2413 C C . LEU A 1 304 ? -54.69212 -60.97495 -3.18563 1.000 52.01202 302 LEU A C 1
ATOM 2414 O O . LEU A 1 304 ? -53.65933 -61.30282 -3.77779 1.000 54.09249 302 LEU A O 1
ATOM 2419 N N . ASN A 1 305 ? -55.68369 -61.83532 -2.96835 1.000 55.38661 303 ASN A N 1
ATOM 2420 C CA . ASN A 1 305 ? -55.58483 -63.23221 -3.36863 1.000 60.94994 303 ASN A CA 1
ATOM 2421 C C . ASN A 1 305 ? -56.29132 -63.53297 -4.68462 1.000 58.99206 303 ASN A C 1
ATOM 2422 O O . ASN A 1 305 ? -56.25682 -64.68046 -5.13978 1.000 59.61405 303 ASN A O 1
ATOM 2427 N N . GLU A 1 306 ? -56.92056 -62.53875 -5.31070 1.000 57.63279 304 GLU A N 1
ATOM 2428 C CA . GLU A 1 306 ? -57.61533 -62.76364 -6.57308 1.000 58.64594 304 GLU A CA 1
ATOM 2429 C C . GLU A 1 306 ? -57.23604 -61.72051 -7.61854 1.000 55.61751 304 GLU A C 1
ATOM 2430 O O . GLU A 1 306 ? -56.85374 -62.06941 -8.74041 1.000 54.51980 304 GLU A O 1
ATOM 2436 N N . VAL A 1 307 ? -57.32977 -60.44017 -7.25954 1.000 52.61641 305 VAL A N 1
ATOM 2437 C CA . VAL A 1 307 ? -57.15767 -59.37385 -8.24212 1.000 54.12561 305 VAL A CA 1
ATOM 2438 C C . VAL A 1 307 ? -55.68276 -59.13372 -8.54020 1.000 61.07785 305 VAL A C 1
ATOM 2439 O O . VAL A 1 307 ? -55.26192 -59.14965 -9.70263 1.000 62.77109 305 VAL A O 1
ATOM 2443 N N . VAL A 1 308 ? -54.87922 -58.89447 -7.50037 1.000 59.55208 306 VAL A N 1
ATOM 2444 C CA . VAL A 1 308 ? -53.46703 -58.56270 -7.71402 1.000 51.73723 306 VAL A CA 1
ATOM 2445 C C . VAL A 1 308 ? -52.71497 -59.66735 -8.44561 1.000 47.02538 306 VAL A C 1
ATOM 2446 O O . VAL A 1 308 ? -51.99145 -59.35828 -9.40942 1.000 47.29779 306 VAL A O 1
ATOM 2450 N N . PRO A 1 309 ? -52.82217 -60.94891 -8.07032 1.000 42.37029 307 PRO A N 1
ATOM 2451 C CA . PRO A 1 309 ? -52.12325 -61.98574 -8.84589 1.000 47.95796 307 PRO A CA 1
ATOM 2452 C C . PRO A 1 309 ? -52.62302 -62.11313 -10.27367 1.000 57.15950 307 PRO A C 1
ATOM 2453 O O . PRO A 1 309 ? -51.88686 -62.62128 -11.12735 1.000 59.74725 307 PRO A O 1
ATOM 2457 N N . PHE A 1 310 ? -53.84757 -61.66987 -10.56563 1.000 55.62792 308 PHE A N 1
ATOM 2458 C CA . PHE A 1 310 ? -54.33268 -61.72184 -11.94025 1.000 52.64096 308 PHE A CA 1
ATOM 2459 C C . PHE A 1 310 ? -53.50502 -60.82315 -12.85071 1.000 57.67034 308 PHE A C 1
ATOM 2460 O O . PHE A 1 310 ? -53.24611 -61.16960 -14.00897 1.000 68.84239 308 PHE A O 1
ATOM 2468 N N . TRP A 1 311 ? -53.07400 -59.66882 -12.34393 1.000 52.58503 309 TRP A N 1
ATOM 2469 C CA . TRP A 1 311 ? -52.29764 -58.73089 -13.14479 1.000 47.86739 309 TRP A CA 1
ATOM 2470 C C . TRP A 1 311 ? -50.80085 -59.00472 -13.07274 1.000 49.20630 309 TRP A C 1
ATOM 2471 O O . TRP A 1 311 ? -50.10391 -58.89328 -14.08678 1.000 55.12881 309 TRP A O 1
ATOM 2482 N N . LEU A 1 312 ? -50.29100 -59.36939 -11.89678 1.000 47.18789 310 LEU A N 1
ATOM 2483 C CA . LEU A 1 312 ? -48.85664 -59.56394 -11.72330 1.000 49.25971 310 LEU A CA 1
ATOM 2484 C C . LEU A 1 312 ? -48.40424 -60.97915 -12.06213 1.000 56.80753 310 LEU A C 1
ATOM 2485 O O . LEU A 1 312 ? -47.30842 -61.16074 -12.60324 1.000 58.16623 310 LEU A O 1
ATOM 2490 N N . GLU A 1 313 ? -49.22011 -61.98769 -11.75921 1.000 62.84457 311 GLU A N 1
ATOM 2491 C CA . GLU A 1 313 ? -48.83303 -63.37704 -11.97133 1.000 67.64112 311 GLU A CA 1
ATOM 2492 C C . GLU A 1 313 ? -49.41464 -63.96115 -13.25351 1.000 70.67780 311 GLU A C 1
ATOM 2493 O O . GLU A 1 313 ? -48.70067 -64.62762 -14.00861 1.000 79.41318 311 GLU A O 1
ATOM 2499 N N . GLU A 1 314 ? -50.69888 -63.72083 -13.52190 1.000 63.13020 312 GLU A N 1
ATOM 2500 C CA . GLU A 1 314 ? -51.31851 -64.27642 -14.72094 1.000 61.65901 312 GLU A CA 1
ATOM 2501 C C . GLU A 1 314 ? -50.93393 -63.48298 -15.96456 1.000 57.85593 312 GLU A C 1
ATOM 2502 O O . GLU A 1 314 ? -50.41808 -64.04441 -16.93690 1.000 61.49261 312 GLU A O 1
ATOM 2508 N N . LEU A 1 315 ? -51.17999 -62.17243 -15.95174 1.000 53.37745 313 LEU A N 1
ATOM 2509 C CA . LEU A 1 315 ? -50.81172 -61.32829 -17.08023 1.000 55.47025 313 LEU A CA 1
ATOM 2510 C C . LEU A 1 315 ? -49.32812 -60.98314 -17.09985 1.000 63.74320 313 LEU A C 1
ATOM 2511 O O . LEU A 1 315 ? -48.86529 -60.37777 -18.07281 1.000 74.69385 313 LEU A O 1
ATOM 2516 N N . GLU A 1 316 ? -48.58306 -61.35100 -16.05513 1.000 57.41304 314 GLU A N 1
ATOM 2517 C CA . GLU A 1 316 ? -47.12472 -61.21662 -16.02301 1.000 59.66755 314 GLU A CA 1
ATOM 2518 C C . GLU A 1 316 ? -46.67797 -59.76502 -16.18534 1.000 59.10304 314 GLU A C 1
ATOM 2519 O O . GLU A 1 316 ? -45.70615 -59.47150 -16.88457 1.000 59.37912 314 GLU A O 1
ATOM 2525 N N . PHE A 1 317 ? -47.39069 -58.84717 -15.53879 1.000 58.47708 315 PHE A N 1
ATOM 2526 C CA . PHE A 1 317 ? -46.89615 -57.48441 -15.43943 1.000 48.87259 315 PHE A CA 1
ATOM 2527 C C . PHE A 1 317 ? -45.63283 -57.45157 -14.58375 1.000 56.66872 315 PHE A C 1
ATOM 2528 O O . PHE A 1 317 ? -45.38083 -58.33784 -13.76221 1.000 60.78746 315 PHE A O 1
ATOM 2536 N N . ASP A 1 318 ? -44.82750 -56.41228 -14.79001 1.000 58.61986 316 ASP A N 1
ATOM 2537 C CA . ASP A 1 318 ? -43.59224 -56.23985 -14.03984 1.000 54.21579 316 ASP A CA 1
ATOM 2538 C C . ASP A 1 318 ? -43.75134 -55.33601 -12.82689 1.000 56.33505 316 ASP A C 1
ATOM 2539 O O . ASP A 1 318 ? -42.83568 -55.27029 -11.99990 1.000 53.66396 316 ASP A O 1
ATOM 2544 N N . GLY A 1 319 ? -44.87775 -54.64835 -12.69783 1.000 64.74742 317 GLY A N 1
ATOM 2545 C CA . GLY A 1 319 ? -45.07896 -53.76666 -11.56569 1.000 61.30508 317 GLY A CA 1
ATOM 2546 C C . GLY A 1 319 ? -46.42775 -53.08968 -11.64916 1.000 57.62335 317 GLY A C 1
ATOM 2547 O O . GLY A 1 319 ? -47.14476 -53.19266 -12.65055 1.000 63.30206 317 GLY A O 1
ATOM 2548 N N . LEU A 1 320 ? -46.76161 -52.38253 -10.57153 1.000 49.98056 318 LEU A N 1
ATOM 2549 C CA . LEU A 1 320 ? -48.04436 -51.70452 -10.44919 1.000 45.63259 318 LEU A CA 1
ATOM 2550 C C . LEU A 1 320 ? -47.83432 -50.26525 -10.00774 1.000 42.91079 318 LEU A C 1
ATOM 2551 O O . LEU A 1 320 ? -47.11229 -50.00616 -9.03932 1.000 54.73559 318 LEU A O 1
ATOM 2556 N N . ARG A 1 321 ? -48.46416 -49.33790 -10.72200 1.000 34.77366 319 ARG A N 1
ATOM 2557 C CA . ARG A 1 321 ? -48.61183 -47.95820 -10.27927 1.000 39.77775 319 ARG A CA 1
ATOM 2558 C C . ARG A 1 321 ? -49.98121 -47.83530 -9.62252 1.000 47.20825 319 ARG A C 1
ATOM 2559 O O . ARG A 1 321 ? -51.00152 -48.14728 -10.24623 1.000 51.60915 319 ARG A O 1
ATOM 2567 N N . LEU A 1 322 ? -50.00471 -47.37228 -8.37713 1.000 43.30725 320 LEU A N 1
ATOM 2568 C CA . LEU A 1 322 ? -51.19285 -47.45347 -7.53438 1.000 45.94549 320 LEU A CA 1
ATOM 2569 C C . LEU A 1 322 ? -51.90125 -46.10326 -7.49841 1.000 48.77702 320 LEU A C 1
ATOM 2570 O O . LEU A 1 322 ? -51.38976 -45.13878 -6.91994 1.000 53.54312 320 LEU A O 1
ATOM 2575 N N . ASP A 1 323 ? -53.08556 -46.04613 -8.10627 1.000 45.02989 321 ASP A N 1
ATOM 2576 C CA . ASP A 1 323 ? -53.88007 -44.82391 -8.12690 1.000 46.52077 321 ASP A CA 1
ATOM 2577 C C . ASP A 1 323 ? -54.42161 -44.53112 -6.73248 1.000 52.74414 321 ASP A C 1
ATOM 2578 O O . ASP A 1 323 ? -55.15519 -45.34431 -6.15945 1.000 59.82461 321 ASP A O 1
ATOM 2583 N N . TYR A 1 324 ? -54.05435 -43.36786 -6.19152 1.000 50.31310 322 TYR A N 1
ATOM 2584 C CA . TYR A 1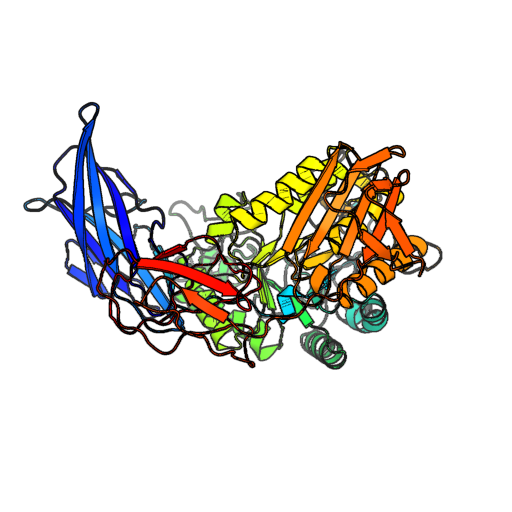 324 ? -54.49763 -42.89897 -4.87807 1.000 51.64153 322 TYR A CA 1
ATOM 2585 C C . TYR A 1 324 ? -54.14479 -43.91735 -3.78852 1.000 57.17666 322 TYR A C 1
ATOM 2586 O O . TYR A 1 324 ? -54.99603 -44.61695 -3.23566 1.000 54.66225 322 TYR A O 1
ATOM 2595 N N . ALA A 1 325 ? -52.84405 -43.97436 -3.49502 1.000 61.77717 323 ALA A N 1
ATOM 2596 C CA . ALA A 1 325 ? -52.34481 -44.85081 -2.44383 1.000 57.69984 323 ALA A CA 1
ATOM 2597 C C . ALA A 1 325 ? -52.71054 -44.36227 -1.04942 1.000 57.37494 323 ALA A C 1
ATOM 2598 O O . ALA A 1 325 ? -52.49148 -45.09515 -0.07868 1.000 50.63205 323 ALA A O 1
ATOM 2600 N N . LYS A 1 326 ? -53.25188 -43.14856 -0.92572 1.000 59.23359 324 LYS A N 1
ATOM 2601 C CA . LYS A 1 326 ? -53.66959 -42.64272 0.37579 1.000 56.84068 324 LYS A CA 1
ATOM 2602 C C . LYS A 1 326 ? -54.98472 -43.25788 0.83224 1.000 63.81072 324 LYS A C 1
ATOM 2603 O O . LYS A 1 326 ? -55.24892 -43.31533 2.03886 1.000 69.93960 324 LYS A O 1
ATOM 2609 N N . GLY A 1 327 ? -55.81582 -43.70378 -0.10977 1.000 61.82332 325 GLY A N 1
ATOM 2610 C CA . GLY A 1 327 ? -57.10477 -44.27978 0.19404 1.000 63.67729 325 GLY A CA 1
ATOM 2611 C C . GLY A 1 327 ? -57.02378 -45.44768 1.15527 1.000 65.67193 325 GLY A C 1
ATOM 2612 O O . GLY A 1 327 ? -57.50362 -45.37797 2.29139 1.000 75.44600 325 GLY A O 1
ATOM 2613 N N . PRO A 1 328 ? -56.41257 -46.54808 0.71714 1.000 51.84637 326 PRO A N 1
ATOM 2614 C CA . PRO A 1 328 ? -56.26097 -47.70677 1.60243 1.000 50.91985 326 PRO A CA 1
ATOM 2615 C C . PRO A 1 328 ? -55.40290 -47.38245 2.81757 1.000 54.57607 326 PRO A C 1
ATOM 2616 O O . PRO A 1 328 ? -54.68580 -46.38063 2.86396 1.000 57.34084 326 PRO A O 1
ATOM 2620 N N . SER A 1 329 ? -55.48962 -48.25624 3.81657 1.000 55.84744 327 SER A N 1
ATOM 2621 C CA . SER A 1 329 ? -54.74715 -48.08586 5.05405 1.000 58.12744 327 SER A CA 1
ATOM 2622 C C . SER A 1 329 ? -53.31523 -48.59313 4.89731 1.000 61.89503 327 SER A C 1
ATOM 2623 O O . SER A 1 329 ? -52.97099 -49.28790 3.93708 1.000 71.72307 327 SER A O 1
ATOM 2626 N N . TYR A 1 330 ? -52.46940 -48.23645 5.86851 1.000 58.01231 328 TYR A N 1
ATOM 2627 C CA . TYR A 1 330 ? -51.12869 -48.80967 5.90921 1.000 52.44896 328 TYR A CA 1
ATOM 2628 C C . TYR A 1 330 ? -51.17726 -50.29739 6.22499 1.000 58.84085 328 TYR A C 1
ATOM 2629 O O . TYR A 1 330 ? -50.35829 -51.06687 5.70999 1.000 62.48303 328 TYR A O 1
ATOM 2638 N N . SER A 1 331 ? -52.13300 -50.72133 7.05520 1.000 60.79005 329 SER A N 1
ATOM 2639 C CA . SER A 1 331 ? -52.31556 -52.14301 7.31917 1.000 59.10010 329 SER A CA 1
ATOM 2640 C C . SER A 1 331 ? -52.73911 -52.91006 6.07471 1.000 57.06823 329 SER A C 1
ATOM 2641 O O . SER A 1 331 ? -52.55315 -54.13029 6.02182 1.000 66.89650 329 SER A O 1
ATOM 2644 N N . PHE A 1 332 ? -53.30353 -52.22832 5.07630 1.000 48.18924 330 PHE A N 1
ATOM 2645 C CA . PHE A 1 332 ? -53.56384 -52.88319 3.80044 1.000 51.21243 330 PHE A CA 1
ATOM 2646 C C . PHE A 1 332 ? -52.29625 -52.98439 2.96248 1.000 56.90362 330 PHE A C 1
ATOM 2647 O O . PHE A 1 332 ? -52.03388 -54.02866 2.35483 1.000 62.26681 330 PHE A O 1
ATOM 2655 N N . TRP A 1 333 ? -51.50253 -51.90980 2.91541 1.000 49.82760 331 TRP A N 1
ATOM 2656 C CA . TRP A 1 333 ? -50.28644 -51.92716 2.10963 1.000 42.33398 331 TRP A CA 1
ATOM 2657 C C . TRP A 1 333 ? -49.24721 -52.88504 2.67618 1.000 43.86704 331 TRP A C 1
ATOM 2658 O O . TRP A 1 333 ? -48.44931 -53.44802 1.91748 1.000 42.29314 331 TRP A O 1
ATOM 2669 N N . VAL A 1 334 ? -49.23529 -53.08081 3.99658 1.000 45.11493 332 VAL A N 1
ATOM 2670 C CA . VAL A 1 334 ? -48.35947 -54.09187 4.58155 1.000 45.43303 332 VAL A CA 1
ATOM 2671 C C . VAL A 1 334 ? -48.75610 -55.47750 4.08693 1.000 48.60702 332 VAL A C 1
ATOM 2672 O O . VAL A 1 334 ? -47.90171 -56.28793 3.70546 1.000 40.76425 332 VAL A O 1
ATOM 2676 N N . ASP A 1 335 ? -50.05982 -55.76654 4.07140 1.000 55.96647 333 ASP A N 1
ATOM 2677 C CA . ASP A 1 335 ? -50.53662 -56.99029 3.43491 1.000 62.63705 333 ASP A CA 1
ATOM 2678 C C . ASP A 1 335 ? -50.22485 -56.98934 1.94415 1.000 59.82456 333 ASP A C 1
ATOM 2679 O O . ASP A 1 335 ? -49.86164 -58.02607 1.37530 1.000 61.37966 333 ASP A O 1
ATOM 2684 N N . PHE A 1 336 ? -50.36365 -55.82953 1.29636 1.000 51.95954 334 PHE A N 1
ATOM 2685 C CA . PHE A 1 336 ? -50.14617 -55.74315 -0.14384 1.000 44.65905 334 PHE A CA 1
ATOM 2686 C C . PHE A 1 336 ? -48.69671 -56.04191 -0.50551 1.000 43.59467 334 PHE A C 1
ATOM 2687 O O . PHE A 1 336 ? -48.42693 -56.74196 -1.48872 1.000 40.39457 334 PHE A O 1
ATOM 2695 N N . ARG A 1 337 ? -47.74835 -55.51720 0.27472 1.000 46.32826 335 ARG A N 1
ATOM 2696 C CA . ARG A 1 337 ? -46.33941 -55.76985 -0.01089 1.000 42.31643 335 ARG A CA 1
ATOM 2697 C C . ARG A 1 337 ? -45.98372 -57.23418 0.21262 1.000 52.14647 335 ARG A C 1
ATOM 2698 O O . ARG A 1 337 ? -45.22989 -57.82107 -0.57242 1.000 53.57306 335 ARG A O 1
ATOM 2706 N N . ASP A 1 338 ? -46.52515 -57.84485 1.27032 1.000 55.69013 336 ASP A N 1
ATOM 2707 C CA . ASP A 1 338 ? -46.24895 -59.25426 1.52747 1.000 53.52353 336 ASP A CA 1
ATOM 2708 C C . ASP A 1 338 ? -46.76733 -60.14052 0.40320 1.000 58.81740 336 ASP A C 1
ATOM 2709 O O . ASP A 1 338 ? -46.22501 -61.22633 0.16858 1.000 72.62513 336 ASP A O 1
ATOM 2714 N N . LYS A 1 339 ? -47.80561 -59.69530 -0.30602 1.000 49.56549 337 LYS A N 1
ATOM 2715 C CA . LYS A 1 339 ? -48.36694 -60.49644 -1.38726 1.000 44.54225 337 LYS A CA 1
ATOM 2716 C C . LYS A 1 339 ? -47.57315 -60.32489 -2.67781 1.000 50.02180 337 LYS A C 1
ATOM 2717 O O . LYS A 1 339 ? -47.24093 -61.31061 -3.34473 1.000 58.13942 337 LYS A O 1
ATOM 2723 N N . VAL A 1 340 ? -47.25314 -59.08176 -3.04211 1.000 48.48007 338 VAL A N 1
ATOM 2724 C CA . VAL A 1 340 ? -46.59397 -58.84468 -4.32276 1.000 50.81309 338 VAL A CA 1
ATOM 2725 C C . VAL A 1 340 ? -45.11169 -59.20121 -4.26090 1.000 57.54495 338 VAL A C 1
ATOM 2726 O O . VAL A 1 340 ? -44.53799 -59.64662 -5.26156 1.000 64.95049 338 VAL A O 1
ATOM 2730 N N . LYS A 1 341 ? -44.46878 -59.02403 -3.10571 1.000 59.54103 339 LYS A N 1
ATOM 2731 C CA . LYS A 1 341 ? -43.05409 -59.34481 -2.97297 1.000 57.31640 339 LYS A CA 1
ATOM 2732 C C . LYS A 1 341 ? -42.80904 -60.82357 -2.70619 1.000 66.94684 339 LYS A C 1
ATOM 2733 O O . LYS A 1 341 ? -41.65518 -61.26270 -2.76211 1.000 75.03275 339 LYS A O 1
ATOM 2739 N N . SER A 1 342 ? -43.85780 -61.59539 -2.41741 1.000 71.68802 340 SER A N 1
ATOM 2740 C CA . SER A 1 342 ? -43.74867 -63.04784 -2.37540 1.000 74.14041 340 SER A CA 1
ATOM 2741 C C . SER A 1 342 ? -43.92123 -63.67333 -3.75135 1.000 70.39909 340 SER A C 1
ATOM 2742 O O . SER A 1 342 ? -43.38304 -64.75760 -4.00460 1.000 78.57294 340 SER A O 1
ATOM 2745 N N . ILE A 1 343 ? -44.66738 -63.01538 -4.64082 1.000 60.50877 341 ILE A N 1
ATOM 2746 C CA . ILE A 1 343 ? -44.73729 -63.45656 -6.03007 1.000 63.88436 341 ILE A CA 1
ATOM 2747 C C . ILE A 1 343 ? -43.37919 -63.29431 -6.70038 1.000 73.90196 341 ILE A C 1
ATOM 2748 O O . ILE A 1 343 ? -42.85683 -64.22650 -7.32340 1.000 81.73693 341 ILE A O 1
ATOM 2753 N N . ASP A 1 344 ? -42.78762 -62.10759 -6.57445 1.000 67.43137 342 ASP A N 1
ATOM 2754 C CA . ASP A 1 344 ? -41.47481 -61.78891 -7.11759 1.000 57.98468 342 ASP A CA 1
ATOM 2755 C C . ASP A 1 344 ? -40.97404 -60.50782 -6.46251 1.000 61.00809 342 ASP A C 1
ATOM 2756 O O . ASP A 1 344 ? -41.58354 -59.44428 -6.63533 1.000 66.49384 342 ASP A O 1
ATOM 2761 N N . PRO A 1 345 ? -39.87392 -60.56318 -5.70606 1.000 59.74325 343 PRO A N 1
ATOM 2762 C CA . PRO A 1 345 ? -39.35466 -59.33986 -5.07127 1.000 59.39500 343 PRO A CA 1
ATOM 2763 C C . PRO A 1 345 ? -38.86853 -58.29257 -6.06132 1.000 58.75264 343 PRO A C 1
ATOM 2764 O O . PRO A 1 345 ? -38.55688 -57.17071 -5.64045 1.000 58.12720 343 PRO A O 1
ATOM 2768 N N . ASP A 1 346 ? -38.79217 -58.61779 -7.35281 1.000 61.27334 344 ASP A N 1
ATOM 2769 C CA . ASP A 1 346 ? -38.42952 -57.66160 -8.39094 1.000 60.60367 344 ASP A CA 1
ATOM 2770 C C . ASP A 1 346 ? -39.65070 -57.09187 -9.10394 1.000 58.99837 344 ASP A C 1
ATOM 2771 O O . ASP A 1 346 ? -39.58637 -56.78908 -10.30029 1.000 67.04334 344 ASP A O 1
ATOM 2776 N N . MET A 1 347 ? -40.76580 -56.94345 -8.39560 1.000 55.76091 345 MET A N 1
ATOM 2777 C CA . MET A 1 347 ? -41.97485 -56.34863 -8.94977 1.000 53.72595 345 MET A CA 1
ATOM 2778 C C . MET A 1 347 ? -42.13587 -54.94511 -8.38220 1.000 52.03908 345 MET A C 1
ATOM 2779 O O . MET A 1 347 ? -42.31216 -54.77532 -7.17073 1.000 51.08937 345 MET A O 1
ATOM 2784 N N . TYR A 1 348 ? -42.07395 -53.94956 -9.26348 1.000 49.16561 346 TYR A N 1
ATOM 2785 C CA . TYR A 1 348 ? -42.05895 -52.54936 -8.85789 1.000 48.09020 346 TYR A CA 1
ATOM 2786 C C . TYR A 1 348 ? -43.43396 -52.13156 -8.34884 1.000 51.36205 346 TYR A C 1
ATOM 2787 O O . TYR A 1 348 ? -44.42702 -52.21738 -9.07667 1.000 55.66937 346 TYR A O 1
ATOM 2796 N N . VAL A 1 349 ? -43.49525 -51.66628 -7.10537 1.000 48.25913 347 VAL A N 1
ATOM 2797 C CA . VAL A 1 349 ? -44.74046 -51.20821 -6.49747 1.000 50.12541 347 VAL A CA 1
ATOM 2798 C C . VAL A 1 349 ? -44.50061 -49.79377 -5.98229 1.000 57.75235 347 VAL A C 1
ATOM 2799 O O . VAL A 1 349 ? -43.87368 -49.60317 -4.93417 1.000 71.40268 347 VAL A O 1
ATOM 2803 N N . PHE A 1 350 ? -44.99209 -48.79909 -6.71776 1.000 49.32911 348 PHE A N 1
ATOM 2804 C CA . PHE A 1 350 ? -44.90220 -47.40327 -6.31727 1.000 54.40621 348 PHE A CA 1
ATOM 2805 C C . PHE A 1 350 ? -46.27884 -46.76486 -6.43291 1.000 52.91303 348 PHE A C 1
ATOM 2806 O O . PHE A 1 350 ? -47.08607 -47.14390 -7.28637 1.000 53.90039 348 PHE A O 1
ATOM 2814 N N . GLY A 1 351 ? -46.54395 -45.79383 -5.56191 1.000 47.13460 349 GLY A N 1
ATOM 2815 C CA . GLY A 1 351 ? -47.88283 -45.24798 -5.45599 1.000 55.74743 349 GLY A CA 1
ATOM 2816 C C . GLY A 1 351 ? -48.03304 -43.77917 -5.79421 1.000 53.96201 349 GLY A C 1
ATOM 2817 O O . GLY A 1 351 ? -47.05803 -43.02136 -5.80273 1.000 57.12865 349 GLY A O 1
ATOM 2818 N N . GLU A 1 352 ? -49.26819 -43.37267 -6.07810 1.000 42.32931 350 GLU A N 1
ATOM 2819 C CA . GLU A 1 352 ? -49.61822 -41.97479 -6.31720 1.000 44.16897 350 GLU A CA 1
ATOM 2820 C C . GLU A 1 352 ? -50.14633 -41.40415 -5.00472 1.000 49.82907 350 GLU A C 1
ATOM 2821 O O . GLU A 1 352 ? -51.29398 -41.65051 -4.62469 1.000 53.07066 350 GLU A O 1
ATOM 2827 N N . VAL A 1 353 ? -49.30734 -40.64193 -4.31086 1.000 45.16669 351 VAL A N 1
ATOM 2828 C CA . VAL A 1 353 ? -49.63391 -40.10078 -2.99647 1.000 47.68325 351 VAL A CA 1
ATOM 2829 C C . VAL A 1 353 ? -49.76019 -38.58850 -3.12658 1.000 55.07413 351 VAL A C 1
ATOM 2830 O O . VAL A 1 353 ? -48.76718 -37.89140 -3.37068 1.000 48.48934 351 VAL A O 1
ATOM 2834 N N . TRP A 1 354 ? -50.98404 -38.07973 -2.96000 1.000 64.18213 352 TRP A N 1
ATOM 2835 C CA . TRP A 1 354 ? -51.25584 -36.64075 -2.97770 1.000 65.60739 352 TRP A CA 1
ATOM 2836 C C . TRP A 1 354 ? -51.00145 -36.07703 -1.58342 1.000 71.36547 352 TRP A C 1
ATOM 2837 O O . TRP A 1 354 ? -51.92282 -35.82867 -0.80188 1.000 76.55789 352 TRP A O 1
ATOM 2848 N N . ASP A 1 355 ? -49.72857 -35.86003 -1.26654 1.000 72.62061 353 ASP A N 1
ATOM 2849 C CA . ASP A 1 355 ? -49.38446 -35.30607 0.03649 1.000 77.16113 353 ASP A CA 1
ATOM 2850 C C . ASP A 1 355 ? -47.95423 -34.78964 -0.00428 1.000 77.52835 353 ASP A C 1
ATOM 2851 O O . ASP A 1 355 ? -47.22170 -35.00017 -0.97376 1.000 76.70574 353 ASP A O 1
ATOM 2856 N N . SER A 1 356 ? -47.57035 -34.10302 1.06917 1.000 74.39763 354 SER A N 1
ATOM 2857 C CA . SER A 1 356 ? -46.21794 -33.59007 1.20645 1.000 67.34665 354 SER A CA 1
ATOM 2858 C C . SER A 1 356 ? -45.21668 -34.73800 1.30328 1.000 69.15042 354 SER A C 1
ATOM 2859 O O . SER A 1 356 ? -45.57021 -35.88916 1.57212 1.000 78.06422 354 SER A O 1
ATOM 2862 N N . ARG A 1 357 ? -43.94214 -34.40669 1.08562 1.000 64.32665 355 ARG A N 1
ATOM 2863 C CA . ARG A 1 357 ? -42.89570 -35.41914 1.15795 1.000 59.16797 355 ARG A CA 1
ATOM 2864 C C . ARG A 1 357 ? -42.71800 -35.96388 2.56938 1.000 67.86724 355 ARG A C 1
ATOM 2865 O O . ARG A 1 357 ? -42.23867 -37.09148 2.72925 1.000 78.31129 355 ARG A O 1
ATOM 2873 N N . GLU A 1 358 ? -43.10409 -35.19947 3.59342 1.000 69.10356 356 GLU A N 1
ATOM 2874 C CA . GLU A 1 358 ? -43.03343 -35.70222 4.95852 1.000 75.42326 356 GLU A CA 1
ATOM 2875 C C . GLU A 1 358 ? -44.09732 -36.75552 5.23257 1.000 80.13410 356 GLU A C 1
ATOM 2876 O O . GLU A 1 358 ? -43.98934 -37.48403 6.22482 1.000 89.10830 356 GLU A O 1
ATOM 2882 N N . LYS A 1 359 ? -45.12287 -36.84333 4.38545 1.000 79.13960 357 LYS A N 1
ATOM 2883 C CA . LYS A 1 359 ? -46.14377 -37.87742 4.49681 1.000 82.30769 357 LYS A CA 1
ATOM 2884 C C . LYS A 1 359 ? -45.98305 -38.98559 3.46778 1.000 78.69046 357 LYS A C 1
ATOM 2885 O O . LYS A 1 359 ? -46.43235 -40.11011 3.71031 1.000 79.18925 357 LYS A O 1
ATOM 2891 N N . ILE A 1 360 ? -45.35361 -38.69365 2.32687 1.000 77.32833 358 ILE A N 1
ATOM 2892 C CA . ILE A 1 360 ? -44.97225 -39.74883 1.39404 1.000 69.30595 358 ILE A CA 1
ATOM 2893 C C . ILE A 1 360 ? -43.93212 -40.66060 2.03049 1.000 70.90199 358 ILE A C 1
ATOM 2894 O O . ILE A 1 360 ? -43.83624 -41.84677 1.68988 1.000 71.52498 358 ILE A O 1
ATOM 2899 N N . SER A 1 361 ? -43.15430 -40.13113 2.97938 1.000 70.18679 359 SER A N 1
ATOM 2900 C CA . SER A 1 361 ? -42.14819 -40.93565 3.66368 1.000 67.06215 359 SER A CA 1
ATOM 2901 C C . SER A 1 361 ? -42.77320 -42.09538 4.42735 1.000 65.91562 359 SER A C 1
ATOM 2902 O O . SER A 1 361 ? -42.14193 -43.14705 4.58070 1.000 63.78178 359 SER A O 1
ATOM 2905 N N . SER A 1 362 ? -44.00518 -41.92694 4.91493 1.000 67.62512 360 SER A N 1
ATOM 2906 C CA . SER A 1 362 ? -44.66376 -42.99874 5.65240 1.000 70.56348 360 SER A CA 1
ATOM 2907 C C . SER A 1 362 ? -44.98095 -44.19752 4.76905 1.000 68.01013 360 SER A C 1
ATOM 2908 O O . SER A 1 362 ? -45.16172 -45.30403 5.28889 1.000 70.18874 360 SER A O 1
ATOM 2911 N N . CYS A 1 363 ? -45.05300 -44.00405 3.45069 1.000 65.92203 361 CYS A N 1
ATOM 2912 C CA . CYS A 1 363 ? -45.25469 -45.11844 2.53480 1.000 61.79525 361 CYS A CA 1
ATOM 2913 C C . CYS A 1 363 ? -43.99301 -45.94652 2.33356 1.000 59.82044 361 CYS A C 1
ATOM 2914 O O . CYS A 1 363 ? -44.08227 -47.06912 1.82444 1.000 57.56213 361 CYS A O 1
ATOM 2917 N N . ALA A 1 364 ? -42.82873 -45.42394 2.71468 1.000 58.16837 362 ALA A N 1
ATOM 2918 C CA . ALA A 1 364 ? -41.60314 -46.20515 2.63271 1.000 51.91154 362 ALA A CA 1
ATOM 2919 C C . ALA A 1 364 ? -41.67664 -47.39907 3.57704 1.000 56.51069 362 ALA A C 1
ATOM 2920 O O . ALA A 1 364 ? -42.26115 -47.32978 4.66191 1.000 64.68134 362 ALA A O 1
ATOM 2922 N N . GLY A 1 365 ? -41.07260 -48.50659 3.15243 1.000 53.47283 363 GLY A N 1
ATOM 2923 C CA . GLY A 1 365 ? -41.20272 -49.76662 3.84230 1.000 53.65864 363 GLY A CA 1
ATOM 2924 C C . GLY A 1 365 ? -42.37551 -50.60893 3.38930 1.000 56.52099 363 GLY A C 1
ATOM 2925 O O . GLY A 1 365 ? -42.36269 -51.82788 3.59517 1.000 60.35006 363 GLY A O 1
ATOM 2926 N N . LYS A 1 366 ? -43.38745 -49.99244 2.78018 1.000 53.24421 364 LYS A N 1
ATOM 2927 C CA . LYS A 1 366 ? -44.52138 -50.69418 2.19376 1.000 49.39366 364 LYS A CA 1
ATOM 2928 C C . LYS A 1 366 ? -44.49889 -50.65347 0.67375 1.000 55.78350 364 LYS A C 1
ATOM 2929 O O . LYS A 1 366 ? -44.72881 -51.67614 0.02068 1.000 51.91719 364 LYS A O 1
ATOM 2935 N N . LEU A 1 367 ? -44.22434 -49.48922 0.09354 1.000 59.23008 365 LEU A N 1
ATOM 2936 C CA . LEU A 1 367 ? -44.09951 -49.31984 -1.34499 1.000 56.36007 365 LEU A CA 1
ATOM 2937 C C . LEU A 1 367 ? -42.63238 -49.15249 -1.72311 1.000 62.31906 365 LEU A C 1
ATOM 2938 O O . LEU A 1 367 ? -41.79961 -48.74626 -0.90810 1.000 68.37422 365 LEU A O 1
ATOM 2943 N N . ASP A 1 368 ? -42.31992 -49.47336 -2.98055 1.000 61.43666 366 ASP A N 1
ATOM 2944 C CA . ASP A 1 368 ? -40.96401 -49.28238 -3.48169 1.000 55.54184 366 ASP A CA 1
ATOM 2945 C C . ASP A 1 368 ? -40.64999 -47.82139 -3.77208 1.000 53.00697 366 ASP A C 1
ATOM 2946 O O . ASP A 1 368 ? -39.47108 -47.45913 -3.85495 1.000 51.74410 366 ASP A O 1
ATOM 2951 N N . GLY A 1 369 ? -41.66646 -46.98345 -3.92482 1.000 54.34779 367 GLY A N 1
ATOM 2952 C CA . GLY A 1 369 ? -41.43106 -45.58107 -4.19816 1.000 53.83682 367 GLY A CA 1
ATOM 2953 C C . GLY A 1 369 ? -42.73293 -44.83590 -4.37264 1.000 51.51835 367 GLY A C 1
ATOM 2954 O O . GLY A 1 369 ? -43.79298 -45.30053 -3.94883 1.000 53.75787 367 GLY A O 1
ATOM 2955 N N . SER A 1 370 ? -42.64285 -43.66809 -5.00353 1.000 52.57146 368 SER A N 1
ATOM 2956 C CA . SER A 1 370 ? -43.81842 -42.84532 -5.25411 1.000 60.88894 368 SER A CA 1
ATOM 2957 C C . SER A 1 370 ? -43.52157 -41.89480 -6.40411 1.000 62.10391 368 SER A C 1
ATOM 2958 O O . SER A 1 370 ? -42.39306 -41.80782 -6.89406 1.000 65.75263 368 SER A O 1
ATOM 2961 N N . LEU A 1 371 ? -44.56087 -41.18264 -6.82948 1.000 56.83317 369 LEU A N 1
ATOM 2962 C CA . LEU A 1 371 ? -44.43856 -40.16272 -7.86018 1.000 58.30467 369 LEU A CA 1
ATOM 2963 C C . LEU A 1 371 ? -44.02484 -38.84510 -7.21832 1.000 57.72604 369 LEU A C 1
ATOM 2964 O O . LEU A 1 371 ? -44.67508 -38.37243 -6.28007 1.000 57.65469 369 LEU A O 1
ATOM 2969 N N . ASP A 1 372 ? -42.94420 -38.25687 -7.72443 1.000 54.54402 370 ASP A N 1
ATOM 2970 C CA . ASP A 1 372 ? -42.37849 -37.04371 -7.13709 1.000 56.21925 370 ASP A CA 1
ATOM 2971 C C . ASP A 1 372 ? -43.19662 -35.84591 -7.60260 1.000 53.25311 370 ASP A C 1
ATOM 2972 O O . ASP A 1 372 ? -42.88090 -35.19540 -8.60006 1.000 51.50230 370 ASP A O 1
ATOM 2977 N N . PHE A 1 373 ? -44.27331 -35.55317 -6.86801 1.000 49.53380 371 PHE A N 1
ATOM 2978 C CA . PHE A 1 373 ? -45.05863 -34.36055 -7.16569 1.000 48.32480 371 PHE A CA 1
ATOM 2979 C C . PHE A 1 373 ? -44.29735 -33.09131 -6.81117 1.000 55.64857 371 PHE A C 1
ATOM 2980 O O . PHE A 1 373 ? -44.49677 -32.05235 -7.45090 1.000 61.07291 371 PHE A O 1
ATOM 2988 N N . GLY A 1 374 ? -43.42969 -33.15238 -5.79793 1.000 55.89734 372 GLY A N 1
ATOM 2989 C CA . GLY A 1 374 ? -42.56179 -32.02401 -5.51279 1.000 52.98783 372 GLY A CA 1
ATOM 2990 C C . GLY A 1 374 ? -41.63403 -31.69931 -6.66495 1.000 48.39394 372 GLY A C 1
ATOM 2991 O O . GLY A 1 374 ? -41.27345 -30.53726 -6.86908 1.000 56.60492 372 GLY A O 1
ATOM 2992 N N . PHE A 1 375 ? -41.23111 -32.71729 -7.42896 1.000 46.87871 373 PHE A N 1
ATOM 2993 C CA . PHE A 1 375 ? -40.49885 -32.47309 -8.66675 1.000 51.24672 373 PHE A CA 1
ATOM 2994 C C . PHE A 1 375 ? -41.36062 -31.70157 -9.65761 1.000 62.07428 373 PHE A C 1
ATOM 2995 O O . PHE A 1 375 ? -40.91084 -30.71880 -10.25527 1.000 67.15173 373 PHE A O 1
ATOM 3003 N N . HIS A 1 376 ? -42.61079 -32.13512 -9.83866 1.000 65.01614 374 HIS A N 1
ATOM 3004 C CA . HIS A 1 376 ? -43.51605 -31.46047 -10.76517 1.000 64.96249 374 HIS A CA 1
ATOM 3005 C C . HIS A 1 376 ? -43.77606 -30.02157 -10.33623 1.000 71.50033 374 HIS A C 1
ATOM 3006 O O . HIS A 1 376 ? -43.61378 -29.08569 -11.12834 1.000 78.63733 374 HIS A O 1
ATOM 3013 N N . ASP A 1 377 ? -44.19278 -29.82926 -9.08133 1.000 68.49400 375 ASP A N 1
ATOM 3014 C CA . ASP A 1 377 ? -44.55691 -28.49562 -8.61171 1.000 64.02880 375 ASP A CA 1
ATOM 3015 C C . ASP A 1 377 ? -43.37292 -27.53922 -8.67795 1.000 63.69743 375 ASP A C 1
ATOM 3016 O O . ASP A 1 377 ? -43.51698 -26.39093 -9.11443 1.000 70.85683 375 ASP A O 1
ATOM 3021 N N . THR A 1 378 ? -42.19104 -27.99359 -8.25479 1.000 63.42735 376 THR A N 1
ATOM 3022 C CA . THR A 1 378 ? -40.99669 -27.15723 -8.24617 1.000 73.68876 376 THR A CA 1
ATOM 3023 C C . THR A 1 378 ? -40.17439 -27.28733 -9.52513 1.000 77.17710 376 THR A C 1
ATOM 3024 O O . THR A 1 378 ? -38.95418 -27.07852 -9.49771 1.000 82.32046 376 THR A O 1
ATOM 3028 N N . PHE A 1 379 ? -40.80721 -27.63925 -10.64093 1.000 74.74446 377 PHE A N 1
ATOM 3029 C CA . PHE A 1 379 ? -40.19518 -27.56742 -11.96471 1.000 73.91055 377 PHE A CA 1
ATOM 3030 C C . PHE A 1 379 ? -40.99931 -26.71876 -12.93284 1.000 80.62965 377 PHE A C 1
ATOM 3031 O O . PHE A 1 379 ? -40.41510 -26.04478 -13.78521 1.000 85.42131 377 PHE A O 1
ATOM 3039 N N . LYS A 1 380 ? -42.33022 -26.74142 -12.82957 1.000 79.93061 378 LYS A N 1
ATOM 3040 C CA . LYS A 1 380 ? -43.14287 -25.78987 -13.57827 1.000 75.89415 378 LYS A CA 1
ATOM 3041 C C . LYS A 1 380 ? -42.86659 -24.36681 -13.11511 1.000 85.08204 378 LYS A C 1
ATOM 3042 O O . LYS A 1 380 ? -42.66507 -23.46145 -13.93203 1.000 92.65840 378 LYS A O 1
ATOM 3048 N N . GLY A 1 381 ? -42.85075 -24.15221 -11.79824 1.000 82.62886 379 GLY A N 1
ATOM 3049 C CA . GLY A 1 381 ? -42.60182 -22.82761 -11.26041 1.000 82.09387 379 GLY A CA 1
ATOM 3050 C C . GLY A 1 381 ? -41.20768 -22.30597 -11.52696 1.000 81.52341 379 GLY A C 1
ATOM 3051 O O . GLY A 1 381 ? -40.96739 -21.10393 -11.37509 1.000 84.35192 379 GLY A O 1
ATOM 3052 N N . THR A 1 382 ? -40.28291 -23.17988 -11.92256 1.000 79.24597 380 THR A N 1
ATOM 3053 C CA . THR A 1 382 ? -38.90749 -22.79694 -12.21459 1.000 73.78091 380 THR A CA 1
ATOM 3054 C C . THR A 1 382 ? -38.63365 -22.68733 -13.70943 1.000 72.20217 380 THR A C 1
ATOM 3055 O O . THR A 1 382 ? -38.13684 -21.65788 -14.17454 1.000 76.31271 380 THR A O 1
ATOM 3059 N N . PHE A 1 383 ? -38.95500 -23.73019 -14.47551 1.000 73.17752 381 PHE A N 1
ATOM 3060 C CA . PHE A 1 383 ? -38.64084 -23.76361 -15.89736 1.000 75.41799 381 PHE A CA 1
ATOM 3061 C C . PHE A 1 383 ? -39.78114 -23.29168 -16.78862 1.000 71.52676 381 PHE A C 1
ATOM 3062 O O . PHE A 1 383 ? -39.51981 -22.84523 -17.91033 1.000 68.73140 381 PHE A O 1
ATOM 3070 N N . ALA A 1 384 ? -41.03033 -23.37810 -16.32830 1.000 70.54390 382 ALA A N 1
ATOM 3071 C CA . ALA A 1 384 ? -42.16548 -22.90373 -17.10574 1.000 73.42888 382 ALA A CA 1
ATOM 3072 C C . ALA A 1 384 ? -42.73939 -21.58703 -16.60640 1.000 77.48359 382 ALA A C 1
ATOM 3073 O O . ALA A 1 384 ? -43.36463 -20.86923 -17.39294 1.000 84.36871 382 ALA A O 1
ATOM 3075 N N . PHE A 1 385 ? -42.54845 -21.25514 -15.33020 1.000 77.23964 383 PHE A N 1
ATOM 3076 C CA . PHE A 1 385 ? -43.03275 -20.00482 -14.76044 1.000 79.53929 383 PHE A CA 1
ATOM 3077 C C . PHE A 1 385 ? -41.89553 -19.06172 -14.38983 1.000 87.87533 383 PHE A C 1
ATOM 3078 O O . PHE A 1 385 ? -42.12647 -18.07495 -13.68172 1.000 91.54409 383 PHE A O 1
ATOM 3086 N N . ASP A 1 386 ? -40.67704 -19.34589 -14.85443 1.000 90.52766 384 ASP A N 1
ATOM 3087 C CA . ASP A 1 386 ? -39.48770 -18.55764 -14.54838 1.000 95.34013 384 ASP A CA 1
ATOM 3088 C C . ASP A 1 386 ? -39.30816 -18.37019 -13.04692 1.000 94.49922 384 ASP A C 1
ATOM 3089 O O . ASP A 1 386 ? -39.68574 -17.33406 -12.49038 1.000 96.87716 384 ASP A O 1
ATOM 3094 N N . GLY A 1 387 ? -38.73313 -19.37158 -12.38274 1.000 87.62793 385 GLY A N 1
ATOM 3095 C CA . GLY A 1 387 ? -38.42348 -19.29872 -10.98319 1.000 82.87790 385 GLY A CA 1
ATOM 3096 C C . GLY A 1 387 ? -36.93251 -19.29201 -10.72218 1.000 87.22862 385 GLY A C 1
ATOM 3097 O O . GLY A 1 387 ? -36.11842 -18.92330 -11.58001 1.000 93.16047 385 GLY A O 1
ATOM 3098 N N . SER A 1 388 ? -36.56690 -19.71036 -9.51660 1.000 84.36975 386 SER A N 1
ATOM 3099 C CA . SER A 1 388 ? -35.17329 -19.80506 -9.11352 1.000 87.03689 386 SER A CA 1
ATOM 3100 C C . SER A 1 388 ? -34.69237 -21.24204 -9.25082 1.000 87.35968 386 SER A C 1
ATOM 3101 O O . SER A 1 388 ? -35.43074 -22.18630 -8.95472 1.000 86.52489 386 SER A O 1
ATOM 3104 N N . MET A 1 389 ? -33.44872 -21.40280 -9.70619 1.000 88.43193 387 MET A N 1
ATOM 3105 C CA . MET A 1 389 ? -32.84166 -22.72657 -9.74318 1.000 83.77669 387 MET A CA 1
ATOM 3106 C C . MET A 1 389 ? -32.51867 -23.25396 -8.35225 1.000 85.25873 387 MET A C 1
ATOM 3107 O O . MET A 1 389 ? -32.13951 -24.42282 -8.22423 1.000 85.43153 387 MET A O 1
ATOM 3112 N N . GLN A 1 390 ? -32.65376 -22.42305 -7.31527 1.000 89.54499 388 GLN A N 1
ATOM 3113 C CA . GLN A 1 390 ? -32.48216 -22.90674 -5.95012 1.000 95.04045 388 GLN A CA 1
ATOM 3114 C C . GLN A 1 390 ? -33.63001 -23.81924 -5.54202 1.000 97.43793 388 GLN A C 1
ATOM 3115 O O . GLN A 1 390 ? -33.41033 -24.84327 -4.88531 1.000 103.42782 388 GLN A O 1
ATOM 3121 N N . SER A 1 391 ? -34.86202 -23.46544 -5.92081 1.000 95.95316 389 SER A N 1
ATOM 3122 C CA . SER A 1 391 ? -36.00175 -24.33254 -5.64467 1.000 94.90000 389 SER A CA 1
ATOM 3123 C C . SER A 1 391 ? -35.85873 -25.68959 -6.32013 1.000 91.35046 389 SER A C 1
ATOM 3124 O O . SER A 1 391 ? -36.50380 -26.65423 -5.89484 1.000 92.28613 389 SER A O 1
ATOM 3127 N N . VAL A 1 392 ? -35.03352 -25.78229 -7.36450 1.000 86.92827 390 VAL A N 1
ATOM 3128 C CA . VAL A 1 392 ? -34.64450 -27.08481 -7.89427 1.000 78.16039 390 VAL A CA 1
ATOM 3129 C C . VAL A 1 392 ? -33.66429 -27.76477 -6.94600 1.000 79.89155 390 VAL A C 1
ATOM 3130 O O . VAL A 1 392 ? -33.81156 -28.94714 -6.61510 1.000 83.16526 390 VAL A O 1
ATOM 3134 N N . VAL A 1 393 ? -32.65567 -27.02196 -6.48386 1.000 79.36138 391 VAL A N 1
ATOM 3135 C CA . VAL A 1 393 ? -31.68298 -27.58590 -5.55308 1.000 77.16371 391 VAL A CA 1
ATOM 3136 C C . VAL A 1 393 ? -32.32303 -27.82718 -4.19096 1.000 87.05827 391 VAL A C 1
ATOM 3137 O O . VAL A 1 393 ? -32.07792 -28.85601 -3.54927 1.000 82.15943 391 VAL A O 1
ATOM 3141 N N . ASN A 1 394 ? -33.15842 -26.89146 -3.73007 1.000 102.02954 392 ASN A N 1
ATOM 3142 C CA . ASN A 1 394 ? -33.87388 -27.07304 -2.47043 1.000 106.67809 392 ASN A CA 1
ATOM 3143 C C . ASN A 1 394 ? -34.85396 -28.23604 -2.51467 1.000 111.84796 392 ASN A C 1
ATOM 3144 O O . ASN A 1 394 ? -35.30564 -28.68272 -1.45493 1.000 129.14642 392 ASN A O 1
ATOM 3149 N N . TYR A 1 395 ? -35.19746 -28.72734 -3.70503 1.000 94.36929 393 TYR A N 1
ATOM 3150 C CA . TYR A 1 395 ? -35.99933 -29.93574 -3.84374 1.000 79.04201 393 TYR A CA 1
ATOM 3151 C C . TYR A 1 395 ? -35.14117 -31.19695 -3.79663 1.000 69.12877 393 TYR A C 1
ATOM 3152 O O . TYR A 1 395 ? -35.49911 -32.16171 -3.11101 1.000 65.84173 393 TYR A O 1
ATOM 3161 N N . VAL A 1 396 ? -34.01221 -31.21251 -4.51217 1.000 67.50223 394 VAL A N 1
ATOM 3162 C CA . VAL A 1 396 ? -33.16019 -32.40010 -4.52811 1.000 66.38940 394 VAL A CA 1
ATOM 3163 C C . VAL A 1 396 ? -32.52079 -32.62047 -3.16289 1.000 72.27180 394 VAL A C 1
ATOM 3164 O O . VAL A 1 396 ? -32.35511 -33.76268 -2.71712 1.000 70.67410 394 VAL A O 1
ATOM 3168 N N . GLU A 1 397 ? -32.15356 -31.53524 -2.47653 1.000 76.65845 395 GLU A N 1
ATOM 3169 C CA . GLU A 1 397 ? -31.47528 -31.66877 -1.19059 1.000 78.92264 395 GLU A CA 1
ATOM 3170 C C . GLU A 1 397 ? -32.40362 -32.23564 -0.12330 1.000 77.62847 395 GLU A C 1
ATOM 3171 O O . GLU A 1 397 ? -31.97824 -33.04520 0.70942 1.000 81.49592 395 GLU A O 1
ATOM 3177 N N . GLU A 1 398 ? -33.67237 -31.82523 -0.12770 1.000 71.02535 396 GLU A N 1
ATOM 3178 C CA . GLU A 1 398 ? -34.60806 -32.30240 0.88200 1.000 73.48620 396 GLU A CA 1
ATOM 3179 C C . GLU A 1 398 ? -35.11716 -33.70887 0.59448 1.000 67.72770 396 GLU A C 1
ATOM 3180 O O . GLU A 1 398 ? -35.63377 -34.36314 1.50648 1.000 71.59748 396 GLU A O 1
ATOM 3186 N N . ASN A 1 399 ? -34.98667 -34.18840 -0.64459 1.000 62.27838 397 ASN A N 1
ATOM 3187 C CA . ASN A 1 399 ? -35.30949 -35.58331 -0.92641 1.000 62.47677 397 ASN A CA 1
ATOM 3188 C C . ASN A 1 399 ? -34.27366 -36.51688 -0.31437 1.000 63.78253 397 ASN A C 1
ATOM 3189 O O . ASN A 1 399 ? -34.62134 -37.57721 0.21861 1.000 59.53702 397 ASN A O 1
ATOM 3194 N N . GLU A 1 400 ? -32.99550 -36.13689 -0.38133 1.000 73.03543 398 GLU A N 1
ATOM 3195 C CA . GLU A 1 400 ? -31.94451 -36.95236 0.21749 1.000 78.71082 398 GLU A CA 1
ATOM 3196 C C . GLU A 1 400 ? -32.08059 -37.00313 1.73367 1.000 75.04312 398 GLU A C 1
ATOM 3197 O O . GLU A 1 400 ? -31.83023 -38.04351 2.35364 1.000 78.02802 398 GLU A O 1
ATOM 3203 N N . ALA A 1 401 ? -32.48453 -35.89021 2.34785 1.000 71.26195 399 ALA A N 1
ATOM 3204 C CA . ALA A 1 401 ? -32.52256 -35.79844 3.80137 1.000 72.49709 399 ALA A CA 1
ATOM 3205 C C . ALA A 1 401 ? -33.78169 -36.40039 4.40998 1.000 73.98469 399 ALA A C 1
ATOM 3206 O O . ALA A 1 401 ? -33.81100 -36.63606 5.62263 1.000 80.38485 399 ALA A O 1
ATOM 3208 N N . GLU A 1 402 ? -34.81487 -36.65556 3.61119 1.000 70.61652 400 GLU A N 1
ATOM 3209 C CA . GLU A 1 402 ? -36.08823 -37.15228 4.12277 1.000 70.23008 400 GLU A CA 1
ATOM 3210 C C . GLU A 1 402 ? -36.40928 -38.57388 3.69257 1.000 69.96331 400 GLU A C 1
ATOM 3211 O O . GLU A 1 402 ? -36.90894 -39.35828 4.50317 1.000 73.45534 400 GLU A O 1
ATOM 3217 N N . TYR A 1 403 ? -36.13055 -38.92764 2.44257 1.000 65.01302 401 TYR A N 1
ATOM 3218 C CA . TYR A 1 403 ? -36.50664 -40.22332 1.89930 1.000 59.23786 401 TYR A CA 1
ATOM 3219 C C . TYR A 1 403 ? -35.46957 -41.29033 2.22701 1.000 63.31072 401 TYR A C 1
ATOM 3220 O O . TYR A 1 403 ? -34.26525 -41.02376 2.28010 1.000 70.00329 401 TYR A O 1
ATOM 3229 N N . HIS A 1 404 ? -35.96101 -42.50786 2.44990 1.000 56.79013 402 HIS A N 1
ATOM 3230 C CA . HIS A 1 404 ? -35.09603 -43.66744 2.57675 1.000 55.32391 402 HIS A CA 1
ATOM 3231 C C . HIS A 1 404 ? -34.31599 -43.86721 1.27652 1.000 54.48694 402 HIS A C 1
ATOM 3232 O O . HIS A 1 404 ? -34.83327 -43.59990 0.18704 1.000 56.21348 402 HIS A O 1
ATOM 3239 N N . PRO A 1 405 ? -33.06085 -44.31732 1.36133 1.000 57.88323 403 PRO A N 1
ATOM 3240 C CA . PRO A 1 405 ? -32.25237 -44.45811 0.13694 1.000 61.62433 403 PRO A CA 1
ATOM 3241 C C . PRO A 1 405 ? -32.82810 -45.43673 -0.87512 1.000 55.31384 403 PRO A C 1
ATOM 3242 O O . PRO A 1 405 ? -32.59993 -45.26907 -2.08090 1.000 50.83273 403 PRO A O 1
ATOM 3246 N N . GLU A 1 406 ? -33.57268 -46.44887 -0.42837 1.000 53.23910 404 GLU A N 1
ATOM 3247 C CA . GLU A 1 406 ? -34.20226 -47.39368 -1.34273 1.000 51.52097 404 GLU A CA 1
ATOM 3248 C C . GLU A 1 406 ? -35.50289 -46.87200 -1.94159 1.000 53.12468 404 GLU A C 1
ATOM 3249 O O . GLU A 1 406 ? -35.97834 -47.43881 -2.93076 1.000 54.46139 404 GLU A O 1
ATOM 3255 N N . TYR A 1 407 ? -36.08423 -45.81711 -1.37647 1.000 56.35748 405 TYR A N 1
ATOM 3256 C CA . TYR A 1 407 ? -37.30800 -45.24515 -1.92371 1.000 53.11093 405 TYR A CA 1
ATOM 3257 C C . TYR A 1 407 ? -37.02164 -44.59247 -3.27254 1.000 53.98120 405 TYR A C 1
ATOM 3258 O O . TYR A 1 407 ? -36.08717 -43.79542 -3.40129 1.000 57.05795 405 TYR A O 1
ATOM 3267 N N . ILE A 1 408 ? -37.82744 -44.92726 -4.27768 1.000 46.01272 406 ILE A N 1
ATOM 3268 C CA . ILE A 1 408 ? -37.60459 -44.49226 -5.65357 1.000 46.75928 406 ILE A CA 1
ATOM 3269 C C . ILE A 1 408 ? -38.63226 -43.42008 -5.99046 1.000 52.81772 406 ILE A C 1
ATOM 3270 O O . ILE A 1 408 ? -39.83025 -43.70725 -6.10221 1.000 64.11680 406 ILE A O 1
ATOM 3275 N N . MET A 1 409 ? -38.16806 -42.18675 -6.17606 1.000 49.56652 407 MET A N 1
ATOM 3276 C CA . MET A 1 409 ? -39.03672 -41.08081 -6.56621 1.000 50.85502 407 MET A CA 1
ATOM 3277 C C . MET A 1 409 ? -39.06059 -40.99096 -8.08792 1.000 55.59653 407 MET A C 1
ATOM 3278 O O . MET A 1 409 ? -38.05138 -40.65050 -8.71421 1.000 60.01510 407 MET A O 1
ATOM 3283 N N . THR A 1 410 ? -40.20993 -41.30205 -8.68142 1.000 51.64889 408 THR A N 1
ATOM 3284 C CA . THR A 1 410 ? -40.38050 -41.19464 -10.12487 1.000 44.75480 408 THR A CA 1
ATOM 3285 C C . THR A 1 410 ? -40.71603 -39.75239 -10.48683 1.000 41.37503 408 THR A C 1
ATOM 3286 O O . THR A 1 410 ? -41.75546 -39.22756 -10.07236 1.000 40.40813 408 THR A O 1
ATOM 3290 N N . THR A 1 411 ? -39.83750 -39.11253 -11.25216 1.000 43.31393 409 THR A N 1
ATOM 3291 C CA . THR A 1 411 ? -40.00268 -37.71129 -11.60622 1.000 41.15774 409 THR A CA 1
ATOM 3292 C C . THR A 1 411 ? -40.72911 -37.57589 -12.93784 1.000 42.28347 409 THR A C 1
ATOM 3293 O O . THR A 1 411 ? -40.59139 -38.41326 -13.83365 1.000 48.77751 409 THR A O 1
ATOM 3297 N N . PHE A 1 412 ? -41.50547 -36.50163 -13.05974 1.000 43.49221 410 PHE A N 1
ATOM 3298 C CA . PHE A 1 412 ? -42.28697 -36.25268 -14.26114 1.000 51.63481 410 PHE A CA 1
ATOM 3299 C C . PHE A 1 412 ? -42.53048 -34.75720 -14.39792 1.000 52.37496 410 PHE A C 1
ATOM 3300 O O . PHE A 1 412 ? -42.49449 -34.00872 -13.41769 1.000 53.07878 410 PHE A O 1
ATOM 3308 N N . LEU A 1 413 ? -42.78006 -34.33008 -15.63450 1.000 46.71643 411 LEU A N 1
ATOM 3309 C CA . LEU A 1 413 ? -43.14067 -32.94718 -15.91890 1.000 48.19413 411 LEU A CA 1
ATOM 3310 C C . LEU A 1 413 ? -44.63003 -32.75849 -16.15868 1.000 55.90352 411 LEU A C 1
ATOM 3311 O O . LEU A 1 413 ? -45.17367 -31.70478 -15.81190 1.000 53.26215 411 LEU A O 1
ATOM 3316 N N . ASP A 1 414 ? -45.29797 -33.75000 -16.73909 1.000 58.85283 412 ASP A N 1
ATOM 3317 C CA . ASP A 1 414 ? -46.71753 -33.68263 -17.04462 1.000 56.02977 412 ASP A CA 1
ATOM 3318 C C . ASP A 1 414 ? -47.44250 -34.86250 -16.41381 1.000 55.45965 412 ASP A C 1
ATOM 3319 O O . ASP A 1 414 ? -46.83185 -35.79825 -15.89156 1.000 56.61740 412 ASP A O 1
ATOM 3324 N N . ASN A 1 415 ? -48.76840 -34.80210 -16.47698 1.000 54.85876 413 ASN A N 1
ATOM 3325 C CA . ASN A 1 415 ? -49.62254 -35.88788 -16.02681 1.000 47.25650 413 ASN A CA 1
ATOM 3326 C C . ASN A 1 415 ? -50.85579 -35.92762 -16.91116 1.000 55.81935 413 ASN A C 1
ATOM 3327 O O . ASN A 1 415 ? -51.12596 -35.00384 -17.68270 1.000 61.41526 413 ASN A O 1
ATOM 3332 N N . HIS A 1 416 ? -51.61082 -37.01710 -16.78606 1.000 58.31813 414 HIS A N 1
ATOM 3333 C CA . HIS A 1 416 ? -52.96390 -37.03163 -17.31975 1.000 53.20070 414 HIS A CA 1
ATOM 3334 C C . HIS A 1 416 ? -53.90073 -36.14854 -16.51055 1.000 53.77412 414 HIS A C 1
ATOM 3335 O O . HIS A 1 416 ? -55.04089 -35.92825 -16.93246 1.000 49.56353 414 HIS A O 1
ATOM 3342 N N . ASP A 1 417 ? -53.43910 -35.63708 -15.36711 1.000 55.92952 415 ASP A N 1
ATOM 3343 C CA . ASP A 1 417 ? -54.23104 -34.78338 -14.49932 1.000 52.83354 415 ASP A CA 1
ATOM 3344 C C . ASP A 1 417 ? -53.68544 -33.36773 -14.37320 1.000 57.65990 415 ASP A C 1
ATOM 3345 O O . ASP A 1 417 ? -54.40864 -32.48887 -13.89031 1.000 62.46961 415 ASP A O 1
ATOM 3350 N N . LEU A 1 418 ? -52.43968 -33.11814 -14.78802 1.000 53.03777 416 LEU A N 1
ATOM 3351 C CA . LEU A 1 418 ? -51.84119 -31.79623 -14.69814 1.000 50.12092 416 LEU A CA 1
ATOM 3352 C C . LEU A 1 418 ? -51.60492 -31.21187 -16.08890 1.000 60.82315 416 LEU A C 1
ATOM 3353 O O . LEU A 1 418 ? -51.45523 -31.95535 -17.06418 1.000 68.45783 416 LEU A O 1
ATOM 3358 N N . PRO A 1 419 ? -51.57884 -29.88312 -16.21240 1.000 63.76348 417 PRO A N 1
ATOM 3359 C CA . PRO A 1 419 ? -51.35447 -29.26842 -17.52595 1.000 62.71590 417 PRO A CA 1
ATOM 3360 C C . PRO A 1 419 ? -50.00102 -29.63773 -18.11471 1.000 62.47326 417 PRO A C 1
ATOM 3361 O O . PRO A 1 419 ? -49.02317 -29.86205 -17.39801 1.000 60.72394 417 PRO A O 1
ATOM 3365 N N . ARG A 1 420 ? -49.96416 -29.70333 -19.44493 1.000 64.26440 418 ARG A N 1
ATOM 3366 C CA . ARG A 1 420 ? -48.73679 -30.01927 -20.16235 1.000 63.72188 418 ARG A CA 1
ATOM 3367 C C . ARG A 1 420 ? -47.66443 -28.97283 -19.88114 1.000 66.63809 418 ARG A C 1
ATOM 3368 O O . ARG A 1 420 ? -47.95595 -27.79276 -19.67154 1.000 74.57004 418 ARG A O 1
ATOM 3376 N N . PHE A 1 421 ? -46.40492 -29.41783 -19.88349 1.000 63.84477 419 PHE A N 1
ATOM 3377 C CA . PHE A 1 421 ? -45.30122 -28.49941 -19.61950 1.000 63.23514 419 PHE A CA 1
ATOM 3378 C C . PHE A 1 421 ? -45.14188 -27.48807 -20.74625 1.000 65.67412 419 PHE A C 1
ATOM 3379 O O . PHE A 1 421 ? -44.88239 -26.30564 -20.49349 1.000 69.07280 419 PHE A O 1
ATOM 3387 N N . LEU A 1 422 ? -45.28463 -27.93551 -21.99560 1.000 64.85974 420 LEU A N 1
ATOM 3388 C CA . LEU A 1 422 ? -45.11124 -27.03118 -23.12660 1.000 65.37186 420 LEU A CA 1
ATOM 3389 C C . LEU A 1 422 ? -46.14392 -25.91128 -23.10008 1.000 67.20652 420 LEU A C 1
ATOM 3390 O O . LEU A 1 422 ? -45.83240 -24.76143 -23.43162 1.000 60.23841 420 LEU A O 1
ATOM 3395 N N . TYR A 1 423 ? -47.37791 -26.22400 -22.69590 1.000 69.44389 421 TYR A N 1
ATOM 3396 C CA . TYR A 1 423 ? -48.40797 -25.19358 -22.63132 1.000 71.49955 421 TYR A CA 1
ATOM 3397 C C . TYR A 1 423 ? -48.19451 -24.25779 -21.44833 1.000 81.44376 421 TYR A C 1
ATOM 3398 O O . TYR A 1 423 ? -48.49402 -23.06227 -21.54582 1.000 92.92156 421 TYR A O 1
ATOM 3407 N N . GLU A 1 424 ? -47.68750 -24.77527 -20.32640 1.000 71.92474 422 GLU A N 1
ATOM 3408 C CA . GLU A 1 424 ? -47.37302 -23.91243 -19.19402 1.000 67.91246 422 GLU A CA 1
ATOM 3409 C C . GLU A 1 424 ? -46.10877 -23.09837 -19.43135 1.000 72.50048 422 GLU A C 1
ATOM 3410 O O . GLU A 1 424 ? -45.89766 -22.09015 -18.74898 1.000 78.81441 422 GLU A O 1
ATOM 3416 N N . ALA A 1 425 ? -45.26699 -23.51308 -20.37894 1.000 67.90903 423 ALA A N 1
ATOM 3417 C CA . ALA A 1 425 ? -44.07517 -22.76972 -20.76169 1.000 59.96190 423 ALA A CA 1
ATOM 3418 C C . ALA A 1 425 ? -44.28205 -21.96203 -22.03797 1.000 58.41389 423 ALA A C 1
ATOM 3419 O O . ALA A 1 425 ? -43.30351 -21.53938 -22.66344 1.000 66.42052 423 ALA A O 1
ATOM 3421 N N . GLY A 1 426 ? -45.53379 -21.74839 -22.43792 1.000 49.84200 424 GLY A N 1
ATOM 3422 C CA . GLY A 1 426 ? -45.83022 -20.94816 -23.61280 1.000 59.79902 424 GLY A CA 1
ATOM 3423 C C . GLY A 1 426 ? -45.35558 -21.53619 -24.92222 1.000 76.47512 424 GLY A C 1
ATOM 3424 O O . GLY A 1 426 ? -44.99569 -20.78427 -25.83365 1.000 91.74047 424 GLY A O 1
ATOM 3425 N N . ASN A 1 427 ? -45.34300 -22.86547 -25.04052 1.000 75.32413 425 ASN A N 1
ATOM 3426 C CA . ASN A 1 427 ? -44.85554 -23.57540 -26.22388 1.000 77.34617 425 ASN A CA 1
ATOM 3427 C C . ASN A 1 427 ? -43.40709 -23.23170 -26.55512 1.000 75.93224 425 ASN A C 1
ATOM 3428 O O . ASN A 1 427 ? -42.94624 -23.48350 -27.67321 1.000 80.32719 425 ASN A O 1
ATOM 3433 N N . ASN A 1 428 ? -42.67616 -22.66391 -25.59853 1.000 71.58014 426 ASN A N 1
ATOM 3434 C CA . ASN A 1 428 ? -41.26209 -22.34431 -25.77886 1.000 76.13847 426 ASN A CA 1
ATOM 3435 C C . ASN A 1 428 ? -40.47337 -23.62135 -25.52268 1.000 79.74935 426 ASN A C 1
ATOM 3436 O O . ASN A 1 428 ? -40.10610 -23.93744 -24.38981 1.000 79.72850 426 ASN A O 1
ATOM 3441 N N . THR A 1 429 ? -40.21423 -24.36993 -26.59881 1.000 77.86000 427 THR A N 1
ATOM 3442 C CA . THR A 1 429 ? -39.58764 -25.68060 -26.46791 1.000 73.51490 427 THR A CA 1
ATOM 3443 C C . THR A 1 429 ? -38.17074 -25.59771 -25.91580 1.000 76.36458 427 THR A C 1
ATOM 3444 O O . THR A 1 429 ? -37.62926 -26.62048 -25.48284 1.000 78.08538 427 THR A O 1
ATOM 3448 N N . ASP A 1 430 ? -37.55730 -24.41062 -25.92306 1.000 80.19469 428 ASP A N 1
ATOM 3449 C CA . ASP A 1 430 ? -36.24788 -24.25410 -25.29882 1.000 84.50576 428 ASP A CA 1
ATOM 3450 C C . ASP A 1 430 ? -36.32074 -24.45689 -23.79047 1.000 84.18715 428 ASP A C 1
ATOM 3451 O O . ASP A 1 430 ? -35.36226 -24.95128 -23.18557 1.000 80.00374 428 ASP A O 1
ATOM 3456 N N . LYS A 1 431 ? -37.44518 -24.08766 -23.17124 1.000 89.02766 429 LYS A N 1
ATOM 3457 C CA . LYS A 1 431 ? -37.63015 -24.34238 -21.74619 1.000 88.87179 429 LYS A CA 1
ATOM 3458 C C . LYS A 1 431 ? -37.88549 -25.82025 -21.47705 1.000 86.99255 429 LYS A C 1
ATOM 3459 O O . LYS A 1 431 ? -37.40180 -26.36701 -20.47876 1.000 86.76990 429 LYS A O 1
ATOM 3465 N N . LEU A 1 432 ? -38.64705 -26.48245 -22.35295 1.000 84.14694 430 LEU A N 1
ATOM 3466 C CA . LEU A 1 432 ? -38.87009 -27.91597 -22.19870 1.000 77.66269 430 LEU A CA 1
ATOM 3467 C C . LEU A 1 432 ? -37.58971 -28.70778 -22.43218 1.000 76.96654 430 LEU A C 1
ATOM 3468 O O . LEU A 1 432 ? -37.39798 -29.76526 -21.82091 1.000 80.37614 430 LEU A O 1
ATOM 3473 N N . LYS A 1 433 ? -36.70790 -28.22096 -23.30989 1.000 73.05320 431 LYS A N 1
ATOM 3474 C CA . LYS A 1 433 ? -35.40656 -28.86098 -23.47228 1.000 67.79810 431 LYS A CA 1
ATOM 3475 C C . LYS A 1 433 ? -34.58407 -28.75510 -22.19589 1.000 66.08063 431 LYS A C 1
ATOM 3476 O O . LYS A 1 433 ? -33.86765 -29.69337 -21.83007 1.000 63.80103 431 LYS A O 1
ATOM 3482 N N . LEU A 1 434 ? -34.67352 -27.61625 -21.50609 1.000 71.73606 432 LEU A N 1
ATOM 3483 C CA . LEU A 1 434 ? -33.94422 -27.44248 -20.25431 1.000 77.29888 432 LEU A CA 1
ATOM 3484 C C . LEU A 1 434 ? -34.49690 -28.35404 -19.16546 1.000 77.68665 432 LEU A C 1
ATOM 3485 O O . LEU A 1 434 ? -33.73531 -29.00914 -18.44461 1.000 85.93061 432 LEU A O 1
ATOM 3490 N N . ALA A 1 435 ? -35.82409 -28.41016 -19.03310 1.000 69.59101 433 ALA A N 1
ATOM 3491 C CA . ALA A 1 435 ? -36.43234 -29.22689 -17.98773 1.000 67.45229 433 ALA A CA 1
ATOM 3492 C C . ALA A 1 435 ? -36.19059 -30.71054 -18.23581 1.000 70.49946 433 ALA A C 1
ATOM 3493 O O . ALA A 1 435 ? -35.82525 -31.45207 -17.31605 1.000 74.07549 433 ALA A O 1
ATOM 3495 N N . SER A 1 436 ? -36.39219 -31.16330 -19.47633 1.000 68.39127 434 SER A N 1
ATOM 3496 C CA . SER A 1 436 ? -36.15972 -32.56837 -19.79348 1.000 64.25199 434 SER A CA 1
ATOM 3497 C C . SER A 1 436 ? -34.69168 -32.94027 -19.63816 1.000 63.74532 434 SER A C 1
ATOM 3498 O O . SER A 1 436 ? -34.37585 -34.06347 -19.22979 1.000 66.05827 434 SER A O 1
ATOM 3501 N N . PHE A 1 437 ? -33.78259 -32.01642 -19.95338 1.000 61.82793 435 PHE A N 1
ATOM 3502 C CA . PHE A 1 437 ? -32.36271 -32.28224 -19.75012 1.000 66.12397 435 PHE A CA 1
ATOM 3503 C C . PHE A 1 437 ? -32.02067 -32.30570 -18.26577 1.000 66.02840 435 PHE A C 1
ATOM 3504 O O . PHE A 1 437 ? -31.35585 -33.23140 -17.78655 1.000 62.23447 435 PHE A O 1
ATOM 3512 N N . THR A 1 438 ? -32.47131 -31.29229 -17.52088 1.000 69.65989 436 THR A N 1
ATOM 3513 C CA . THR A 1 438 ? -32.18152 -31.23543 -16.09131 1.000 69.56230 436 THR A CA 1
ATOM 3514 C C . THR A 1 438 ? -32.76757 -32.43882 -15.36347 1.000 72.82340 436 THR A C 1
ATOM 3515 O O . THR A 1 438 ? -32.17296 -32.94465 -14.40455 1.000 71.30779 436 THR A O 1
ATOM 3519 N N . GLN A 1 439 ? -33.93054 -32.91592 -15.81312 1.000 73.75744 437 GLN A N 1
ATOM 3520 C CA . GLN A 1 439 ? -34.55194 -34.08277 -15.19421 1.000 66.61684 437 GLN A CA 1
ATOM 3521 C C . GLN A 1 439 ? -33.68431 -35.32350 -15.36248 1.000 62.18761 437 GLN A C 1
ATOM 3522 O O . GLN A 1 439 ? -33.39129 -36.02902 -14.39009 1.000 58.43292 437 GLN A O 1
ATOM 3528 N N . PHE A 1 440 ? -33.26420 -35.60689 -16.59559 1.000 60.65078 438 PHE A N 1
ATOM 3529 C CA . PHE A 1 440 ? -32.45202 -36.78593 -16.86942 1.000 56.40085 438 PHE A CA 1
ATOM 3530 C C . PHE A 1 440 ? -31.02511 -36.66163 -16.35269 1.000 64.58785 438 PHE A C 1
ATOM 3531 O O . PHE A 1 440 ? -30.26143 -37.62665 -16.46768 1.000 72.77546 438 PHE A O 1
ATOM 3539 N N . MET A 1 441 ? -30.64757 -35.51378 -15.79122 1.000 68.86224 439 MET A N 1
ATOM 3540 C CA . MET A 1 441 ? -29.35911 -35.34567 -15.13265 1.000 74.42213 439 MET A CA 1
ATOM 3541 C C . MET A 1 441 ? -29.49807 -35.23929 -13.61906 1.000 72.70071 439 MET A C 1
ATOM 3542 O O . MET A 1 441 ? -28.52054 -34.91837 -12.93545 1.000 77.39715 439 MET A O 1
ATOM 3547 N N . LEU A 1 442 ? -30.68627 -35.49578 -13.08496 1.000 66.23513 440 LEU A N 1
ATOM 3548 C CA . LEU A 1 442 ? -30.97694 -35.45710 -11.66176 1.000 58.68135 440 LEU A CA 1
ATOM 3549 C C . LEU A 1 442 ? -31.32650 -36.84727 -11.14726 1.000 63.13205 440 LEU A C 1
ATOM 3550 O O . LEU A 1 442 ? -31.75315 -37.71554 -11.91578 1.000 69.09026 440 LEU A O 1
ATOM 3555 N N . PRO A 1 443 ? -31.14861 -37.10020 -9.85105 1.000 61.85297 441 PRO A N 1
ATOM 3556 C CA . PRO A 1 443 ? -31.50953 -38.41299 -9.30636 1.000 58.11877 441 PRO A CA 1
ATOM 3557 C C . PRO A 1 443 ? -33.00899 -38.65585 -9.37172 1.000 57.36054 441 PRO A C 1
ATOM 3558 O O . PRO A 1 443 ? -33.82009 -37.73294 -9.26049 1.000 54.51454 441 PRO A O 1
ATOM 3562 N N . GLY A 1 444 ? -33.37030 -39.92501 -9.56262 1.000 53.94657 442 GLY A N 1
ATOM 3563 C CA . GLY A 1 444 ? -34.74420 -40.36641 -9.64432 1.000 53.67551 442 GLY A CA 1
ATOM 3564 C C . GLY A 1 444 ? -34.96387 -41.24002 -10.85779 1.000 58.48146 442 GLY A C 1
ATOM 3565 O O . GLY A 1 444 ? -34.02873 -41.58864 -11.58636 1.000 64.34698 442 GLY A O 1
ATOM 3566 N N . SER A 1 445 ? -36.22408 -41.60793 -11.07896 1.000 54.05439 443 SER A N 1
ATOM 3567 C CA . SER A 1 445 ? -36.61002 -42.41305 -12.23256 1.000 54.63464 443 SER A CA 1
ATOM 3568 C C . SER A 1 445 ? -37.46375 -41.56599 -13.16543 1.000 53.77971 443 SER A C 1
ATOM 3569 O O . SER A 1 445 ? -38.63736 -41.30653 -12.85537 1.000 54.05139 443 SER A O 1
ATOM 3572 N N . PRO A 1 446 ? -36.93388 -41.10883 -14.29919 1.000 55.44423 444 PRO A N 1
ATOM 3573 C CA . PRO A 1 446 ? -37.69773 -40.18422 -15.14649 1.000 54.74588 444 PRO A CA 1
ATOM 3574 C C . PRO A 1 446 ? -38.88662 -40.86739 -15.80382 1.000 52.67300 444 PRO A C 1
ATOM 3575 O O . PRO A 1 446 ? -38.79028 -41.99602 -16.29177 1.000 56.13464 444 PRO A O 1
ATOM 3579 N N . VAL A 1 447 ? -40.01658 -40.16496 -15.81109 1.000 42.19451 445 VAL A N 1
ATOM 3580 C CA . VAL A 1 447 ? -41.23238 -40.61507 -16.47689 1.000 39.92399 445 VAL A CA 1
ATOM 3581 C C . VAL A 1 447 ? -41.54408 -39.63372 -17.59694 1.000 42.51734 445 VAL A C 1
ATOM 3582 O O . VAL A 1 447 ? -41.50419 -38.41512 -17.39018 1.000 46.01050 445 VAL A O 1
ATOM 3586 N N . ILE A 1 448 ? -41.84806 -40.16220 -18.77709 1.000 40.34396 446 ILE A N 1
ATOM 3587 C CA . ILE A 1 448 ? -42.12764 -39.35563 -19.95816 1.000 46.48817 446 ILE A CA 1
ATOM 3588 C C . ILE A 1 448 ? -43.59687 -39.54023 -20.30805 1.000 46.61914 446 ILE A C 1
ATOM 3589 O O . ILE A 1 448 ? -44.01379 -40.63168 -20.71628 1.000 43.78362 446 ILE A O 1
ATOM 3594 N N . TYR A 1 449 ? -44.38778 -38.48160 -20.14096 1.000 49.42352 447 TYR A N 1
ATOM 3595 C CA . TYR A 1 449 ? -45.76283 -38.51249 -20.61845 1.000 54.06888 447 TYR A CA 1
ATOM 3596 C C . TYR A 1 449 ? -45.76317 -38.67552 -22.13617 1.000 55.95647 447 TYR A C 1
ATOM 3597 O O . TYR A 1 449 ? -44.89977 -38.13977 -22.83548 1.000 51.72553 447 TYR A O 1
ATOM 3606 N N . TYR A 1 450 ? -46.75532 -39.41507 -22.64517 1.000 56.90117 448 TYR A N 1
ATOM 3607 C CA . TYR A 1 450 ? -46.62107 -40.05371 -23.95479 1.000 63.27418 448 TYR A CA 1
ATOM 3608 C C . TYR A 1 450 ? -46.33951 -39.06383 -25.08369 1.000 71.66147 448 TYR A C 1
ATOM 3609 O O . TYR A 1 450 ? -45.66286 -39.41769 -26.05473 1.000 85.26239 448 TYR A O 1
ATOM 3618 N N . GLY A 1 451 ? -46.82935 -37.83366 -24.98878 1.000 61.92279 449 GLY A N 1
ATOM 3619 C CA . GLY A 1 451 ? -46.70658 -36.94232 -26.12511 1.000 66.72183 449 GLY A CA 1
ATOM 3620 C C . GLY A 1 451 ? -45.58453 -35.92529 -26.05322 1.000 64.97925 449 GLY A C 1
ATOM 3621 O O . GLY A 1 451 ? -45.34320 -35.19809 -27.02166 1.000 52.41107 449 GLY A O 1
ATOM 3622 N N . THR A 1 452 ? -44.87697 -35.87475 -24.92134 1.000 67.00733 450 THR A N 1
ATOM 3623 C CA . THR A 1 452 ? -43.96934 -34.75886 -24.66494 1.000 61.69486 450 THR A CA 1
ATOM 3624 C C . THR A 1 452 ? -42.80038 -34.71963 -25.64180 1.000 63.14150 450 THR A C 1
ATOM 3625 O O . THR A 1 452 ? -42.32135 -33.63229 -25.98268 1.000 72.04877 450 THR A O 1
ATOM 3629 N N . GLU A 1 453 ? -42.33344 -35.87808 -26.11067 1.000 61.44218 451 GLU A N 1
ATOM 3630 C CA . GLU A 1 453 ? -41.11717 -35.89961 -26.91499 1.000 57.17960 451 GLU A CA 1
ATOM 3631 C C . GLU A 1 453 ? -41.32951 -35.35945 -28.32331 1.000 61.15111 451 GLU A C 1
ATOM 3632 O O . GLU A 1 453 ? -40.34770 -35.03467 -28.99721 1.000 65.71296 451 GLU A O 1
ATOM 3638 N N . VAL A 1 454 ? -42.57201 -35.25034 -28.78343 1.000 59.69119 452 VAL A N 1
ATOM 3639 C CA . VAL A 1 454 ? -42.85721 -34.73881 -30.11752 1.000 59.14667 452 VAL A CA 1
ATOM 3640 C C . VAL A 1 454 ? -43.57322 -33.38974 -30.05545 1.000 63.51287 452 VAL A C 1
ATOM 3641 O O . VAL A 1 454 ? -44.13267 -32.93747 -31.05319 1.000 62.09205 452 VAL A O 1
ATOM 3645 N N . GLY A 1 455 ? -43.56190 -32.73973 -28.89428 1.000 69.07113 453 GLY A N 1
ATOM 3646 C CA . GLY A 1 455 ? -44.17242 -31.43319 -28.76208 1.000 71.76331 453 GLY A CA 1
ATOM 3647 C C . GLY A 1 455 ? -45.67263 -31.43287 -28.59245 1.000 73.65108 453 GLY A C 1
ATOM 3648 O O . GLY A 1 455 ? -46.30294 -30.38891 -28.78848 1.000 82.60135 453 GLY A O 1
ATOM 3649 N N . LEU A 1 456 ? -46.26994 -32.56887 -28.23882 1.000 67.91308 454 LEU A N 1
ATOM 3650 C CA . LEU A 1 456 ? -47.70673 -32.61192 -28.00167 1.000 61.68851 454 LEU A CA 1
ATOM 3651 C C . LEU A 1 456 ? -48.05948 -31.75865 -26.78967 1.000 64.35743 454 LEU A C 1
ATOM 3652 O O . LEU A 1 456 ? -47.46660 -31.90781 -25.71656 1.000 73.78514 454 LEU A O 1
ATOM 3657 N N . SER A 1 457 ? -49.02487 -30.85826 -26.96451 1.000 56.55464 455 SER A N 1
ATOM 3658 C CA . SER A 1 457 ? -49.38462 -29.92066 -25.90909 1.000 53.34658 455 SER A CA 1
ATOM 3659 C C . SER A 1 457 ? -50.89414 -29.85784 -25.71621 1.000 56.79397 455 SER A C 1
ATOM 3660 O O . SER A 1 457 ? -51.56543 -30.89423 -25.66973 1.000 64.08680 455 SER A O 1
ATOM 3663 N N . GLN A 1 458 ? -51.43354 -28.64681 -25.60006 1.000 54.35194 456 GLN A N 1
ATOM 3664 C CA . GLN A 1 458 ? -52.85697 -28.43037 -25.38420 1.000 56.94221 456 GLN A CA 1
ATOM 3665 C C . GLN A 1 458 ? -53.41946 -27.59757 -26.52526 1.000 63.46972 456 GLN A C 1
ATOM 3666 O O . GLN A 1 458 ? -52.87860 -26.53466 -26.84873 1.000 67.15783 456 GLN A O 1
ATOM 3672 N N . SER A 1 459 ? -54.50340 -28.08021 -27.12846 1.000 63.19676 457 SER A N 1
ATOM 3673 C CA . SER A 1 459 ? -55.18692 -27.35793 -28.19286 1.000 63.79206 457 SER A CA 1
ATOM 3674 C C . SER A 1 459 ? -56.18289 -26.33108 -27.66530 1.000 65.57210 457 SER A C 1
ATOM 3675 O O . SER A 1 459 ? -56.91050 -25.73036 -28.46363 1.000 77.41586 457 SER A O 1
ATOM 3678 N N . ALA A 1 460 ? -56.23156 -26.11792 -26.35221 1.000 63.48089 458 ALA A N 1
ATOM 3679 C CA . ALA A 1 460 ? -57.13351 -25.13871 -25.76098 1.000 68.17792 458 ALA A CA 1
ATOM 3680 C C . ALA A 1 460 ? -56.63909 -24.79922 -24.36219 1.000 79.07491 458 ALA A C 1
ATOM 3681 O O . ALA A 1 460 ? -55.74512 -25.45311 -23.81946 1.000 81.00402 458 ALA A O 1
ATOM 3683 N N . ASN A 1 461 ? -57.24044 -23.76229 -23.78403 1.000 84.14202 459 ASN A N 1
ATOM 3684 C CA . ASN A 1 461 ? -56.90187 -23.31088 -22.44121 1.000 80.45466 459 ASN A CA 1
ATOM 3685 C C . ASN A 1 461 ? -57.76878 -24.03971 -21.42283 1.000 82.56534 459 ASN A C 1
ATOM 3686 O O . ASN A 1 461 ? -58.99336 -24.09345 -21.56841 1.000 85.64081 459 ASN A O 1
ATOM 3691 N N . HIS A 1 462 ? -57.13055 -24.58924 -20.38667 1.000 76.31714 460 HIS A N 1
ATOM 3692 C CA . HIS A 1 462 ? -57.86979 -25.31919 -19.36247 1.000 70.26612 460 HIS A CA 1
ATOM 3693 C C . HIS A 1 462 ? -58.58886 -24.38971 -18.39270 1.000 78.12446 460 HIS A C 1
ATOM 3694 O O . HIS A 1 462 ? -59.64164 -24.75902 -17.85975 1.000 86.25739 460 HIS A O 1
ATOM 3701 N N . HIS A 1 463 ? -58.04836 -23.19132 -18.15103 1.000 76.35117 461 HIS A N 1
ATOM 3702 C CA . HIS A 1 463 ? -58.71719 -22.24465 -17.26462 1.000 71.96165 461 HIS A CA 1
ATOM 3703 C C . HIS A 1 463 ? -60.07660 -21.82018 -17.80187 1.000 69.63984 461 HIS A C 1
ATOM 3704 O O . HIS A 1 463 ? -60.93418 -21.38880 -17.02311 1.000 74.60150 461 HIS A O 1
ATOM 3711 N N . GLU A 1 464 ? -60.29011 -21.93246 -19.11359 1.000 65.43438 462 GLU A N 1
ATOM 3712 C CA . GLU A 1 464 ? -61.57079 -21.59312 -19.71850 1.000 73.33082 462 GLU A CA 1
ATOM 3713 C C . GLU A 1 464 ? -62.66966 -22.59334 -19.39166 1.000 81.51631 462 GLU A C 1
ATOM 3714 O O . GLU A 1 464 ? -63.83470 -22.32606 -19.70552 1.000 77.09116 462 GLU A O 1
ATOM 3720 N N . PHE A 1 465 ? -62.34010 -23.72365 -18.77894 1.000 87.83062 463 PHE A N 1
ATOM 3721 C CA . PHE A 1 465 ? -63.28421 -24.82057 -18.62985 1.000 88.77095 463 PHE A CA 1
ATOM 3722 C C . PHE A 1 465 ? -63.53654 -25.12792 -17.15616 1.000 100.65610 463 PHE A C 1
ATOM 3723 O O . PHE A 1 465 ? -63.09254 -24.41126 -16.25409 1.000 95.47433 463 PHE A O 1
ATOM 3731 N N . ASN A 1 466 ? -64.26655 -26.21627 -16.92959 1.000 114.79861 464 ASN A N 1
ATOM 3732 C CA . ASN A 1 466 ? -64.66940 -26.64364 -15.60140 1.000 116.46029 464 ASN A CA 1
ATOM 3733 C C . ASN A 1 466 ? -64.90661 -28.14563 -15.63380 1.000 120.51572 464 ASN A C 1
ATOM 3734 O O . ASN A 1 466 ? -65.26561 -28.70723 -16.67318 1.000 103.93354 464 ASN A O 1
ATOM 3739 N N . ASP A 1 467 ? -64.68256 -28.78995 -14.48682 1.000 140.80667 465 ASP A N 1
ATOM 3740 C CA . ASP A 1 467 ? -64.80996 -30.23764 -14.34377 1.000 147.70013 465 ASP A CA 1
ATOM 3741 C C . ASP A 1 467 ? -63.86003 -30.97388 -15.28355 1.000 138.86116 465 ASP A C 1
ATOM 3742 O O . ASP A 1 467 ? -62.90755 -31.61711 -14.83026 1.000 135.40214 465 ASP A O 1
ATOM 3747 N N . TRP A 1 468 ? -64.10538 -30.88907 -16.58836 1.000 118.37397 466 TRP A N 1
ATOM 3748 C CA . TRP A 1 468 ? -63.27829 -31.58533 -17.57448 1.000 96.31933 466 TRP A CA 1
ATOM 3749 C C . TRP A 1 468 ? -62.17307 -30.69096 -18.12963 1.000 83.27450 466 TRP A C 1
ATOM 3750 O O . TRP A 1 468 ? -62.01670 -30.53974 -19.33997 1.000 81.27052 466 TRP A O 1
ATOM 3761 N N . LYS A 1 469 ? -61.38838 -30.08794 -17.23342 1.000 74.05092 467 LYS A N 1
ATOM 3762 C CA . LYS A 1 469 ? -60.19983 -29.36211 -17.66376 1.000 61.78492 467 LYS A CA 1
ATOM 3763 C C . LYS A 1 469 ? -59.13087 -30.29398 -18.21484 1.000 61.54267 467 LYS A C 1
ATOM 3764 O O . LYS A 1 469 ? -58.28037 -29.85153 -18.99471 1.000 65.61933 467 LYS A O 1
ATOM 3770 N N . ASP A 1 470 ? -59.15914 -31.56880 -17.82958 1.000 65.67156 468 ASP A N 1
ATOM 3771 C CA . ASP A 1 470 ? -58.13733 -32.53517 -18.20745 1.000 59.50357 468 ASP A CA 1
ATOM 3772 C C . ASP A 1 470 ? -58.33791 -33.11251 -19.60615 1.000 57.80271 468 ASP A C 1
ATOM 3773 O O . ASP A 1 470 ? -57.63970 -34.06852 -19.96280 1.000 51.29268 468 ASP A O 1
ATOM 3778 N N . ARG A 1 471 ? -59.26930 -32.56828 -20.39587 1.000 59.46300 469 ARG A N 1
ATOM 3779 C CA . ARG A 1 471 ? -59.34695 -32.92708 -21.80940 1.000 63.35533 469 ARG A CA 1
ATOM 3780 C C . ARG A 1 471 ? -58.00814 -32.70587 -22.49610 1.000 67.26568 469 ARG A C 1
ATOM 3781 O O . ARG A 1 471 ? -57.49944 -33.57852 -23.20870 1.000 79.28732 469 ARG A O 1
ATOM 3789 N N . TRP A 1 472 ? -57.42584 -31.52920 -22.28129 1.000 65.50603 470 TRP A N 1
ATOM 3790 C CA . TRP A 1 472 ? -56.30804 -31.02777 -23.06412 1.000 68.31873 470 TRP A CA 1
ATOM 3791 C C . TRP A 1 472 ? -54.96554 -31.57025 -22.60173 1.000 69.74296 470 TRP A C 1
ATOM 3792 O O . TRP A 1 472 ? -53.95135 -31.31378 -23.25944 1.000 73.69746 470 TRP A O 1
ATOM 3803 N N . TYR A 1 473 ? -54.93400 -32.31356 -21.50016 1.000 66.51438 471 TYR A N 1
ATOM 3804 C CA . TYR A 1 473 ? -53.73915 -33.04814 -21.11767 1.000 61.23174 471 TYR A CA 1
ATOM 3805 C C . TYR A 1 473 ? -53.72208 -34.44376 -21.71988 1.000 57.53504 471 TYR A C 1
ATOM 3806 O O . TYR A 1 473 ? -52.68515 -35.11385 -21.67671 1.000 53.17547 471 TYR A O 1
ATOM 3815 N N . ARG A 1 474 ? -54.84411 -34.88375 -22.28265 1.000 58.42559 472 ARG A N 1
ATOM 3816 C CA . ARG A 1 474 ? -55.02360 -36.22413 -22.82043 1.000 56.79023 472 ARG A CA 1
ATOM 3817 C C . ARG A 1 474 ? -55.39119 -36.16597 -24.29729 1.000 59.70015 472 ARG A C 1
ATOM 3818 O O . ARG A 1 474 ? -56.25175 -36.90897 -24.77420 1.000 61.44352 472 ARG A O 1
ATOM 3826 N N . GLU A 1 475 ? -54.75091 -35.26397 -25.03600 1.000 61.30126 473 GLU A N 1
ATOM 3827 C CA . GLU A 1 475 ? -54.97077 -35.17798 -26.46922 1.000 58.67042 473 GLU A CA 1
ATOM 3828 C C . GLU A 1 475 ? -54.25367 -36.32143 -27.18123 1.000 53.78909 473 GLU A C 1
ATOM 3829 O O . GLU A 1 475 ? -53.38226 -36.99110 -26.62132 1.000 57.16957 473 GLU A O 1
ATOM 3835 N N . PHE A 1 476 ? -54.63334 -36.54441 -28.43535 1.000 56.01145 474 PHE A N 1
ATOM 3836 C CA . PHE A 1 476 ? -54.14800 -37.71168 -29.15596 1.000 61.43344 474 PHE A CA 1
ATOM 3837 C C . PHE A 1 476 ? -52.69632 -37.52928 -29.58035 1.000 67.54098 474 PHE A C 1
ATOM 3838 O O . PHE A 1 476 ? -52.26847 -36.42984 -29.94383 1.000 69.77952 474 PHE A O 1
ATOM 3846 N N . MET A 1 477 ? -51.93911 -38.62336 -29.52579 1.000 62.30233 475 MET A N 1
ATOM 3847 C CA . MET A 1 477 ? -50.55139 -38.60651 -29.96640 1.000 60.66737 475 MET A CA 1
ATOM 3848 C C . MET A 1 477 ? -50.47256 -38.29847 -31.45687 1.000 65.49869 475 MET A C 1
ATOM 3849 O O . MET A 1 477 ? -51.28277 -38.78258 -32.25186 1.000 71.31660 475 MET A O 1
ATOM 3854 N N . ILE A 1 478 ? -49.49266 -37.48112 -31.83422 1.000 67.82707 476 ILE A N 1
ATOM 3855 C CA . ILE A 1 478 ? -49.28152 -37.09104 -33.22379 1.000 73.81907 476 ILE A CA 1
ATOM 3856 C C . ILE A 1 478 ? -48.22730 -38.00315 -33.83458 1.000 70.15021 476 ILE A C 1
ATOM 3857 O O . ILE A 1 478 ? -47.14015 -38.17860 -33.26890 1.000 63.62976 476 ILE A O 1
ATOM 3862 N N . TRP A 1 479 ? -48.55078 -38.59019 -34.98950 1.000 73.55231 477 TRP A N 1
ATOM 3863 C CA . TRP A 1 479 ? -47.63696 -39.47399 -35.69724 1.000 78.33754 477 TRP A CA 1
ATOM 3864 C C . TRP A 1 479 ? -47.19108 -38.94546 -37.05125 1.000 80.15338 477 TRP A C 1
ATOM 3865 O O . TRP A 1 479 ? -46.19215 -39.44200 -37.58396 1.000 82.84109 477 TRP A O 1
ATOM 3876 N N . ASP A 1 480 ? -47.89782 -37.97086 -37.62472 1.000 78.23320 478 ASP A N 1
ATOM 3877 C CA . ASP A 1 480 ? -47.45483 -37.32982 -38.85577 1.000 79.03228 478 ASP A CA 1
ATOM 3878 C C . ASP A 1 480 ? -46.11511 -36.64907 -38.61113 1.000 78.77474 478 ASP A C 1
ATOM 3879 O O . ASP A 1 480 ? -46.03785 -35.66738 -37.86491 1.000 79.15218 478 ASP A O 1
ATOM 3884 N N . GLU A 1 481 ? -45.05446 -37.16924 -39.23240 1.000 81.49006 479 GLU A N 1
ATOM 3885 C CA . GLU A 1 481 ? -43.70372 -36.69201 -38.96126 1.000 87.24673 479 GLU A CA 1
ATOM 3886 C C . GLU A 1 481 ? -43.49398 -35.23858 -39.36510 1.000 84.53138 479 GLU A C 1
ATOM 3887 O O . GLU A 1 481 ? -42.48546 -34.64378 -38.96832 1.000 82.99405 479 GLU A O 1
ATOM 3893 N N . GLU A 1 482 ? -44.41120 -34.65432 -40.13742 1.000 84.43329 480 GLU A N 1
ATOM 3894 C CA . GLU A 1 482 ? -44.36422 -33.21790 -40.38046 1.000 88.78785 480 GLU A CA 1
ATOM 3895 C C . GLU A 1 482 ? -44.90045 -32.44239 -39.18371 1.000 88.53758 480 GLU A C 1
ATOM 3896 O O . GLU A 1 482 ? -44.34531 -31.40142 -38.81385 1.000 92.78024 480 GLU A O 1
ATOM 3902 N N . GLU A 1 483 ? -45.97326 -32.94016 -38.56422 1.000 87.41406 481 GLU A N 1
ATOM 3903 C CA . GLU A 1 483 ? -46.55739 -32.27965 -37.40454 1.000 87.65466 481 GLU A CA 1
ATOM 3904 C C . GLU A 1 483 ? -45.78950 -32.56130 -36.12076 1.000 80.48994 481 GLU A C 1
ATOM 3905 O O . GLU A 1 483 ? -45.97265 -31.84003 -35.13434 1.000 79.97838 481 GLU A O 1
ATOM 3911 N N . GLN A 1 484 ? -44.94389 -33.58670 -36.10897 1.000 80.20569 482 GLN A N 1
ATOM 3912 C CA . GLN A 1 484 ? -44.12901 -33.88475 -34.94261 1.000 79.68362 482 GLN A CA 1
ATOM 3913 C C . GLN A 1 484 ? -42.96540 -32.90746 -34.83371 1.000 79.15615 482 GLN A C 1
ATOM 3914 O O . GLN A 1 484 ? -42.47200 -32.37799 -35.83398 1.000 90.68851 482 GLN A O 1
ATOM 3920 N N . ASP A 1 485 ? -42.52920 -32.66928 -33.59599 1.000 67.76360 483 ASP A N 1
ATOM 3921 C CA . ASP A 1 485 ? -41.35097 -31.84356 -33.33439 1.000 68.26291 483 ASP A CA 1
ATOM 3922 C C . ASP A 1 485 ? -40.14491 -32.77564 -33.27412 1.000 71.23678 483 ASP A C 1
ATOM 3923 O O .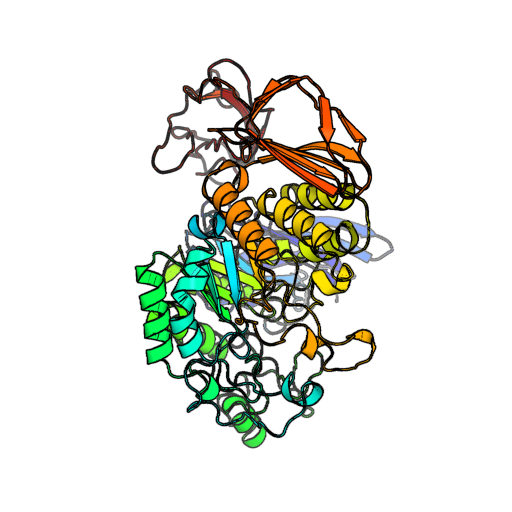 ASP A 1 485 ? -39.71259 -33.22527 -32.21040 1.000 73.07489 483 ASP A O 1
ATOM 3928 N N . ARG A 1 486 ? -39.60087 -33.07628 -34.45720 1.000 71.72966 484 ARG A N 1
ATOM 3929 C CA . ARG A 1 486 ? -38.50244 -34.03302 -34.54323 1.000 67.17362 484 ARG A CA 1
ATOM 3930 C C . ARG A 1 486 ? -37.25660 -33.53581 -33.82340 1.000 71.24923 484 ARG A C 1
ATOM 3931 O O . ARG A 1 486 ? -36.42693 -34.34633 -33.39603 1.000 69.09271 484 ARG A O 1
ATOM 3939 N N . GLU A 1 487 ? -37.10320 -32.21650 -33.68345 1.000 77.00517 485 GLU A N 1
ATOM 3940 C CA . GLU A 1 487 ? -35.99864 -31.68410 -32.89346 1.000 83.30312 485 GLU A CA 1
ATOM 3941 C C . GLU A 1 487 ? -36.14773 -32.06180 -31.42538 1.000 73.36983 485 GLU A C 1
ATOM 3942 O O . GLU A 1 487 ? -35.15723 -32.36725 -30.75118 1.000 62.79186 485 GLU A O 1
ATOM 3948 N N . LEU A 1 488 ? -37.38165 -32.05098 -30.91717 1.000 74.17743 486 LEU A N 1
ATOM 3949 C CA . LEU A 1 488 ? -37.62537 -32.45748 -29.53803 1.000 65.93388 486 LEU A CA 1
ATOM 3950 C C . LEU A 1 488 ? -37.43822 -33.96001 -29.36569 1.000 65.70447 486 LEU A C 1
ATOM 3951 O O . LEU A 1 488 ? -36.92380 -34.41365 -28.33636 1.000 69.15215 486 LEU A O 1
ATOM 3956 N N . LEU A 1 489 ? -37.85123 -34.74609 -30.36335 1.000 62.18108 487 LEU A N 1
ATOM 3957 C CA . LEU A 1 489 ? -37.67827 -36.19409 -30.29525 1.000 59.00712 487 LEU A CA 1
ATOM 3958 C C . LEU A 1 489 ? -36.20210 -36.56658 -30.26436 1.000 60.14557 487 LEU A C 1
ATOM 3959 O O . LEU A 1 489 ? -35.75942 -37.32920 -29.39775 1.000 57.43766 487 LEU A O 1
ATOM 3964 N N . THR A 1 490 ? -35.42087 -36.02994 -31.20491 1.000 71.54006 488 THR A N 1
ATOM 3965 C CA . THR A 1 490 ? -33.98325 -36.27029 -31.20254 1.000 74.12925 488 THR A CA 1
ATOM 3966 C C . THR A 1 490 ? -33.31943 -35.72091 -29.94608 1.000 77.30523 488 THR A C 1
ATOM 3967 O O . THR A 1 490 ? -32.23837 -36.18808 -29.57232 1.000 86.43962 488 THR A O 1
ATOM 3971 N N . HIS A 1 491 ? -33.94489 -34.74582 -29.28278 1.000 75.91961 489 HIS A N 1
ATOM 3972 C CA . HIS A 1 491 ? -33.42782 -34.26959 -28.00441 1.000 71.99058 489 HIS A CA 1
ATOM 3973 C C . HIS A 1 491 ? -33.69107 -35.28244 -26.89766 1.000 71.16044 489 HIS A C 1
ATOM 3974 O O . HIS A 1 491 ? -32.80360 -35.57952 -26.08939 1.000 72.88642 489 HIS A O 1
ATOM 3981 N N . TYR A 1 492 ? -34.91165 -35.82147 -26.84330 1.000 69.60518 490 TYR A N 1
ATOM 3982 C CA . TYR A 1 492 ? -35.23981 -36.79940 -25.81121 1.000 63.02968 490 TYR A CA 1
ATOM 3983 C C . TYR A 1 492 ? -34.45194 -38.08991 -25.99720 1.000 61.97318 490 TYR A C 1
ATOM 3984 O O . TYR A 1 492 ? -34.03456 -38.71314 -25.01479 1.000 61.77034 490 TYR A O 1
ATOM 3993 N N . GLN A 1 493 ? -34.23664 -38.50749 -27.24741 1.000 63.08734 491 GLN A N 1
ATOM 3994 C CA . GLN A 1 493 ? -33.44664 -39.70955 -27.49224 1.000 59.44404 491 GLN A CA 1
ATOM 3995 C C . GLN A 1 493 ? -32.00807 -39.53662 -27.02684 1.000 64.15401 491 GLN A C 1
ATOM 3996 O O . GLN A 1 493 ? -31.38140 -40.50169 -26.57400 1.000 64.40838 491 GLN A O 1
ATOM 4002 N N . ASP A 1 494 ? -31.47275 -38.31797 -27.11952 1.000 69.10624 492 ASP A N 1
ATOM 4003 C CA . ASP A 1 494 ? -30.07782 -38.08833 -26.76207 1.000 76.37685 492 ASP A CA 1
ATOM 4004 C C . ASP A 1 494 ? -29.89653 -37.93105 -25.25605 1.000 70.92549 492 ASP A C 1
ATOM 4005 O O . ASP A 1 494 ? -28.89280 -38.39243 -24.70169 1.000 64.26964 492 ASP A O 1
ATOM 4010 N N . ILE A 1 495 ? -30.84955 -37.28764 -24.57495 1.000 75.25489 493 ILE A N 1
ATOM 4011 C CA . ILE A 1 495 ? -30.75975 -37.17835 -23.12299 1.000 75.67923 493 ILE A CA 1
ATOM 4012 C C . ILE A 1 495 ? -31.03779 -38.51468 -22.44824 1.000 75.69705 493 ILE A C 1
ATOM 4013 O O . ILE A 1 495 ? -30.68522 -38.69983 -21.27754 1.000 85.38502 493 ILE A O 1
ATOM 4018 N N . ILE A 1 496 ? -31.66324 -39.45459 -23.15727 1.000 68.64198 494 ILE A N 1
ATOM 4019 C CA . ILE A 1 496 ? -31.86036 -40.79491 -22.61595 1.000 63.58010 494 ILE A CA 1
ATOM 4020 C C . ILE A 1 496 ? -30.59234 -41.62441 -22.76475 1.000 66.23647 494 ILE A C 1
ATOM 4021 O O . ILE A 1 496 ? -30.14336 -42.27412 -21.81336 1.000 67.04711 494 ILE A O 1
ATOM 4026 N N . GLU A 1 497 ? -29.99441 -41.60937 -23.96055 1.000 68.88010 495 GLU A N 1
ATOM 4027 C CA . GLU A 1 497 ? -28.78943 -42.39744 -24.20316 1.000 73.77129 495 GLU A CA 1
ATOM 4028 C C . GLU A 1 497 ? -27.65314 -41.98859 -23.27440 1.000 72.68997 495 GLU A C 1
ATOM 4029 O O . GLU A 1 497 ? -26.80176 -42.81771 -22.93312 1.000 74.66694 495 GLU A O 1
ATOM 4035 N N . LEU A 1 498 ? -27.62451 -40.72300 -22.85175 1.000 68.98634 496 LEU A N 1
ATOM 4036 C CA . LEU A 1 498 ? -26.62221 -40.28796 -21.88483 1.000 68.51601 496 LEU A CA 1
ATOM 4037 C C . LEU A 1 498 ? -26.89069 -40.89231 -20.51198 1.000 68.82460 496 LEU A C 1
ATOM 4038 O O . LEU A 1 498 ? -26.00619 -41.51380 -19.91075 1.000 79.19974 496 LEU A O 1
ATOM 4043 N N . ARG A 1 499 ? -28.11351 -40.72259 -20.00238 1.000 62.59936 497 ARG A N 1
ATOM 4044 C CA . ARG A 1 499 ? -28.44384 -41.23617 -18.67664 1.000 59.65086 497 ARG A CA 1
ATOM 4045 C C . ARG A 1 499 ? -28.36089 -42.75731 -18.63519 1.000 62.39996 497 ARG A C 1
ATOM 4046 O O . ARG A 1 499 ? -27.94645 -43.33746 -17.62374 1.000 61.02630 497 ARG A O 1
ATOM 4054 N N . GLN A 1 500 ? -28.74071 -43.41992 -19.72711 1.000 64.13857 498 GLN A N 1
ATOM 4055 C CA . GLN A 1 500 ? -28.68015 -44.87390 -19.80436 1.000 68.85110 498 GLN A CA 1
ATOM 4056 C C . GLN A 1 500 ? -27.26750 -45.40601 -20.00847 1.000 77.65718 498 GLN A C 1
ATOM 4057 O O . GLN A 1 500 ? -27.07637 -46.62668 -19.98020 1.000 83.02917 498 GLN A O 1
ATOM 4063 N N . ASN A 1 501 ? -26.27859 -44.53376 -20.21384 1.000 77.01540 499 ASN A N 1
ATOM 4064 C CA . ASN A 1 501 ? -24.89071 -44.95386 -20.37378 1.000 79.09778 499 ASN A CA 1
ATOM 4065 C C . ASN A 1 501 ? -23.97284 -44.31373 -19.33817 1.000 75.55019 499 ASN A C 1
ATOM 4066 O O . ASN A 1 501 ? -22.75014 -44.31528 -19.51276 1.000 74.59421 499 ASN A O 1
ATOM 4071 N N . HIS A 1 502 ? -24.53614 -43.76166 -18.26463 1.000 75.50845 500 HIS A N 1
ATOM 4072 C CA . HIS A 1 502 ? -23.75126 -43.16816 -17.18123 1.000 76.43524 500 HIS A CA 1
ATOM 4073 C C . HIS A 1 502 ? -24.45179 -43.50809 -15.86937 1.000 83.15516 500 HIS A C 1
ATOM 4074 O O . HIS A 1 502 ? -25.47074 -42.89995 -15.52733 1.000 83.83191 500 HIS A O 1
ATOM 4081 N N . SER A 1 503 ? -23.89966 -44.48290 -15.14073 1.000 86.80851 501 SER A N 1
ATOM 4082 C CA . SER A 1 503 ? -24.52498 -44.93185 -13.90059 1.000 81.66516 501 SER A CA 1
ATOM 4083 C C . SER A 1 503 ? -24.54422 -43.83334 -12.84692 1.000 78.51525 501 SER A C 1
ATOM 4084 O O . SER A 1 503 ? -25.39894 -43.84628 -11.95371 1.000 75.74928 501 SER A O 1
ATOM 4087 N N . ALA A 1 504 ? -23.61606 -42.87772 -12.93152 1.000 81.68545 502 ALA A N 1
ATOM 4088 C CA . ALA A 1 504 ? -23.60971 -41.77041 -11.98263 1.000 79.93632 502 ALA A CA 1
ATOM 4089 C C . ALA A 1 504 ? -24.81814 -40.86252 -12.16815 1.000 72.61159 502 ALA A C 1
ATOM 4090 O O . ALA A 1 504 ? -25.24733 -40.20294 -11.21499 1.000 66.18353 502 ALA A O 1
ATOM 4092 N N . LEU A 1 505 ? -25.37727 -40.81370 -13.37897 1.000 73.70132 503 LEU A N 1
ATOM 4093 C CA . LEU A 1 505 ? -26.55481 -39.99421 -13.63796 1.000 70.99435 503 LEU A CA 1
ATOM 4094 C C . LEU A 1 505 ? -27.83704 -40.61692 -13.10587 1.000 73.19158 503 LEU A C 1
ATOM 4095 O O . LEU A 1 505 ? -28.82254 -39.89866 -12.90914 1.000 78.15041 503 LEU A O 1
ATOM 4100 N N . ARG A 1 506 ? -27.85145 -41.92699 -12.87206 1.000 65.60353 504 ARG A N 1
ATOM 4101 C CA . ARG A 1 506 ? -29.04076 -42.59622 -12.35972 1.000 64.92972 504 ARG A CA 1
ATOM 4102 C C . ARG A 1 506 ? -28.95631 -42.75380 -10.84672 1.000 72.70168 504 ARG A C 1
ATOM 4103 O O . ARG A 1 506 ? -29.74372 -42.15427 -10.10711 1.000 74.59839 504 ARG A O 1
ATOM 4111 N N . THR A 1 507 ? -27.99669 -43.55077 -10.37991 1.000 77.05338 505 THR A N 1
ATOM 4112 C CA . THR A 1 507 ? -27.86906 -43.84461 -8.95920 1.000 77.60638 505 THR A CA 1
ATOM 4113 C C . THR A 1 507 ? -26.58809 -43.24911 -8.38870 1.000 85.31917 505 THR A C 1
ATOM 4114 O O . THR A 1 507 ? -25.75865 -43.97190 -7.82670 1.000 90.41219 505 THR A O 1
ATOM 4118 N N . GLY A 1 508 ? -26.41694 -41.94041 -8.52528 1.000 83.83378 506 GLY A N 1
ATOM 4119 C CA . GLY A 1 508 ? -25.22688 -41.27632 -8.03423 1.000 81.76006 506 GLY A CA 1
ATOM 4120 C C . GLY A 1 508 ? -25.56873 -40.13257 -7.10358 1.000 76.27529 506 GLY A C 1
ATOM 4121 O O . GLY A 1 508 ? -26.62279 -39.50672 -7.21238 1.000 75.62632 506 GLY A O 1
ATOM 4122 N N . ASP A 1 509 ? -24.65033 -39.86678 -6.17623 1.000 76.72832 507 ASP A N 1
ATOM 4123 C CA . ASP A 1 509 ? -24.84230 -38.78392 -5.22135 1.000 86.05742 507 ASP A CA 1
ATOM 4124 C C . ASP A 1 509 ? -24.89666 -37.43958 -5.93791 1.000 82.74431 507 ASP A C 1
ATOM 4125 O O . ASP A 1 509 ? -24.29367 -37.24664 -6.99601 1.000 79.54080 507 ASP A O 1
ATOM 4130 N N . PHE A 1 510 ? -25.63573 -36.50568 -5.34924 1.000 86.21593 508 PHE A N 1
ATOM 4131 C CA . PHE A 1 510 ? -25.84023 -35.18227 -5.91722 1.000 90.53303 508 PHE A CA 1
ATOM 4132 C C . PHE A 1 510 ? -25.14611 -34.13733 -5.05592 1.000 97.25193 508 PHE A C 1
ATOM 4133 O O . PHE A 1 510 ? -25.22167 -34.18344 -3.82407 1.000 99.04208 508 PHE A O 1
ATOM 4141 N N . HIS A 1 511 ? -24.47312 -33.19465 -5.71029 1.000 101.02013 509 HIS A N 1
ATOM 4142 C CA . HIS A 1 511 ? -23.78591 -32.11683 -5.00806 1.000 104.23956 509 HIS A CA 1
ATOM 4143 C C . HIS A 1 511 ? -23.85291 -30.86326 -5.86390 1.000 97.05860 509 HIS A C 1
ATOM 4144 O O . HIS A 1 511 ? -23.41873 -30.87809 -7.01975 1.000 92.80187 509 HIS A O 1
ATOM 4151 N N . ALA A 1 512 ? -24.39174 -29.78737 -5.29700 1.000 95.49920 510 ALA A N 1
ATOM 4152 C CA . ALA A 1 512 ? -24.44922 -28.50245 -5.97645 1.000 96.24852 510 ALA A CA 1
ATOM 4153 C C . ALA A 1 512 ? -23.22381 -27.66399 -5.63300 1.000 107.75978 510 ALA A C 1
ATOM 4154 O O . ALA A 1 512 ? -22.82345 -27.57113 -4.46895 1.000 112.67573 510 ALA A O 1
ATOM 4156 N N . HIS A 1 513 ? -22.63207 -27.05283 -6.66198 1.000 108.89682 511 HIS A N 1
ATOM 4157 C CA . HIS A 1 513 ? -21.47032 -26.17989 -6.51252 1.000 111.21572 511 HIS A CA 1
ATOM 4158 C C . HIS A 1 513 ? -21.87393 -24.71052 -6.45977 1.000 116.28586 511 HIS A C 1
ATOM 4159 O O . HIS A 1 513 ? -21.71113 -24.05352 -5.42658 1.000 117.67295 511 HIS A O 1
ATOM 4166 N N . SER A 1 514 ? -22.39033 -24.17860 -7.56500 1.000 118.21924 512 SER A N 1
ATOM 4167 C CA . SER A 1 514 ? -22.89364 -22.81550 -7.61233 1.000 116.95768 512 SER A CA 1
ATOM 4168 C C . SER A 1 514 ? -24.26356 -22.80932 -8.27415 1.000 107.27723 512 SER A C 1
ATOM 4169 O O . SER A 1 514 ? -24.56645 -23.65583 -9.11954 1.000 100.09902 512 SER A O 1
ATOM 4172 N N . ALA A 1 515 ? -25.09581 -21.85012 -7.87394 1.000 105.13280 513 ALA A N 1
ATOM 4173 C CA . ALA A 1 515 ? -26.44695 -21.75404 -8.40988 1.000 100.46784 513 ALA A CA 1
ATOM 4174 C C . ALA A 1 515 ? -27.01116 -20.37765 -8.10257 1.000 107.07871 513 ALA A C 1
ATOM 4175 O O . ALA A 1 515 ? -27.00621 -19.94685 -6.94567 1.000 111.88006 513 ALA A O 1
ATOM 4177 N N . THR A 1 516 ? -27.48648 -19.69647 -9.13551 1.000 108.38553 514 THR A N 1
ATOM 4178 C CA . THR A 1 516 ? -28.24132 -18.46089 -9.00303 1.000 115.10747 514 THR A CA 1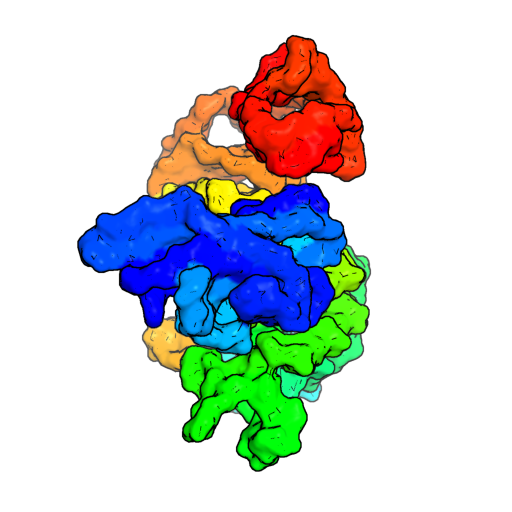
ATOM 4179 C C . THR A 1 516 ? -29.65126 -18.69980 -9.53002 1.000 122.54689 514 THR A C 1
ATOM 4180 O O . THR A 1 516 ? -30.02783 -19.82387 -9.86985 1.000 125.97363 514 THR A O 1
ATOM 4184 N N . ARG A 1 517 ? -30.44278 -17.63557 -9.59016 1.000 125.34352 515 ARG A N 1
ATOM 4185 C CA . ARG A 1 517 ? -31.67861 -17.70704 -10.35148 1.000 121.13368 515 ARG A CA 1
ATOM 4186 C C . ARG A 1 517 ? -31.33740 -17.84206 -11.82994 1.000 132.84397 515 ARG A C 1
ATOM 4187 O O . ARG A 1 517 ? -30.40429 -17.20266 -12.32331 1.000 150.29928 515 ARG A O 1
ATOM 4195 N N . ASP A 1 518 ? -32.09063 -18.69354 -12.52584 1.000 127.09840 516 ASP A N 1
ATOM 4196 C CA . ASP A 1 518 ? -31.84133 -19.07160 -13.92317 1.000 127.45153 516 ASP A CA 1
ATOM 4197 C C . ASP A 1 518 ? -30.35528 -19.32085 -14.19623 1.000 123.29888 516 ASP A C 1
ATOM 4198 O O . ASP A 1 518 ? -29.77450 -18.80715 -15.15480 1.000 135.78136 516 ASP A O 1
ATOM 4203 N N . ALA A 1 519 ? -29.74622 -20.14603 -13.33707 1.000 110.61372 517 ALA A N 1
ATOM 4204 C CA . ALA A 1 519 ? -28.37313 -20.62191 -13.49745 1.000 102.71636 517 ALA A CA 1
ATOM 4205 C C . ALA A 1 519 ? -28.04855 -21.67440 -12.44187 1.000 99.47100 517 ALA A C 1
ATOM 4206 O O . ALA A 1 519 ? -28.32324 -21.46872 -11.25584 1.000 104.94536 517 ALA A O 1
ATOM 4208 N N . LEU A 1 520 ? -27.45736 -22.79800 -12.84970 1.000 91.80133 518 LEU A N 1
ATOM 4209 C CA . LEU A 1 520 ? -27.15675 -23.87117 -11.90743 1.000 83.22965 518 LEU A CA 1
ATOM 4210 C C . LEU A 1 520 ? -26.06009 -24.76484 -12.46750 1.000 80.87373 518 LEU A C 1
ATOM 4211 O O . LEU A 1 520 ? -26.11365 -25.15647 -13.63736 1.000 82.38573 518 LEU A O 1
ATOM 4216 N N . VAL A 1 521 ? -25.07390 -25.08412 -11.62925 1.000 76.57900 519 VAL A N 1
ATOM 4217 C CA . VAL A 1 521 ? -24.07121 -26.09997 -11.92620 1.000 78.44815 519 VAL A CA 1
ATOM 4218 C C . VAL A 1 521 ? -23.99584 -27.05567 -10.74264 1.000 85.40167 519 VAL A C 1
ATOM 4219 O O . VAL A 1 521 ? -24.04687 -26.62978 -9.58298 1.000 87.23481 519 VAL A O 1
ATOM 4223 N N . PHE A 1 522 ? -23.89456 -28.35073 -11.03531 1.000 86.85849 520 PHE A N 1
ATOM 4224 C CA . PHE A 1 522 ? -23.81151 -29.36355 -9.99299 1.000 82.73082 520 PHE A CA 1
ATOM 4225 C C . PHE A 1 522 ? -23.06291 -30.57292 -10.53348 1.000 86.01694 520 PHE A C 1
ATOM 4226 O O . PHE A 1 522 ? -22.75297 -30.65874 -11.72441 1.000 89.14012 520 PHE A O 1
ATOM 4234 N N . GLU A 1 523 ? -22.77625 -31.51537 -9.63786 1.000 89.47851 521 GLU A N 1
ATOM 4235 C CA . GLU A 1 523 ? -22.05524 -32.72707 -9.99138 1.000 94.92632 521 GLU A CA 1
ATOM 4236 C C . GLU A 1 523 ? -22.85135 -33.94823 -9.55414 1.000 95.49047 521 GLU A C 1
ATOM 4237 O O . GLU A 1 523 ? -23.77757 -33.85792 -8.74404 1.000 96.21712 521 GLU A O 1
ATOM 4243 N N . ARG A 1 524 ? -22.47628 -35.10011 -10.10810 1.000 95.48634 522 ARG A N 1
ATOM 4244 C CA . ARG A 1 524 ? -23.10628 -36.37881 -9.78424 1.000 90.19521 522 ARG A CA 1
ATOM 4245 C C . ARG A 1 524 ? -22.00669 -37.37510 -9.42927 1.000 99.01246 522 ARG A C 1
ATOM 4246 O O . ARG A 1 524 ? -21.33860 -37.91736 -10.31497 1.000 92.24627 522 ARG A O 1
ATOM 4254 N N . SER A 1 525 ? -21.82764 -37.61379 -8.13223 1.000 111.95664 523 SER A N 1
ATOM 4255 C CA . SER A 1 525 ? -20.77500 -38.49526 -7.65629 1.000 111.20423 523 SER A CA 1
ATOM 4256 C C . SER A 1 525 ? -21.12257 -39.95539 -7.94287 1.000 102.30883 523 SER A C 1
ATOM 4257 O O . SER A 1 525 ? -22.24166 -40.29753 -8.33430 1.000 98.92220 523 SER A O 1
ATOM 4260 N N . ASN A 1 526 ? -20.13168 -40.82178 -7.73492 1.000 98.14005 524 ASN A N 1
ATOM 4261 C CA . ASN A 1 526 ? -20.28507 -42.26184 -7.90123 1.000 92.22115 524 ASN A CA 1
ATOM 4262 C C . ASN A 1 526 ? -19.03607 -42.94985 -7.36563 1.000 107.42664 524 ASN A C 1
ATOM 4263 O O . ASN A 1 526 ? -18.31358 -42.37928 -6.54196 1.000 118.49719 524 ASN A O 1
ATOM 4268 N N . GLU A 1 527 ? -18.77211 -44.17213 -7.82143 1.000 108.12927 525 GLU A N 1
ATOM 4269 C CA . GLU A 1 527 ? -17.52730 -44.85597 -7.51901 1.000 105.97798 525 GLU A CA 1
ATOM 4270 C C . GLU A 1 527 ? -16.75065 -45.24829 -8.76520 1.000 106.81889 525 GLU A C 1
ATOM 4271 O O . GLU A 1 527 ? -15.61978 -45.73261 -8.64147 1.000 110.71800 525 GLU A O 1
ATOM 4277 N N . ASP A 1 528 ? -17.31977 -45.05176 -9.95626 1.000 108.39470 526 ASP A N 1
ATOM 4278 C CA . ASP A 1 528 ? -16.64544 -45.34845 -11.20959 1.000 117.63267 526 ASP A CA 1
ATOM 4279 C C . ASP A 1 528 ? -16.43377 -44.13256 -12.09871 1.000 115.56029 526 ASP A C 1
ATOM 4280 O O . ASP A 1 528 ? -15.59594 -44.19799 -13.00486 1.000 119.72549 526 ASP A O 1
ATOM 4285 N N . GLU A 1 529 ? -17.15471 -43.03645 -11.87166 1.000 111.49976 527 GLU A N 1
ATOM 4286 C CA . GLU A 1 529 ? -17.03045 -41.84497 -12.70206 1.000 111.86866 527 GLU A CA 1
ATOM 4287 C C . GLU A 1 529 ? -17.69237 -40.67524 -11.98917 1.000 105.94162 527 GLU A C 1
ATOM 4288 O O . GLU A 1 529 ? -18.47386 -40.85794 -11.05173 1.000 97.81525 527 GLU A O 1
ATOM 4294 N N . ARG A 1 530 ? -17.36788 -39.46931 -12.45050 1.000 109.65013 528 ARG A N 1
ATOM 4295 C CA . ARG A 1 530 ? -18.01950 -38.25043 -11.99690 1.000 109.25823 528 ARG A CA 1
ATOM 4296 C C . ARG A 1 530 ? -18.43635 -37.42514 -13.20573 1.000 100.90117 528 ARG A C 1
ATOM 4297 O O . ARG A 1 530 ? -17.85495 -37.53209 -14.28865 1.000 101.94420 528 ARG A O 1
ATOM 4305 N N . LEU A 1 531 ? -19.46077 -36.59802 -13.00844 1.000 91.57428 529 LEU A N 1
ATOM 4306 C CA . LEU A 1 531 ? -19.97794 -35.74086 -14.06379 1.000 87.86971 529 LEU A CA 1
ATOM 4307 C C . LEU A 1 531 ? -20.30136 -34.36875 -13.49231 1.000 86.97577 529 LEU A C 1
ATOM 4308 O O . LEU A 1 531 ? -20.58746 -34.22789 -12.30165 1.000 89.51085 529 LEU A O 1
ATOM 4313 N N . ILE A 1 532 ? -20.24880 -33.35809 -14.35723 1.000 82.95354 530 ILE A N 1
ATOM 4314 C CA . ILE A 1 532 ? -20.60867 -31.98597 -14.01706 1.000 77.35977 530 ILE A CA 1
ATOM 4315 C C . ILE A 1 532 ? -21.69924 -31.53810 -14.97937 1.000 78.08871 530 ILE A C 1
ATOM 4316 O O . ILE A 1 532 ? -21.55909 -31.69623 -16.19735 1.000 86.86096 530 ILE A O 1
ATOM 4321 N N . VAL A 1 533 ? -22.78104 -30.98471 -14.43718 1.000 73.61927 531 VAL A N 1
ATOM 4322 C CA . VAL A 1 533 ? -23.91770 -30.53160 -15.22916 1.000 74.17525 531 VAL A CA 1
ATOM 4323 C C . VAL A 1 533 ? -24.05107 -29.02323 -15.07423 1.000 75.62233 531 VAL A C 1
ATOM 4324 O O . VAL A 1 533 ? -23.90851 -28.48939 -13.96917 1.000 66.99634 531 VAL A O 1
ATOM 4328 N N . ALA A 1 534 ? -24.31961 -28.33877 -16.18584 1.000 81.05624 532 ALA A N 1
ATOM 4329 C CA . ALA A 1 534 ? -24.50401 -26.89313 -16.20354 1.000 79.01914 532 ALA A CA 1
ATOM 4330 C C . ALA A 1 534 ? -25.76433 -26.56293 -16.98835 1.000 78.57022 532 ALA A C 1
ATOM 4331 O O . ALA A 1 534 ? -25.91588 -26.99889 -18.13398 1.000 80.98745 532 ALA A O 1
ATOM 4333 N N . VAL A 1 535 ? -26.66490 -25.79813 -16.37255 1.000 79.31016 533 VAL A N 1
ATOM 4334 C CA . VAL A 1 535 ? -27.94552 -25.44058 -16.97632 1.000 86.32601 533 VAL A CA 1
ATOM 4335 C C . VAL A 1 535 ? -28.25155 -23.98498 -16.64983 1.000 94.73051 533 VAL A C 1
ATOM 4336 O O . VAL A 1 535 ? -28.13913 -23.56507 -15.49327 1.000 97.73082 533 VAL A O 1
ATOM 4340 N N . ASN A 1 536 ? -28.63957 -23.21781 -17.66772 1.000 97.42686 534 ASN A N 1
ATOM 4341 C CA . ASN A 1 536 ? -29.03779 -21.82612 -17.50144 1.000 99.03340 534 ASN A CA 1
ATOM 4342 C C . ASN A 1 536 ? -30.23695 -21.55008 -18.39330 1.000 91.29472 534 ASN A C 1
ATOM 4343 O O . ASN A 1 536 ? -30.19742 -21.84095 -19.59203 1.000 87.46154 534 ASN A O 1
ATOM 4348 N N . LYS A 1 537 ? -31.29856 -20.99309 -17.81063 1.000 91.87865 535 LYS A N 1
ATOM 4349 C CA . LYS A 1 537 ? -32.49720 -20.63693 -18.55933 1.000 93.83956 535 LYS A CA 1
ATOM 4350 C C . LYS A 1 537 ? -32.64126 -19.13234 -18.75070 1.000 102.33511 535 LYS A C 1
ATOM 4351 O O . LYS A 1 537 ? -33.71352 -18.66772 -19.15225 1.000 106.22446 535 LYS A O 1
ATOM 4357 N N . GLY A 1 538 ? -31.59285 -18.36242 -18.47192 1.000 107.84845 536 GLY A N 1
ATOM 4358 C CA . GLY A 1 538 ? -31.63525 -16.92283 -18.63618 1.000 117.70978 536 GLY A CA 1
ATOM 4359 C C . GLY A 1 538 ? -30.51859 -16.42477 -19.52685 1.000 126.61847 536 GLY A C 1
ATOM 4360 O O . GLY A 1 538 ? -30.25092 -17.00550 -20.58299 1.000 137.91390 536 GLY A O 1
ATOM 4361 N N . ALA A 1 539 ? -29.85832 -15.35026 -19.10917 1.000 122.51864 537 ALA A N 1
ATOM 4362 C CA . ALA A 1 539 ? -28.72743 -14.82418 -19.85204 1.000 115.72852 537 ALA A CA 1
ATOM 4363 C C . ALA A 1 539 ? -27.46131 -15.61009 -19.51738 1.000 115.10498 537 ALA A C 1
ATOM 4364 O O . ALA A 1 539 ? -27.43624 -16.45171 -18.61555 1.000 118.40903 537 ALA A O 1
ATOM 4366 N N . GLU A 1 540 ? -26.39742 -15.32857 -20.26291 1.000 111.41295 538 GLU A N 1
ATOM 4367 C CA . GLU A 1 540 ? -25.12160 -15.97874 -20.00621 1.000 107.67523 538 GLU A CA 1
ATOM 4368 C C . GLU A 1 540 ? -24.52830 -15.48130 -18.69173 1.000 99.78762 538 GLU A C 1
ATOM 4369 O O . GLU A 1 540 ? -24.66427 -14.31044 -18.32683 1.000 89.72200 538 GLU A O 1
ATOM 4375 N N . ALA A 1 541 ? -23.87144 -16.38902 -17.97190 1.000 104.66524 539 ALA A N 1
ATOM 4376 C CA . ALA A 1 541 ? -23.27975 -16.05167 -16.68413 1.000 109.12525 539 ALA A CA 1
ATOM 4377 C C . ALA A 1 541 ? -22.14053 -17.01828 -16.38858 1.000 113.23046 539 ALA A C 1
ATOM 4378 O O . ALA A 1 541 ? -21.90530 -17.98075 -17.12194 1.000 106.40829 539 ALA A O 1
ATOM 4380 N N . VAL A 1 542 ? -21.43360 -16.74404 -15.29512 1.000 124.60582 540 VAL A N 1
ATOM 4381 C CA . VAL A 1 542 ? -20.32180 -17.56549 -14.82844 1.000 135.16412 540 VAL A CA 1
ATOM 4382 C C . VAL A 1 542 ? -20.63991 -18.05697 -13.42328 1.000 138.50723 540 VAL A C 1
ATOM 4383 O O . VAL A 1 542 ? -21.06931 -17.27378 -12.56797 1.000 142.17159 540 VAL A O 1
ATOM 4387 N N . LEU A 1 543 ? -20.43492 -19.35065 -13.18837 1.000 138.53174 541 LEU A N 1
ATOM 4388 C CA . LEU A 1 543 ? -20.67605 -19.96193 -11.88914 1.000 133.84972 541 LEU A CA 1
ATOM 4389 C C . LEU A 1 543 ? -19.38834 -20.59211 -11.37696 1.000 132.24599 541 LEU A C 1
ATOM 4390 O O . LEU A 1 543 ? -18.60961 -21.15846 -12.15114 1.000 130.75458 541 LEU A O 1
ATOM 4395 N N . ALA A 1 544 ? -19.17409 -20.48998 -10.06767 1.000 132.31951 542 ALA A N 1
ATOM 4396 C CA . ALA A 1 544 ? -17.91094 -20.86842 -9.44443 1.000 135.98742 542 ALA A CA 1
ATOM 4397 C C . ALA A 1 544 ? -17.94506 -22.34495 -9.06686 1.000 135.44329 542 ALA A C 1
ATOM 4398 O O . ALA A 1 544 ? -18.71482 -22.75364 -8.19062 1.000 140.26525 542 ALA A O 1
ATOM 4400 N N . ILE A 1 545 ? -17.11012 -23.14261 -9.72881 1.000 128.54792 543 ILE A N 1
ATOM 4401 C CA . ILE A 1 545 ? -16.90109 -24.53029 -9.33521 1.000 116.22165 543 ILE A CA 1
ATOM 4402 C C . ILE A 1 545 ? -16.00928 -24.56776 -8.09981 1.000 119.28096 543 ILE A C 1
ATOM 4403 O O . ILE A 1 545 ? -15.12210 -23.72444 -7.91948 1.000 125.50443 543 ILE A O 1
ATOM 4408 N N . ASP A 1 546 ? -16.25589 -25.54609 -7.22802 1.000 116.29532 544 ASP A N 1
ATOM 4409 C CA . ASP A 1 546 ? -15.43903 -25.74134 -6.03639 1.000 120.17359 544 ASP A CA 1
ATOM 4410 C C . ASP A 1 546 ? -13.98442 -26.00563 -6.40785 1.000 125.74324 544 ASP A C 1
ATOM 4411 O O . ASP A 1 546 ? -13.12387 -25.13537 -6.23880 1.000 128.44197 544 ASP A O 1
ATOM 4416 N N . GLU A 1 547 ? -13.70674 -27.20236 -6.91868 1.000 127.89683 545 GLU A N 1
ATOM 4417 C CA . GLU A 1 547 ? -12.36099 -27.59948 -7.30041 1.000 128.16549 545 GLU A CA 1
ATOM 4418 C C . GLU A 1 547 ? -12.04385 -27.09474 -8.70930 1.000 126.22460 545 GLU A C 1
ATOM 4419 O O . GLU A 1 547 ? -12.85400 -26.42918 -9.36027 1.000 128.03252 545 GLU A O 1
ATOM 4425 N N . GLU A 1 548 ? -10.84000 -27.40775 -9.18294 1.000 125.10670 546 GLU A N 1
ATOM 4426 C CA . GLU A 1 548 ? -10.42034 -27.13407 -10.55015 1.000 127.01817 546 GLU A CA 1
ATOM 4427 C C . GLU A 1 548 ? -10.06376 -28.45254 -11.21893 1.000 129.74239 546 GLU A C 1
ATOM 4428 O O . GLU A 1 548 ? -9.22893 -29.20524 -10.70584 1.000 132.47752 546 GLU A O 1
ATOM 4434 N N . LEU A 1 549 ? -10.69075 -28.72910 -12.35941 1.000 129.96526 547 LEU A N 1
ATOM 4435 C CA . LEU A 1 549 ? -10.50707 -30.01359 -13.01781 1.000 132.50571 547 LEU A CA 1
ATOM 4436 C C . LEU A 1 549 ? -10.89340 -29.88336 -14.48232 1.000 123.88688 547 LEU A C 1
ATOM 4437 O O . LEU A 1 549 ? -11.78949 -29.11188 -14.83471 1.000 117.48317 547 LEU A O 1
ATOM 4442 N N . GLU A 1 550 ? -10.20402 -30.64308 -15.32901 1.000 124.71615 548 GLU A N 1
ATOM 4443 C CA . GLU A 1 550 ? -10.56681 -30.69920 -16.73586 1.000 124.59268 548 GLU A CA 1
ATOM 4444 C C . GLU A 1 550 ? -11.85689 -31.48911 -16.92186 1.000 120.03221 548 GLU A C 1
ATOM 4445 O O . GLU A 1 550 ? -12.15850 -32.42181 -16.17241 1.000 116.59567 548 GLU A O 1
ATOM 4451 N N . LEU A 1 551 ? -12.62132 -31.10265 -17.93375 1.000 116.92981 549 LEU A N 1
ATOM 4452 C CA . LEU A 1 551 ? -13.93368 -31.66927 -18.20061 1.000 109.83675 549 LEU A CA 1
ATOM 4453 C C . LEU A 1 551 ? -13.95785 -32.27614 -19.59968 1.000 108.61620 549 LEU A C 1
ATOM 4454 O O . LEU A 1 551 ? -12.94755 -32.31140 -20.30554 1.000 110.69237 549 LEU A O 1
ATOM 4459 N N . GLU A 1 552 ? -15.13538 -32.76383 -19.99659 1.000 107.81047 550 GLU A N 1
ATOM 4460 C CA . GLU A 1 552 ? -15.30886 -33.32611 -21.33466 1.000 108.46665 550 GLU A CA 1
ATOM 4461 C C . GLU A 1 552 ? -16.80031 -33.28917 -21.66613 1.000 109.27806 550 GLU A C 1
ATOM 4462 O O . GLU A 1 552 ? -17.57181 -34.09706 -21.14167 1.000 106.40986 550 GLU A O 1
ATOM 4468 N N . ASN A 1 553 ? -17.18649 -32.34675 -22.52586 1.000 113.51960 551 ASN A N 1
ATOM 4469 C CA . ASN A 1 553 ? -18.55448 -32.26842 -23.02025 1.000 114.06554 551 ASN A CA 1
ATOM 4470 C C . ASN A 1 553 ? -18.92876 -33.58089 -23.69664 1.000 111.42389 551 ASN A C 1
ATOM 4471 O O . ASN A 1 553 ? -18.39386 -33.91297 -24.75889 1.000 116.06964 551 ASN A O 1
ATOM 4476 N N . LEU A 1 554 ? -19.83649 -34.34047 -23.07913 1.000 104.25007 552 LEU A N 1
ATOM 4477 C CA . LEU A 1 554 ? -20.17005 -35.66751 -23.58446 1.000 98.22777 552 LEU A CA 1
ATOM 4478 C C . LEU A 1 554 ? -20.81063 -35.62294 -24.96461 1.000 94.59165 552 LEU A C 1
ATOM 4479 O O . LEU A 1 554 ? -20.76818 -36.62483 -25.68712 1.000 92.95169 552 LEU A O 1
ATOM 4484 N N . VAL A 1 555 ? -21.39810 -34.49135 -25.34815 1.000 94.35556 553 VAL A N 1
ATOM 4485 C CA . VAL A 1 555 ? -21.99781 -34.34674 -26.66917 1.000 95.59395 553 VAL A CA 1
ATOM 4486 C C . VAL A 1 555 ? -20.89238 -34.07561 -27.68105 1.000 105.95631 553 VAL A C 1
ATOM 4487 O O . VAL A 1 555 ? -20.60620 -34.91148 -28.54586 1.000 106.13074 553 VAL A O 1
ATOM 4491 N N . THR A 1 556 ? -20.26372 -32.90644 -27.57786 1.000 113.50494 554 THR A N 1
ATOM 4492 C CA . THR A 1 556 ? -19.13398 -32.54403 -28.43203 1.000 118.74429 554 THR A CA 1
ATOM 4493 C C . THR A 1 556 ? -17.85868 -32.97697 -27.72089 1.000 128.47341 554 THR A C 1
ATOM 4494 O O . THR A 1 556 ? -17.40581 -32.31920 -26.78127 1.000 136.59418 554 THR A O 1
ATOM 4498 N N . GLY A 1 557 ? -17.27098 -34.08264 -28.17510 1.000 132.34035 555 GLY A N 1
ATOM 4499 C CA . GLY A 1 557 ? -16.11724 -34.67047 -27.51751 1.000 137.01468 555 GLY A CA 1
ATOM 4500 C C . GLY A 1 557 ? -14.91347 -33.76146 -27.36280 1.000 144.45479 555 GLY A C 1
ATOM 4501 O O . GLY A 1 557 ? -13.82254 -34.07775 -27.84848 1.000 146.59955 555 GLY A O 1
ATOM 4502 N N . GLU A 1 558 ? -15.09897 -32.63676 -26.67575 1.000 148.08390 556 GLU A N 1
ATOM 4503 C CA . GLU A 1 558 ? -14.04667 -31.67643 -26.37969 1.000 146.51757 556 GLU A CA 1
ATOM 4504 C C . GLU A 1 558 ? -13.63029 -31.80505 -24.91857 1.000 138.00486 556 GLU A C 1
ATOM 4505 O O . GLU A 1 558 ? -14.09948 -32.67876 -24.18701 1.000 135.62114 556 GLU A O 1
ATOM 4511 N N . ARG A 1 559 ? -12.73908 -30.91205 -24.49423 1.000 135.77759 557 ARG A N 1
ATOM 4512 C CA . ARG A 1 559 ? -12.28249 -30.86442 -23.11386 1.000 131.02415 557 ARG A CA 1
ATOM 4513 C C . ARG A 1 559 ? -12.13275 -29.41117 -22.68596 1.000 126.69175 557 ARG A C 1
ATOM 4514 O O . ARG A 1 559 ? -12.21454 -28.48674 -23.50003 1.000 127.55181 557 ARG A O 1
ATOM 4522 N N . MET A 1 560 ? -11.90862 -29.21916 -21.38511 1.000 120.86866 558 MET A N 1
ATOM 4523 C CA . MET A 1 560 ? -11.86300 -27.88653 -20.79499 1.000 119.64838 558 MET A CA 1
ATOM 4524 C C . MET A 1 560 ? -11.29035 -27.92788 -19.38361 1.000 119.54404 558 MET A C 1
ATOM 4525 O O . MET A 1 560 ? -11.97079 -28.35767 -18.44652 1.000 120.96504 558 MET A O 1
ATOM 4530 N N . THR A 1 561 ? -10.04738 -27.48253 -19.21958 1.000 120.86261 559 THR A N 1
ATOM 4531 C CA . THR A 1 561 ? -9.41136 -27.41911 -17.90940 1.000 119.11952 559 THR A CA 1
ATOM 4532 C C . THR A 1 561 ? -9.61242 -26.02573 -17.32584 1.000 114.12994 559 THR A C 1
ATOM 4533 O O . THR A 1 561 ? -9.16469 -25.03326 -17.91086 1.000 114.87767 559 THR A O 1
ATOM 4537 N N . GLY A 1 562 ? -10.27976 -25.95126 -16.17934 1.000 112.29755 560 GLY A N 1
ATOM 4538 C CA . GLY A 1 562 ? -10.52061 -24.66246 -15.55563 1.000 119.88584 560 GLY A CA 1
ATOM 4539 C C . GLY A 1 562 ? -11.18523 -24.81983 -14.20757 1.000 123.22478 560 GLY A C 1
ATOM 4540 O O . GLY A 1 562 ? -11.66075 -25.89834 -13.84102 1.000 117.17095 560 GLY A O 1
ATOM 4541 N N . ASP A 1 563 ? -11.20263 -23.71053 -13.46671 1.000 133.31501 561 ASP A N 1
ATOM 4542 C CA . ASP A 1 563 ? -11.84334 -23.64641 -12.16046 1.000 142.06260 561 ASP A CA 1
ATOM 4543 C C . ASP A 1 563 ? -13.24886 -23.06378 -12.21689 1.000 143.92313 561 ASP A C 1
ATOM 4544 O O . ASP A 1 563 ? -14.00974 -23.22488 -11.25702 1.000 144.96923 561 ASP A O 1
ATOM 4549 N N . GLU A 1 564 ? -13.60441 -22.38811 -13.30810 1.000 146.83014 562 GLU A N 1
ATOM 4550 C CA . GLU A 1 564 ? -14.94901 -21.87395 -13.52124 1.000 144.93713 562 GLU A CA 1
ATOM 4551 C C . GLU A 1 564 ? -15.36600 -22.21555 -14.94580 1.000 143.43145 562 GLU A C 1
ATOM 4552 O O . GLU A 1 564 ? -14.60643 -22.82377 -15.70659 1.000 154.89345 562 GLU A O 1
ATOM 4558 N N . LEU A 1 565 ? -16.58398 -21.82189 -15.31077 1.000 132.47782 563 LEU A N 1
ATOM 4559 C CA . LEU A 1 565 ? -17.06445 -22.02655 -16.67035 1.000 124.50699 563 LEU A CA 1
ATOM 4560 C C . LEU A 1 565 ? -18.23157 -21.08468 -16.92830 1.000 123.48477 563 LEU A C 1
ATOM 4561 O O . LEU A 1 565 ? -19.00903 -20.77422 -16.02173 1.000 115.80247 563 LEU A O 1
ATOM 4566 N N . THR A 1 566 ? -18.33693 -20.63129 -18.17669 1.000 131.44065 564 THR A N 1
ATOM 4567 C CA . THR A 1 566 ? -19.34856 -19.66097 -18.59244 1.000 138.17489 564 THR A CA 1
ATOM 4568 C C . THR A 1 566 ? -20.48617 -20.41347 -19.27523 1.000 134.59927 564 THR A C 1
ATOM 4569 O O . THR A 1 566 ? -20.40991 -20.72677 -20.46610 1.000 136.62643 564 THR A O 1
ATOM 4573 N N . VAL A 1 567 ? -21.54900 -20.69526 -18.52075 1.000 128.97005 565 VAL A N 1
ATOM 4574 C CA . VAL A 1 567 ? -22.69681 -21.39940 -19.08116 1.000 121.00138 565 VAL A CA 1
ATOM 4575 C C . VAL A 1 567 ? -23.46353 -20.46024 -20.00445 1.000 115.88419 565 VAL A C 1
ATOM 4576 O O . VAL A 1 567 ? -23.69192 -19.28778 -19.67780 1.000 111.08480 565 VAL A O 1
ATOM 4580 N N . GLY A 1 568 ? -23.85541 -20.96901 -21.16933 1.000 114.12601 566 GLY A N 1
ATOM 4581 C CA . GLY A 1 568 ? -24.52207 -20.16142 -22.16941 1.000 113.17853 566 GLY A CA 1
ATOM 4582 C C . GLY A 1 568 ? -25.93122 -19.75916 -21.76371 1.000 115.31055 566 GLY A C 1
ATOM 4583 O O . GLY A 1 568 ? -26.45161 -20.12892 -20.71087 1.000 118.79887 566 GLY A O 1
ATOM 4584 N N . ALA A 1 569 ? -26.56039 -18.97429 -22.63804 1.000 114.75193 567 ALA A N 1
ATOM 4585 C CA . ALA A 1 569 ? -27.91116 -18.47509 -22.40876 1.000 116.13604 567 ALA A CA 1
ATOM 4586 C C . ALA A 1 569 ? -28.92855 -19.43889 -23.00578 1.000 116.01629 567 ALA A C 1
ATOM 4587 O O . ALA A 1 569 ? -28.84406 -19.78336 -24.18952 1.000 117.76868 567 ALA A O 1
ATOM 4589 N N . ASN A 1 570 ? -29.89109 -19.86405 -22.18299 1.000 114.71801 568 ASN A N 1
ATOM 4590 C CA . ASN A 1 570 ? -30.87449 -20.87716 -22.57302 1.000 112.71164 568 ASN A CA 1
ATOM 4591 C C . ASN A 1 570 ? -30.18472 -22.11188 -23.14516 1.000 112.10475 568 ASN A C 1
ATOM 4592 O O . ASN A 1 570 ? -30.68291 -22.76356 -24.06553 1.000 116.79885 568 ASN A O 1
ATOM 4597 N N . SER A 1 571 ? -29.01873 -22.43076 -22.59068 1.000 108.04868 569 SER A N 1
ATOM 4598 C CA . SER A 1 571 ? -28.19899 -23.53995 -23.04600 1.000 109.92298 569 SER A CA 1
ATOM 4599 C C . SER A 1 571 ? -27.88427 -24.44716 -21.86477 1.000 104.36890 569 SER A C 1
ATOM 4600 O O . SER A 1 571 ? -28.11808 -24.10046 -20.70356 1.000 106.33383 569 SER A O 1
ATOM 4603 N N . PHE A 1 572 ? -27.34318 -25.62229 -22.17514 1.000 97.13445 570 PHE A N 1
ATOM 4604 C CA . PHE A 1 572 ? -27.07243 -26.62968 -21.16072 1.000 86.18024 570 PHE A CA 1
ATOM 4605 C C . PHE A 1 572 ? -26.05769 -27.62401 -21.70241 1.000 86.51577 570 PHE A C 1
ATOM 4606 O O . PHE A 1 572 ? -25.94761 -27.82026 -22.91558 1.000 94.55686 570 PHE A O 1
ATOM 4614 N N . ALA A 1 573 ? -25.32961 -28.25583 -20.78543 1.000 79.37026 571 ALA A N 1
ATOM 4615 C CA . ALA A 1 573 ? -24.35075 -29.27191 -21.14253 1.000 81.26754 571 ALA A CA 1
ATOM 4616 C C . ALA A 1 573 ? -23.99559 -30.06241 -19.89378 1.000 87.47676 571 ALA A C 1
ATOM 4617 O O . ALA A 1 573 ? -24.18676 -29.59750 -18.76699 1.000 91.44248 571 ALA A O 1
ATOM 4619 N N . VAL A 1 574 ? -23.47779 -31.26853 -20.10981 1.000 87.38109 572 VAL A N 1
ATOM 4620 C CA . VAL A 1 574 ? -23.02852 -32.13702 -19.02863 1.000 89.70060 572 VAL A CA 1
ATOM 4621 C C . VAL A 1 574 ? -21.60453 -32.57723 -19.33996 1.000 90.85673 572 VAL A C 1
ATOM 4622 O O . VAL A 1 574 ? -21.34093 -33.13231 -20.41381 1.000 85.49536 572 VAL A O 1
ATOM 4626 N N . TYR A 1 575 ? -20.68944 -32.31850 -18.41115 1.000 97.66839 573 TYR A N 1
ATOM 4627 C CA . TYR A 1 575 ? -19.27568 -32.61163 -18.58777 1.000 104.03772 573 TYR A CA 1
ATOM 4628 C C . TYR A 1 575 ? -18.86432 -33.76672 -17.68606 1.000 107.51639 573 TYR A C 1
ATOM 4629 O O . TYR A 1 575 ? -19.30771 -33.85830 -16.53746 1.000 111.53457 573 TYR A O 1
ATOM 4638 N N . GLN A 1 576 ? -18.01177 -34.64231 -18.20979 1.000 106.04854 574 GLN A N 1
ATOM 4639 C CA . GLN A 1 576 ? -17.45442 -35.75191 -17.44791 1.000 104.11914 574 GLN A CA 1
ATOM 4640 C C . GLN A 1 576 ? -16.03603 -35.39625 -17.02272 1.000 107.49878 574 GLN A C 1
ATOM 4641 O O . GLN A 1 576 ? -15.16926 -35.16781 -17.87347 1.000 112.11151 574 GLN A O 1
ATOM 4647 N N . VAL A 1 577 ? -15.80057 -35.34752 -15.71001 1.000 107.61644 575 VAL A N 1
ATOM 4648 C CA . VAL A 1 577 ? -14.44523 -35.11454 -15.23058 1.000 111.51926 575 VAL A CA 1
ATOM 4649 C C . VAL A 1 577 ? -13.59879 -36.36277 -15.46200 1.000 116.34438 575 VAL A C 1
ATOM 4650 O O . VAL A 1 577 ? -14.10435 -37.48447 -15.59327 1.000 115.87837 575 VAL A O 1
ATOM 4654 N N . VAL A 1 578 ? -12.28709 -36.15892 -15.52852 1.000 121.16828 576 VAL A N 1
ATOM 4655 C CA . VAL A 1 578 ? -11.32946 -37.24065 -15.72597 1.000 124.19539 576 VAL A CA 1
ATOM 4656 C C . VAL A 1 578 ? -10.47478 -37.32942 -14.46895 1.000 135.47580 576 VAL A C 1
ATOM 4657 O O . VAL A 1 578 ? -9.73176 -36.39432 -14.14217 1.000 137.20926 576 VAL A O 1
ATOM 4661 N N . GLU A 1 579 ? -10.59006 -38.44660 -13.75493 1.000 142.11729 577 GLU A N 1
ATOM 4662 C CA . GLU A 1 579 ? -9.87045 -38.65278 -12.50621 1.000 144.46923 577 GLU A CA 1
ATOM 4663 C C . GLU A 1 579 ? -9.41926 -40.10043 -12.42086 1.000 145.00581 577 GLU A C 1
ATOM 4664 O O . GLU A 1 579 ? -10.23665 -41.01605 -12.55193 1.000 143.72039 577 GLU A O 1
ATOM 4670 N N . GLU A 1 580 ? -8.12056 -40.30274 -12.19961 1.000 147.82387 578 GLU A N 1
ATOM 4671 C CA . GLU A 1 580 ? -7.57399 -41.63390 -11.94355 1.000 149.64061 578 GLU A CA 1
ATOM 4672 C C . GLU A 1 580 ? -7.75411 -41.98536 -10.46360 1.000 153.20435 578 GLU A C 1
ATOM 4673 O O . GLU A 1 580 ? -6.80922 -42.28220 -9.73279 1.000 159.99691 578 GLU A O 1
ATOM 4679 N N . GLU A 1 581 ? -9.01063 -41.92827 -10.02671 1.000 150.34130 579 GLU A N 1
ATOM 4680 C CA . GLU A 1 581 ? -9.34522 -42.16887 -8.62884 1.000 146.93250 579 GLU A CA 1
ATOM 4681 C C . GLU A 1 581 ? -9.07341 -43.62338 -8.26849 1.000 143.37387 579 GLU A C 1
ATOM 4682 O O . GLU A 1 581 ? -9.70504 -44.53462 -8.81436 1.000 140.66268 579 GLU A O 1
ATOM 4688 N N . LYS A 1 582 ? -8.12802 -43.83815 -7.35596 1.000 141.31754 580 LYS A N 1
ATOM 4689 C CA . LYS A 1 582 ? -7.83215 -45.18214 -6.87905 1.000 132.42316 580 LYS A CA 1
ATOM 4690 C C . LYS A 1 582 ? -9.06310 -45.77370 -6.20691 1.000 128.78750 580 LYS A C 1
ATOM 4691 O O . LYS A 1 582 ? -9.53424 -45.25802 -5.18841 1.000 129.64295 580 LYS A O 1
ATOM 4697 N N . ASP A 1 583 ? -9.58709 -46.85117 -6.78502 1.000 122.94495 581 ASP A N 1
ATOM 4698 C CA . 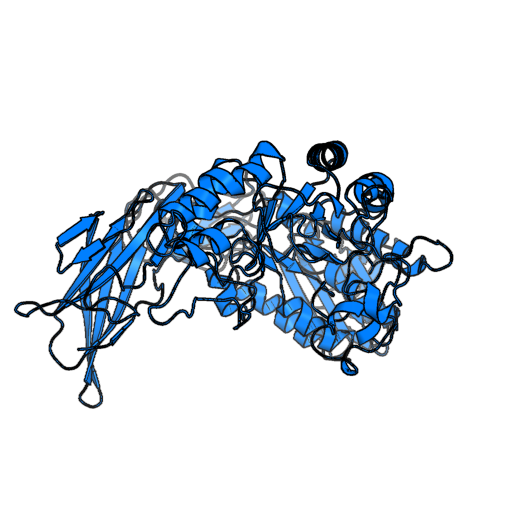ASP A 1 583 ? -10.79780 -47.47172 -6.27420 1.000 114.88396 581 ASP A CA 1
ATOM 4699 C C . ASP A 1 583 ? -10.55665 -48.06520 -4.88609 1.000 108.96674 581 ASP A C 1
ATOM 4700 O O . ASP A 1 583 ? -9.42825 -48.13283 -4.38940 1.000 115.08974 581 ASP A O 1
ATOM 4705 N N . ILE A 1 584 ? -11.64902 -48.49692 -4.25577 1.000 103.23527 582 ILE A N 1
ATOM 4706 C CA . ILE A 1 584 ? -11.57249 -49.06576 -2.91608 1.000 99.64032 582 ILE A CA 1
ATOM 4707 C C . ILE A 1 584 ? -10.77965 -50.36442 -2.96114 1.000 97.27742 582 ILE A C 1
ATOM 4708 O O . ILE A 1 584 ? -11.02451 -51.23253 -3.80927 1.000 92.61615 582 ILE A O 1
ATOM 4713 N N . GLU A 1 585 ? -9.82012 -50.50273 -2.04651 1.000 100.41852 583 GLU A N 1
ATOM 4714 C CA . GLU A 1 585 ? -8.99029 -51.69979 -1.99129 1.000 97.48553 583 GLU A CA 1
ATOM 4715 C C . GLU A 1 585 ? -8.99979 -52.31077 -0.59552 1.000 92.10960 583 GLU A C 1
ATOM 4716 O O . GLU A 1 585 ? -8.86292 -53.52905 -0.44520 1.000 88.93311 583 GLU A O 1
ATOM 4722 N N . HIS A 1 586 ? -9.16224 -51.47820 0.43078 1.000 93.88112 584 HIS A N 1
ATOM 4723 C CA . HIS A 1 586 ? -9.14667 -51.95726 1.80657 1.000 96.34462 584 HIS A CA 1
ATOM 4724 C C . HIS A 1 586 ? -10.00893 -51.04851 2.66926 1.000 90.85145 584 HIS A C 1
ATOM 4725 O O . HIS A 1 586 ? -9.91953 -49.82165 2.56588 1.000 95.04719 584 HIS A O 1
ATOM 4732 N N . VAL A 1 587 ? -10.84156 -51.65418 3.51339 1.000 85.74131 585 VAL A N 1
ATOM 4733 C CA . VAL A 1 587 ? -11.69968 -50.93047 4.44459 1.000 82.83819 585 VAL A CA 1
ATOM 4734 C C . VAL A 1 587 ? -11.53390 -51.55105 5.82368 1.000 83.65325 585 VAL A C 1
ATOM 4735 O O . VAL A 1 587 ? -11.69654 -52.76556 5.98409 1.000 80.35572 585 VAL A O 1
ATOM 4739 N N . ALA A 1 588 ? -11.21287 -50.72457 6.81378 1.000 88.16770 586 ALA A N 1
ATOM 4740 C CA . ALA A 1 588 ? -11.05362 -51.18042 8.18574 1.000 90.82407 586 ALA A CA 1
ATOM 4741 C C . ALA A 1 588 ? -12.05020 -50.46765 9.09232 1.000 89.59961 586 ALA A C 1
ATOM 4742 O O . ALA A 1 588 ? -12.66243 -49.46253 8.72159 1.000 83.61313 586 ALA A O 1
ATOM 4744 N N . LEU A 1 589 ? -12.20169 -51.00757 10.30045 1.000 96.77228 587 LEU A N 1
ATOM 4745 C CA . LEU A 1 589 ? -13.20087 -50.55751 11.26543 1.000 90.45415 587 LEU A CA 1
ATOM 4746 C C . LEU A 1 589 ? -12.48113 -50.08254 12.52197 1.000 93.90101 587 LEU A C 1
ATOM 4747 O O . LEU A 1 589 ? -11.87678 -50.88774 13.23847 1.000 103.38635 587 LEU A O 1
ATOM 4752 N N . ARG A 1 590 ? -12.55458 -48.78047 12.79335 1.000 90.35550 588 ARG A N 1
ATOM 4753 C CA . ARG A 1 590 ? -11.79270 -48.14263 13.86376 1.000 89.77414 588 ARG A CA 1
ATOM 4754 C C . ARG A 1 590 ? -12.75695 -47.57718 14.89959 1.000 99.19805 588 ARG A C 1
ATOM 4755 O O . ARG A 1 590 ? -13.44916 -46.58883 14.63431 1.000 103.61673 588 ARG A O 1
ATOM 4763 N N . GLY A 1 591 ? -12.80127 -48.19580 16.07834 1.000 100.99774 589 GLY A N 1
ATOM 4764 C CA . GLY A 1 591 ? -13.60788 -47.65896 17.15734 1.000 97.16342 589 GLY A CA 1
ATOM 4765 C C . GLY A 1 591 ? -14.38302 -48.67477 17.97264 1.000 96.18609 589 GLY A C 1
ATOM 4766 O O . GLY A 1 591 ? -14.85505 -48.35551 19.06839 1.000 94.85125 589 GLY A O 1
ATOM 4767 N N . VAL A 1 592 ? -14.52946 -49.89338 17.45848 1.000 100.68849 590 VAL A N 1
ATOM 4768 C CA . VAL A 1 592 ? -15.28563 -50.93079 18.16007 1.000 104.36305 590 VAL A CA 1
ATOM 4769 C C . VAL A 1 592 ? -14.38919 -51.74412 19.08820 1.000 110.86236 590 VAL A C 1
ATOM 4770 O O . VAL A 1 592 ? -14.67129 -51.87315 20.28230 1.000 116.98372 590 VAL A O 1
ATOM 4774 N N . HIS A 1 593 ? -13.29996 -52.30437 18.56811 1.000 102.22103 591 HIS A N 1
ATOM 4775 C CA . HIS A 1 593 ? -12.33338 -53.02749 19.37706 1.000 95.74060 591 HIS A CA 1
ATOM 4776 C C . HIS A 1 593 ? -11.07559 -52.17905 19.55468 1.000 93.43900 591 HIS A C 1
ATOM 4777 O O . HIS A 1 593 ? -10.99000 -51.04063 19.08726 1.000 95.19694 591 HIS A O 1
ATOM 4784 N N . ALA A 1 594 ? -10.08390 -52.74780 20.24547 1.000 87.19061 592 ALA A N 1
ATOM 4785 C CA . ALA A 1 594 ? -8.88032 -51.98823 20.57112 1.000 84.28433 592 ALA A CA 1
ATOM 4786 C C . ALA A 1 594 ? -8.11874 -51.58140 19.31580 1.000 84.08682 592 ALA A C 1
ATOM 4787 O O . ALA A 1 594 ? -7.62116 -50.45323 19.22162 1.000 86.63434 592 ALA A O 1
ATOM 4789 N N . GLN A 1 595 ? -8.01866 -52.48071 18.34206 1.000 84.13605 593 GLN A N 1
ATOM 4790 C CA . GLN A 1 595 ? -7.29887 -52.22017 17.10634 1.000 88.20649 593 GLN A CA 1
ATOM 4791 C C . GLN A 1 595 ? -8.25535 -52.28882 15.92215 1.000 100.37294 593 GLN A C 1
ATOM 4792 O O . GLN A 1 595 ? -9.36494 -52.82015 16.02280 1.000 106.35973 593 GLN A O 1
ATOM 4798 N N . ASP A 1 596 ? -7.81287 -51.73207 14.79494 1.000 101.11541 594 ASP A N 1
ATOM 4799 C CA . ASP A 1 596 ? -8.65915 -51.66663 13.61019 1.000 92.22485 594 ASP A CA 1
ATOM 4800 C C . ASP A 1 596 ? -8.98750 -53.06476 13.10223 1.000 90.13239 594 ASP A C 1
ATOM 4801 O O . ASP A 1 596 ? -8.12440 -53.94521 13.04714 1.000 97.60719 594 ASP A O 1
ATOM 4806 N N . ILE A 1 597 ? -10.24772 -53.26379 12.73025 1.000 80.74255 595 ILE A N 1
ATOM 4807 C CA . ILE A 1 597 ? -10.72710 -54.53584 12.20463 1.000 80.43313 595 ILE A CA 1
ATOM 4808 C C . ILE A 1 597 ? -10.89408 -54.38809 10.69926 1.000 86.48312 595 ILE A C 1
ATOM 4809 O O . ILE A 1 597 ? -11.72981 -53.60423 10.23423 1.000 94.56403 595 ILE A O 1
ATOM 4814 N N . ALA A 1 598 ? -10.10213 -55.13652 9.93622 1.000 85.46654 596 ALA A N 1
ATOM 4815 C CA . ALA A 1 598 ? -10.17684 -55.06265 8.48385 1.000 84.01771 596 ALA A CA 1
ATOM 4816 C C . ALA A 1 598 ? -11.42519 -55.77878 7.98494 1.000 83.57976 596 ALA A C 1
ATOM 4817 O O . ALA A 1 598 ? -11.68121 -56.92984 8.35124 1.000 86.58964 596 ALA A O 1
ATOM 4819 N N . LEU A 1 599 ? -12.20129 -55.09814 7.14698 1.000 80.50537 597 LEU A N 1
ATOM 4820 C CA . LEU A 1 599 ? -13.41744 -55.66956 6.58972 1.000 78.53977 597 LEU A CA 1
ATOM 4821 C C . LEU A 1 599 ? -13.11517 -56.42117 5.29684 1.000 72.13742 597 LEU A C 1
ATOM 4822 O O . LEU A 1 599 ? -12.08862 -56.20768 4.64728 1.000 69.10493 597 LEU A O 1
ATOM 4827 N N . SER A 1 600 ? -14.03371 -57.30891 4.92745 1.000 74.38258 598 SER A N 1
ATOM 4828 C CA . SER A 1 600 ? -13.93254 -58.09050 3.70384 1.000 81.57664 598 SER A CA 1
ATOM 4829 C C . SER A 1 600 ? -15.03765 -57.68350 2.73813 1.000 89.63202 598 SER A C 1
ATOM 4830 O O . SER A 1 600 ? -16.17425 -57.42900 3.15005 1.000 83.75467 598 SER A O 1
ATOM 4833 N N . TYR A 1 601 ? -14.69784 -57.62675 1.45372 1.000 96.15150 599 TYR A N 1
ATOM 4834 C CA . TYR A 1 601 ? -15.63735 -57.18519 0.43491 1.000 92.14869 599 TYR A CA 1
ATOM 4835 C C . TYR A 1 601 ? -16.58395 -58.31304 0.04249 1.000 92.24925 599 TYR A C 1
ATOM 4836 O O . TYR A 1 601 ? -16.21584 -59.49120 0.03269 1.000 90.72420 599 TYR A O 1
ATOM 4845 N N . ASP A 1 602 ? -17.81761 -57.93618 -0.28027 1.000 100.95275 600 ASP A N 1
ATOM 4846 C CA . ASP A 1 602 ? -18.82893 -58.85690 -0.78345 1.000 110.18197 600 ASP A CA 1
ATOM 4847 C C . ASP A 1 602 ? -19.14078 -58.47565 -2.22398 1.000 118.07665 600 ASP A C 1
ATOM 4848 O O . ASP A 1 602 ? -19.66182 -57.38479 -2.48047 1.000 118.84585 600 ASP A O 1
ATOM 4853 N N . GLU A 1 603 ? -18.81936 -59.37196 -3.15944 1.000 121.69496 601 GLU A N 1
ATOM 4854 C CA . GLU A 1 603 ? -18.97366 -59.05542 -4.57487 1.000 122.47437 601 GLU A CA 1
ATOM 4855 C C . GLU A 1 603 ? -20.42427 -59.13861 -5.03353 1.000 117.05912 601 GLU A C 1
ATOM 4856 O O . GLU A 1 603 ? -20.81565 -58.41533 -5.95700 1.000 118.30464 601 GLU A O 1
ATOM 4862 N N . ALA A 1 604 ? -21.22781 -60.00848 -4.41647 1.000 112.52626 602 ALA A N 1
ATOM 4863 C CA . ALA A 1 604 ? -22.64504 -60.08663 -4.75824 1.000 105.50556 602 ALA A CA 1
ATOM 4864 C C . ALA A 1 604 ? -23.32701 -58.74270 -4.53689 1.000 107.16419 602 ALA A C 1
ATOM 4865 O O . ALA A 1 604 ? -23.90742 -58.16123 -5.46088 1.000 110.98705 602 ALA A O 1
ATOM 4867 N N . ALA A 1 605 ? -23.26238 -58.23165 -3.30930 1.000 104.98332 603 ALA A N 1
ATOM 4868 C CA . ALA A 1 605 ? -23.66203 -56.85807 -3.04182 1.000 98.22248 603 ALA A CA 1
ATOM 4869 C C . ALA A 1 605 ? -22.50903 -55.93096 -3.40176 1.000 103.41159 603 ALA A C 1
ATOM 4870 O O . ALA A 1 605 ? -21.61927 -56.30911 -4.17039 1.000 108.36047 603 ALA A O 1
ATOM 4872 N N . GLY A 1 606 ? -22.50908 -54.72049 -2.85883 1.000 102.56574 604 GLY A N 1
ATOM 4873 C CA . GLY A 1 606 ? -21.40032 -53.81667 -3.08354 1.000 108.94628 604 GLY A CA 1
ATOM 4874 C C . GLY A 1 606 ? -20.87461 -53.25469 -1.78256 1.000 113.91515 604 GLY A C 1
ATOM 4875 O O . GLY A 1 606 ? -20.47677 -52.08901 -1.71702 1.000 116.14779 604 GLY A O 1
ATOM 4876 N N . VAL A 1 607 ? -20.85932 -54.08292 -0.73974 1.000 113.16999 605 VAL A N 1
ATOM 4877 C CA . VAL A 1 607 ? -20.60886 -53.62123 0.61675 1.000 106.13178 605 VAL A CA 1
ATOM 4878 C C . VAL A 1 607 ? -19.39836 -54.34035 1.19884 1.000 99.49273 605 VAL A C 1
ATOM 4879 O O . VAL A 1 607 ? -19.01019 -55.42673 0.76118 1.000 95.31490 605 VAL A O 1
ATOM 4883 N N . TRP A 1 608 ? -18.79765 -53.70195 2.19996 1.000 95.38282 606 TRP A N 1
ATOM 4884 C CA . TRP A 1 608 ? -17.78326 -54.31295 3.04798 1.000 91.10970 606 TRP A CA 1
ATOM 4885 C C . TRP A 1 608 ? -18.42298 -54.66072 4.38477 1.000 93.10659 606 TRP A C 1
ATOM 4886 O O . TRP A 1 608 ? -19.08447 -53.81519 4.99608 1.000 94.26483 606 TRP A O 1
ATOM 4897 N N . ARG A 1 609 ? -18.23174 -55.89641 4.83672 1.000 95.10944 607 ARG A N 1
ATOM 4898 C CA . ARG A 1 609 ? -18.87388 -56.36645 6.05342 1.000 96.92840 607 ARG A CA 1
ATOM 4899 C C . ARG A 1 609 ? -17.84750 -56.82063 7.08233 1.000 96.61687 607 ARG A C 1
ATOM 4900 O O . ARG A 1 609 ? -16.75180 -57.27707 6.74097 1.000 90.50510 607 ARG A O 1
ATOM 4908 N N . SER A 1 610 ? -18.22349 -56.68131 8.35000 1.000 96.82702 608 SER A N 1
ATOM 4909 C CA . SER A 1 610 ? -17.43325 -57.18580 9.46426 1.000 84.75901 608 SER A CA 1
ATOM 4910 C C . SER A 1 610 ? -17.58509 -58.70472 9.53362 1.000 92.43499 608 SER A C 1
ATOM 4911 O O . SER A 1 610 ? -18.18078 -59.34151 8.65999 1.000 87.60175 608 SER A O 1
ATOM 4914 N N . GLU A 1 611 ? -17.05079 -59.30637 10.59377 1.000 105.86077 609 GLU A N 1
ATOM 4915 C CA . GLU A 1 611 ? -17.02767 -60.75906 10.70801 1.000 113.29470 609 GLU A CA 1
ATOM 4916 C C . GLU A 1 611 ? -18.06234 -61.30849 11.68094 1.000 124.96630 609 GLU A C 1
ATOM 4917 O O . GLU A 1 611 ? -18.67579 -62.34279 11.40222 1.000 143.15235 609 GLU A O 1
ATOM 4923 N N . GLY A 1 612 ? -18.27442 -60.64525 12.81356 1.000 114.15765 610 GLY A N 1
ATOM 4924 C CA . GLY A 1 612 ? -19.21992 -61.12564 13.80384 1.000 103.84168 610 GLY A CA 1
ATOM 4925 C C . GLY A 1 612 ? -18.82591 -60.72610 15.20935 1.000 98.89793 610 GLY A C 1
ATOM 4926 O O . GLY A 1 612 ? -18.21021 -61.50935 15.93872 1.000 102.35110 610 GLY A O 1
ATOM 4927 N N . ILE A 1 613 ? -19.17955 -59.50588 15.59810 1.000 91.84981 611 ILE A N 1
ATOM 4928 C CA . ILE A 1 613 ? -18.75497 -58.91929 16.86337 1.000 92.67668 611 ILE A CA 1
ATOM 4929 C C . ILE A 1 613 ? -19.91725 -58.94726 17.84354 1.000 104.77813 611 ILE A C 1
ATOM 4930 O O . ILE A 1 613 ? -21.06023 -58.63940 17.48151 1.000 104.61009 611 ILE A O 1
ATOM 4935 N N . HIS A 1 614 ? -19.62863 -59.31831 19.08834 1.000 119.64349 612 HIS A N 1
ATOM 4936 C CA . HIS A 1 614 ? -20.63837 -59.29686 20.13521 1.000 123.82464 612 HIS A CA 1
ATOM 4937 C C . HIS A 1 614 ? -20.72711 -57.90631 20.74814 1.000 121.98720 612 HIS A C 1
ATOM 4938 O O . HIS A 1 614 ? -19.71589 -57.21706 20.91137 1.000 119.02835 612 HIS A O 1
ATOM 4945 N N . LEU A 1 615 ? -21.94762 -57.49629 21.08652 1.000 123.01265 613 LEU A N 1
ATOM 4946 C CA . LEU A 1 615 ? -22.18929 -56.18597 21.66937 1.000 119.91242 613 LEU A CA 1
ATOM 4947 C C . LEU A 1 615 ? -23.20036 -56.30793 22.79967 1.000 118.88449 613 LEU A C 1
ATOM 4948 O O . LEU A 1 615 ? -24.11923 -57.12988 22.74661 1.000 119.94934 613 LEU A O 1
ATOM 4953 N N . LYS A 1 616 ? -23.02039 -55.47978 23.82434 1.000 117.45872 614 LYS A N 1
ATOM 4954 C CA . LYS A 1 616 ? -23.93516 -55.44139 24.95465 1.000 116.69337 614 LYS A CA 1
ATOM 4955 C C . LYS A 1 616 ? -25.11714 -54.52979 24.65123 1.000 118.34981 614 LYS A C 1
ATOM 4956 O O . LYS A 1 616 ? -25.01073 -53.57729 23.87477 1.000 116.29731 614 LYS A O 1
ATOM 4962 N N . ASN A 1 617 ? -26.24892 -54.83134 25.28165 1.000 119.27107 615 ASN A N 1
ATOM 4963 C CA . ASN A 1 617 ? -27.48435 -54.11771 24.99129 1.000 110.60024 615 ASN A CA 1
ATOM 4964 C C . ASN A 1 617 ? -27.41051 -52.67197 25.46724 1.000 101.17886 615 ASN A C 1
ATOM 4965 O O . ASN A 1 617 ? -26.89380 -52.38011 26.54938 1.000 101.90784 615 ASN A O 1
ATOM 4970 N N . LYS A 1 618 ? -27.92717 -51.76523 24.63623 1.000 97.54156 616 LYS A N 1
ATOM 4971 C CA . LYS A 1 618 ? -27.93977 -50.32609 24.89232 1.000 96.82670 616 LYS A CA 1
ATOM 4972 C C . LYS A 1 618 ? -26.54187 -49.75810 25.11750 1.000 97.13206 616 LYS A C 1
ATOM 4973 O O . LYS A 1 618 ? -26.39304 -48.67843 25.69923 1.000 90.67395 616 LYS A O 1
ATOM 4975 N N . GLN A 1 619 ? -25.50855 -50.46345 24.66646 1.000 100.53014 617 GLN A N 1
ATOM 4976 C CA . GLN A 1 619 ? -24.14343 -49.96999 24.77161 1.000 97.51187 617 GLN A CA 1
ATOM 4977 C C . GLN A 1 619 ? -23.88688 -48.97171 23.65159 1.000 96.64643 617 GLN A C 1
ATOM 4978 O O . GLN A 1 619 ? -23.91444 -49.33502 22.47238 1.000 92.86380 617 GLN A O 1
ATOM 4980 N N . LYS A 1 620 ? -23.64315 -47.71332 24.01515 1.000 100.36522 618 LYS A N 1
ATOM 4981 C CA . LYS A 1 620 ? -23.37945 -46.67846 23.02128 1.000 103.01953 618 LYS A CA 1
ATOM 4982 C C . LYS A 1 620 ? -22.04485 -46.92538 22.32822 1.000 110.17591 618 LYS A C 1
ATOM 4983 O O . LYS A 1 620 ? -20.99500 -46.52222 22.83531 1.000 114.02233 618 LYS A O 1
ATOM 4985 N N . VAL A 1 621 ? -22.06667 -47.59383 21.17890 1.000 110.93886 619 VAL A N 1
ATOM 4986 C CA . VAL A 1 621 ? -20.84129 -47.79360 20.42032 1.000 105.26689 619 VAL A CA 1
ATOM 4987 C C . VAL A 1 621 ? -20.55836 -46.54675 19.59120 1.000 108.22660 619 VAL A C 1
ATOM 4988 O O . VAL A 1 621 ? -21.45010 -45.74747 19.28776 1.000 106.87580 619 VAL A O 1
ATOM 4992 N N . THR A 1 622 ? -19.29310 -46.37821 19.21888 1.000 114.72695 620 THR A N 1
ATOM 4993 C CA . THR A 1 622 ? -18.88084 -45.22412 18.42731 1.000 122.29830 620 THR A CA 1
ATOM 4994 C C . THR A 1 622 ? -17.65974 -45.62103 17.61529 1.000 132.33037 620 THR A C 1
ATOM 4995 O O . THR A 1 622 ? -16.65465 -46.06619 18.17693 1.000 145.52573 620 THR A O 1
ATOM 4999 N N . PHE A 1 623 ? -17.75026 -45.46852 16.29912 1.000 126.02434 621 PHE A N 1
ATOM 5000 C CA . PHE A 1 623 ? -16.77340 -46.06569 15.40308 1.000 118.75066 621 PHE A CA 1
ATOM 5001 C C . PHE A 1 623 ? -16.72880 -45.26366 14.10862 1.000 112.52525 621 PHE A C 1
ATOM 5002 O O . PHE A 1 623 ? -17.35718 -44.20747 13.98606 1.000 111.84169 621 PHE A O 1
ATOM 5010 N N . GLU A 1 624 ? -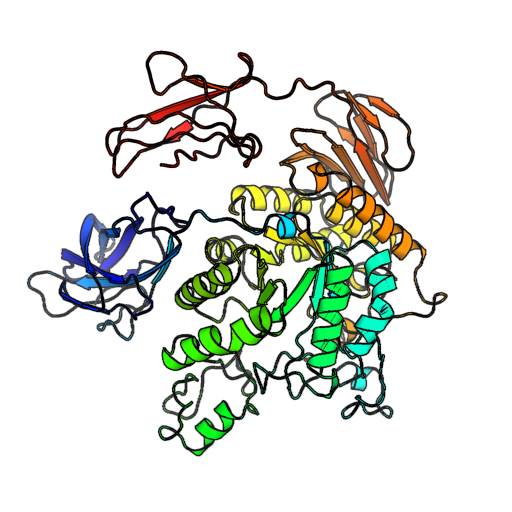15.98030 -45.78329 13.13898 1.000 108.70614 622 GLU A N 1
ATOM 5011 C CA . GLU A 1 624 ? -15.83143 -45.16116 11.83190 1.000 105.08227 622 GLU A CA 1
ATOM 5012 C C . GLU A 1 624 ? -15.25225 -46.19085 10.87149 1.000 104.94698 622 GLU A C 1
ATOM 5013 O O . GLU A 1 624 ? -14.79941 -47.26464 11.27613 1.000 110.41601 622 GLU A O 1
ATOM 5019 N N . TYR A 1 625 ? -15.27785 -45.84750 9.58630 1.000 97.44849 623 TYR A N 1
ATOM 5020 C CA . TYR A 1 625 ? -14.71491 -46.67632 8.52883 1.000 88.91383 623 TYR A CA 1
ATOM 5021 C C . TYR A 1 625 ? -13.56782 -45.92641 7.86856 1.000 90.84698 623 TYR A C 1
ATOM 5022 O O . TYR A 1 625 ? -13.74346 -44.78752 7.42335 1.000 91.38744 623 TYR A O 1
ATOM 5031 N N . VAL A 1 626 ? -12.39822 -46.55928 7.80786 1.000 91.75534 624 VAL A N 1
ATOM 5032 C CA . VAL A 1 626 ? -11.23825 -45.97127 7.15022 1.000 88.08220 624 VAL A CA 1
ATOM 5033 C C . VAL A 1 626 ? -11.10626 -46.58811 5.76611 1.000 87.80978 624 VAL A C 1
ATOM 5034 O O . VAL A 1 626 ? -11.44918 -47.75599 5.54430 1.000 82.41790 624 VAL A O 1
ATOM 5038 N N . ILE A 1 627 ? -10.62624 -45.78829 4.81758 1.000 88.92211 625 ILE A N 1
ATOM 5039 C CA . ILE A 1 627 ? -10.59349 -46.16017 3.40730 1.000 86.89045 625 ILE A CA 1
ATOM 5040 C C . ILE A 1 627 ? -9.14312 -46.15178 2.94587 1.000 85.67286 625 ILE A C 1
ATOM 5041 O O . ILE A 1 627 ? -8.52214 -45.08471 2.84661 1.000 85.93330 625 ILE A O 1
ATOM 5046 N N . ASN A 1 628 ? -8.60398 -47.34219 2.66765 1.000 83.95324 626 ASN A N 1
ATOM 5047 C CA . ASN A 1 628 ? -7.26083 -47.50129 2.10528 1.000 80.56272 626 ASN A CA 1
ATOM 5048 C C . ASN A 1 628 ? -6.20426 -46.80356 2.95607 1.000 80.88360 626 ASN A C 1
ATOM 5049 O O . ASN A 1 628 ? -5.21247 -46.28496 2.43679 1.000 86.37590 626 ASN A O 1
ATOM 5054 N N . GLY A 1 629 ? -6.41350 -46.78611 4.27060 1.000 76.62414 627 GLY A N 1
ATOM 5055 C CA . GLY A 1 629 ? -5.49395 -46.10279 5.16422 1.000 86.31474 627 GLY A CA 1
ATOM 5056 C C . GLY A 1 629 ? -5.32915 -44.62950 4.86929 1.000 95.79818 627 GLY A C 1
ATOM 5057 O O . GLY A 1 629 ? -4.24194 -44.08024 5.07421 1.000 102.39393 627 GLY A O 1
ATOM 5058 N N . ALA A 1 630 ? -6.38211 -43.97105 4.38581 1.000 98.93178 628 ALA A N 1
ATOM 5059 C CA . ALA A 1 630 ? -6.30356 -42.55853 4.03471 1.000 107.37685 628 ALA A CA 1
ATOM 5060 C C . ALA A 1 630 ? -7.43933 -41.77331 4.67881 1.000 118.80688 628 ALA A C 1
ATOM 5061 O O . ALA A 1 630 ? -7.32662 -41.34341 5.83125 1.000 125.94394 628 ALA A O 1
ATOM 5063 N N . GLU A 1 631 ? -8.53385 -41.57861 3.94707 1.000 120.82335 629 GLU A N 1
ATOM 5064 C CA . GLU A 1 631 ? -9.67098 -40.85022 4.48612 1.000 121.19776 629 GLU A CA 1
ATOM 5065 C C . GLU A 1 631 ? -10.52847 -41.76481 5.35530 1.000 113.35885 629 GLU A C 1
ATOM 5066 O O . GLU A 1 631 ? -10.45351 -42.99407 5.27562 1.000 109.75130 629 GLU A O 1
ATOM 5072 N N . SER A 1 632 ? -11.35954 -41.14340 6.19086 1.000 111.98834 630 SER A N 1
ATOM 5073 C CA . SER A 1 632 ? -12.16224 -41.87012 7.16276 1.000 108.73163 630 SER A CA 1
ATOM 5074 C C . SER A 1 632 ? -13.57175 -41.30209 7.22290 1.000 106.66662 630 SER A C 1
ATOM 5075 O O . SER A 1 632 ? -13.76965 -40.08706 7.12849 1.000 104.35607 630 SER A O 1
ATOM 5078 N N . THR A 1 633 ? -14.54534 -42.19511 7.37738 1.000 104.94094 631 THR A N 1
ATOM 5079 C CA . THR A 1 633 ? -15.91772 -41.77888 7.62068 1.000 101.33521 631 THR A CA 1
ATOM 5080 C C . THR A 1 633 ? -16.00538 -41.06552 8.96113 1.000 115.26594 631 THR A C 1
ATOM 5081 O O . THR A 1 633 ? -15.38368 -41.48233 9.94266 1.000 119.88818 631 THR A O 1
ATOM 5085 N N . ARG A 1 634 ? -16.75737 -39.96547 8.99188 1.000 125.75248 632 ARG A N 1
ATOM 5086 C CA . ARG A 1 634 ? -16.94344 -39.23664 10.23855 1.000 130.19371 632 ARG A CA 1
ATOM 5087 C C . ARG A 1 634 ? -17.68010 -40.11041 11.24660 1.000 120.48265 632 ARG A C 1
ATOM 5088 O O . ARG A 1 634 ? -18.53056 -40.92772 10.88211 1.000 114.08035 632 ARG A O 1
ATOM 5096 N N . GLU A 1 635 ? -17.34396 -39.91939 12.52198 1.000 116.79065 633 GLU A N 1
ATOM 5097 C CA . GLU A 1 635 ? -17.72112 -40.83179 13.59373 1.000 109.83739 633 GLU A CA 1
ATOM 5098 C C . GLU A 1 635 ? -19.21825 -41.11676 13.59226 1.000 101.27999 633 GLU A C 1
ATOM 5099 O O . GLU A 1 635 ? -20.03590 -40.21984 13.37457 1.000 97.86136 633 GLU A O 1
ATOM 5105 N N . LEU A 1 636 ? -19.56745 -42.38335 13.81173 1.000 98.70606 634 LEU A N 1
ATOM 5106 C CA . LEU A 1 636 ? -20.94887 -42.84121 13.86209 1.000 98.17851 634 LEU A CA 1
ATOM 5107 C C . LEU A 1 636 ? -21.29468 -43.26415 15.28620 1.000 109.68373 634 LEU A C 1
ATOM 5108 O O . LEU A 1 636 ? -20.50210 -43.10593 16.21960 1.000 126.63361 634 LEU A O 1
ATOM 5113 N N . THR A 1 637 ? -22.49602 -43.81521 15.44509 1.000 99.65969 635 THR A N 1
ATOM 5114 C CA . THR A 1 637 ? -22.95123 -44.29949 16.74149 1.000 87.73979 635 THR A CA 1
ATOM 5115 C C . THR A 1 637 ? -24.05436 -45.32463 16.52429 1.000 78.39504 635 THR A C 1
ATOM 5116 O O . THR A 1 637 ? -24.74554 -45.31021 15.50268 1.000 73.09254 635 THR A O 1
ATOM 5120 N N . PHE A 1 638 ? -24.21518 -46.21162 17.50660 1.000 83.06421 636 PHE A N 1
ATOM 5121 C CA . PHE A 1 638 ? -25.16739 -47.30928 17.39748 1.000 84.03978 636 PHE A CA 1
ATOM 5122 C C . PHE A 1 638 ? -25.38002 -47.93536 18.76994 1.000 93.79425 636 PHE A C 1
ATOM 5123 O O . PHE A 1 638 ? -24.44670 -48.01070 19.57440 1.000 90.26508 636 PHE A O 1
ATOM 5131 N N . THR A 1 639 ? -26.61145 -48.37583 19.02948 1.000 101.35622 637 THR A N 1
ATOM 5132 C CA . THR A 1 639 ? -26.95756 -49.06530 20.27171 1.000 105.47104 637 THR A CA 1
ATOM 5133 C C . THR A 1 639 ? -27.66395 -50.36771 19.91976 1.000 116.40756 637 THR A C 1
ATOM 5134 O O . THR A 1 639 ? -28.75010 -50.33357 19.30551 1.000 109.62693 637 THR A O 1
ATOM 5138 N N . PRO A 1 640 ? -27.10708 -51.52621 20.27859 1.000 134.63105 638 PRO A N 1
ATOM 5139 C CA . PRO A 1 640 ? -27.78936 -52.79683 19.99494 1.000 136.74074 638 PRO A CA 1
ATOM 5140 C C . PRO A 1 640 ? -28.79038 -53.18009 21.07599 1.000 133.88187 638 PRO A C 1
ATOM 5141 O O . PRO A 1 640 ? -28.43353 -53.83413 22.05978 1.000 135.98934 638 PRO A O 1
ATOM 5145 N N . ASP A 1 641 ? -30.05631 -52.80120 20.88705 1.000 129.80205 639 ASP A N 1
ATOM 5146 C CA . ASP A 1 641 ? -31.05464 -52.95743 21.94024 1.000 126.00665 639 ASP A CA 1
ATOM 5147 C C . ASP A 1 641 ? -31.33706 -54.41439 22.29219 1.000 132.61059 639 ASP A C 1
ATOM 5148 O O . ASP A 1 641 ? -31.88341 -54.67944 23.36867 1.000 132.47944 639 ASP A O 1
ATOM 5153 N N . ARG A 1 642 ? -30.98249 -55.36258 21.42615 1.000 137.88062 640 ARG A N 1
ATOM 5154 C CA . ARG A 1 642 ? -31.34944 -56.75927 21.64537 1.000 134.82280 640 ARG A CA 1
ATOM 5155 C C . ARG A 1 642 ? -30.33419 -57.67086 20.97498 1.000 130.24592 640 ARG A C 1
ATOM 5156 O O . ARG A 1 642 ? -30.21150 -57.66080 19.74729 1.000 130.96065 640 ARG A O 1
ATOM 5164 N N . GLY A 1 643 ? -29.62390 -58.45951 21.76889 1.000 129.03366 641 GLY A N 1
ATOM 5165 C CA . GLY A 1 643 ? -28.74706 -59.48674 21.25113 1.000 124.25931 641 GLY A CA 1
ATOM 5166 C C . GLY A 1 643 ? -27.27682 -59.17594 21.45183 1.000 118.30845 641 GLY A C 1
ATOM 5167 O O . GLY A 1 643 ? -26.88429 -58.34167 22.27252 1.000 105.99213 641 GLY A O 1
ATOM 5168 N N . GLY A 1 644 ? -26.44807 -59.87193 20.67525 1.000 122.72228 642 GLY A N 1
ATOM 5169 C CA . GLY A 1 644 ? -25.01024 -59.72830 20.78455 1.000 125.05495 642 GLY A CA 1
ATOM 5170 C C . GLY A 1 644 ? -24.27025 -59.71908 19.46215 1.000 124.42838 642 GLY A C 1
ATOM 5171 O O . GLY A 1 644 ? -23.73655 -58.68400 19.05211 1.000 129.33431 642 GLY A O 1
ATOM 5172 N N . LYS A 1 645 ? -24.22404 -60.86610 18.78379 1.000 122.88070 643 LYS A N 1
ATOM 5173 C CA . LYS A 1 645 ? -23.44535 -61.00540 17.55246 1.000 123.34083 643 LYS A CA 1
ATOM 5174 C C . LYS A 1 645 ? -24.07095 -60.15732 16.44853 1.000 132.39975 643 LYS A C 1
ATOM 5175 O O . LYS A 1 645 ? -24.85743 -60.62653 15.62264 1.000 135.02994 643 LYS A O 1
ATOM 5181 N N . PHE A 1 646 ? -23.70261 -58.88056 16.43264 1.000 133.50960 644 PHE A N 1
ATOM 5182 C CA . PHE A 1 646 ? -24.10864 -57.96809 15.37590 1.000 127.41466 644 PHE A CA 1
ATOM 5183 C C . PHE A 1 646 ? -22.94676 -57.72468 14.42304 1.000 119.38994 644 PHE A C 1
ATOM 5184 O O . PHE A 1 646 ? -21.77915 -57.75796 14.81530 1.000 119.36562 644 PHE A O 1
ATOM 5192 N N . GLU A 1 647 ? -23.28406 -57.47757 13.16207 1.000 121.07289 645 GLU A N 1
ATOM 5193 C CA . GLU A 1 647 ? -22.31517 -57.34566 12.08501 1.000 115.41144 645 GLU A CA 1
ATOM 5194 C C . GLU A 1 647 ? -22.35167 -55.93222 11.51696 1.000 109.95543 645 GLU A C 1
ATOM 5195 O O . GLU A 1 647 ? -23.40417 -55.29016 11.46941 1.000 115.42910 645 GLU A O 1
ATOM 5201 N N . PHE A 1 648 ? -21.18331 -55.44889 11.10450 1.000 102.52950 646 PHE A N 1
ATOM 5202 C CA . PHE A 1 648 ? -21.02209 -54.10308 10.57300 1.000 92.50251 646 PHE A CA 1
ATOM 5203 C C . PHE A 1 648 ? -20.92849 -54.16476 9.05512 1.000 88.12521 646 PHE A C 1
ATOM 5204 O O . PHE A 1 648 ? -20.17838 -54.97889 8.50911 1.000 82.29117 646 PHE A O 1
ATOM 5212 N N . VAL A 1 649 ? -21.69036 -53.30570 8.38135 1.000 93.45541 647 VAL A N 1
ATOM 5213 C CA . VAL A 1 649 ? -21.74556 -53.25398 6.92556 1.000 87.67847 647 VAL A CA 1
ATOM 5214 C C . VAL A 1 649 ? -21.37588 -51.84629 6.48001 1.000 87.76524 647 VAL A C 1
ATOM 5215 O O . VAL A 1 649 ? -21.75524 -50.86319 7.12584 1.000 84.05243 647 VAL A O 1
ATOM 5219 N N . PHE A 1 650 ? -20.62625 -51.75107 5.38207 1.000 90.64785 648 PHE A N 1
ATOM 5220 C CA . PHE A 1 650 ? -20.20071 -50.46852 4.82241 1.000 88.46308 648 PHE A CA 1
ATOM 5221 C C . PHE A 1 650 ? -20.59817 -50.41561 3.35100 1.000 100.73884 648 PHE A C 1
ATOM 5222 O O . PHE A 1 650 ? -19.95501 -51.04283 2.50406 1.000 98.47647 648 PHE A O 1
ATOM 5230 N N . ASN A 1 651 ? -21.65459 -49.66178 3.04990 1.000 112.05060 649 ASN A N 1
ATOM 5231 C CA . ASN A 1 651 ? -22.02987 -49.38800 1.67079 1.000 111.28091 649 ASN A CA 1
ATOM 5232 C C . ASN A 1 651 ? -21.33150 -48.10419 1.24301 1.000 101.97789 649 ASN A C 1
ATOM 5233 O O . ASN A 1 651 ? -21.65097 -47.03343 1.78002 1.000 104.07252 649 ASN A O 1
ATOM 5238 N N . PRO A 1 652 ? -20.37459 -48.15252 0.31121 1.000 91.93368 650 PRO A N 1
ATOM 5239 C CA . PRO A 1 652 ? -19.64955 -46.92479 -0.05613 1.000 92.49907 650 PRO A CA 1
ATOM 5240 C C . PRO A 1 652 ? -20.51951 -45.87565 -0.72503 1.000 95.12940 650 PRO A C 1
ATOM 5241 O O . PRO A 1 652 ? -20.14593 -44.69608 -0.71934 1.000 94.60288 650 PRO A O 1
ATOM 5245 N N . VAL A 1 653 ? -21.66019 -46.26014 -1.30124 1.000 97.86645 651 VAL A N 1
ATOM 5246 C CA . VAL A 1 653 ? -22.56049 -45.27286 -1.88836 1.000 99.45725 651 VAL A CA 1
ATOM 5247 C C . VAL A 1 653 ? -23.27635 -44.48849 -0.79374 1.000 105.83184 651 VAL A C 1
ATOM 5248 O O . VAL A 1 653 ? -23.50006 -43.27830 -0.92150 1.000 107.39489 651 VAL A O 1
ATOM 5252 N N . GLU A 1 654 ? -23.63085 -45.15718 0.30492 1.000 110.52467 652 GLU A N 1
ATOM 5253 C CA . GLU A 1 654 ? -24.22915 -44.52445 1.47855 1.000 113.16593 652 GLU A CA 1
ATOM 5254 C C . GLU A 1 654 ? -23.31061 -44.76873 2.67242 1.000 105.36310 652 GLU A C 1
ATOM 5255 O O . GLU A 1 654 ? -23.62261 -45.57947 3.55555 1.000 107.09274 652 GLU A O 1
ATOM 5261 N N . PRO A 1 655 ? -22.16329 -44.08333 2.72773 1.000 95.84189 653 PRO A N 1
ATOM 5262 C CA . PRO A 1 655 ? -21.16601 -44.43189 3.75493 1.000 97.72395 653 PRO A CA 1
ATOM 5263 C C . PRO A 1 655 ? -21.60503 -44.09783 5.16909 1.000 100.67890 653 PRO A C 1
ATOM 5264 O O . PRO A 1 655 ? -21.36205 -44.89029 6.08804 1.000 104.01417 653 PRO A O 1
ATOM 5268 N N . GLU A 1 656 ? -22.24754 -42.94796 5.37463 1.000 97.98070 654 GLU A N 1
ATOM 5269 C CA . GLU A 1 656 ? -22.66750 -42.54188 6.71101 1.000 92.47327 654 GLU A CA 1
ATOM 5270 C C . GLU A 1 656 ? -23.84031 -43.35337 7.24410 1.000 86.79064 654 GLU A C 1
ATOM 5271 O O . GLU A 1 656 ? -24.22734 -43.15234 8.40098 1.000 76.31038 654 GLU A O 1
ATOM 5277 N N . GLN A 1 657 ? -24.41057 -44.25583 6.44919 1.000 96.45064 655 GLN A N 1
ATOM 5278 C CA . GLN A 1 657 ? -25.54280 -45.05759 6.90069 1.000 105.63325 655 GLN A CA 1
ATOM 5279 C C . GLN A 1 657 ? -25.07969 -46.03804 7.97081 1.000 111.65506 655 GLN A C 1
ATOM 5280 O O . GLN A 1 657 ? -24.31738 -46.96766 7.68670 1.000 116.53810 655 GLN A O 1
ATOM 5286 N N . VAL A 1 658 ? -25.53584 -45.82937 9.20472 1.000 108.35295 656 VAL A N 1
ATOM 5287 C CA . VAL A 1 658 ? -25.22626 -46.73515 10.30406 1.000 101.35630 656 VAL A CA 1
ATOM 5288 C C . VAL A 1 658 ? -26.01292 -48.02227 10.10698 1.000 93.83150 656 VAL A C 1
ATOM 5289 O O . VAL A 1 658 ? -27.12066 -48.17331 10.63425 1.000 94.56932 656 VAL A O 1
ATOM 5293 N N . THR A 1 659 ? -25.45163 -48.95564 9.34191 1.000 94.56631 657 THR A N 1
ATOM 5294 C CA . THR A 1 659 ? -26.14235 -50.20775 9.06437 1.000 105.11816 657 THR A CA 1
ATOM 5295 C C . THR A 1 659 ? -25.48922 -51.37156 9.80034 1.000 107.63968 657 THR A C 1
ATOM 5296 O O . THR A 1 659 ? -25.02695 -52.33088 9.17412 1.000 116.21093 657 THR A O 1
ATOM 5300 N N . VAL A 1 660 ? -25.45301 -51.29957 11.13112 1.000 98.05435 658 VAL A N 1
ATOM 5301 C CA . VAL A 1 660 ? -24.94235 -52.39463 11.94914 1.000 87.15809 658 VAL A CA 1
ATOM 5302 C C . VAL A 1 660 ? -25.94066 -53.54450 11.88765 1.000 87.86530 658 VAL A C 1
ATOM 5303 O O . VAL A 1 660 ? -26.65975 -53.81869 12.85553 1.000 81.59150 658 VAL A O 1
ATOM 5307 N N . LEU A 1 661 ? -25.98510 -54.22060 10.74241 1.000 97.59328 659 LEU A N 1
ATOM 5308 C CA . LEU A 1 661 ? -26.97221 -55.25935 10.48460 1.000 104.32468 659 LEU A CA 1
ATOM 5309 C C . LEU A 1 661 ? -26.50875 -56.58400 11.07548 1.000 111.47700 659 LEU A C 1
ATOM 5310 O O . LEU A 1 661 ? -25.39104 -57.03293 10.80847 1.000 132.66087 659 LEU A O 1
ATOM 5315 N N . HIS A 1 662 ? -27.37037 -57.21235 11.86861 1.000 102.66444 660 HIS A N 1
ATOM 5316 C CA . HIS A 1 662 ? -27.07980 -58.53763 12.40447 1.000 103.96729 660 HIS A CA 1
ATOM 5317 C C . HIS A 1 662 ? -26.88198 -59.54732 11.27679 1.000 101.05405 660 HIS A C 1
ATOM 5318 O O . HIS A 1 662 ? -25.98940 -60.39310 11.33537 1.000 102.68207 660 HIS A O 1
#

Secondary structure (DSSP, 8-state):
---EE-TT-BSSSS--SSS-EEEEEEEEESS---EEEEEEESSSSPPEEETTEEEESEEEEEEEEEEEEETTEEEEEEEEEEPP--SSEEEEEEEEEE-TTSS--EETTT--SSSTTS--EEEEES-----HHHHS--EEEE-GGGS--S-GGG-SSB-TTS-HHHHTTSB----HHHHHHTHHHHHHHT-SEEEEPP-BS-SSTT--S-S-TT-B-TTT--HHHHHHHHHHHHHTT-EEEEEE--SB--TTSHHHHHHHHHGGGSTTSTTB-B-TTS-B-EETTEEEEEBB-TTSHHHHHHIIIIIHHIIIIIS--SEEEETTTTSS-HHHHHHHHHHHHHH-TT-EEEE---S-HHHHGGGBTTBSEEE-HHHHHHHIIIIITT-BTHHHHHHHHHHHHHS-TT-EEEE-S--SSS--HHHHTTT-HHHHHHHHHHHHTSSSEEEEETTGGGT---SS-STT-SS-GGGTTSPPPP--TTTS-HHHHHHHHHHHHHHTT-HHHHS--EEEEEEEBTEEEEEE--SS--EEEEEESSS-EEEEEEEEEEE-BTTTT--EEEEEEEE-TTEEEEEE-----PPP--EEEESSSSS-EE-EE-SSSS-EE---B---TT--B--EEEETTTEEPPP--B---S-S-B--EE-SSSTT--B---

Nearest PDB structures (foldseek):
  8jnx-assembly1_A  TM=1.002E+00  e=0.000E+00  Alkalihalophilus pseudofirmus OF4
  5zxg-assembly1_B  TM=8.868E-01  e=4.015E-35  Arthrobacter globiformis
  6a0j-assembly1_A  TM=8.908E-01  e=2.852E-34  Arthrobacter globiformis
  5zxg-assembly1_A  TM=8.950E-01  e=1.294E-33  Arthrobacter globiformis
  4aee-assembly1_A  TM=7.101E-01  e=2.062E-36  Staphylothermus marinus

Foldseek 3Di:
DKAKAQPCPWPPLQAALADKTKGKIKIKAQDDWAKKKKFKAWDLDAWFAWPQGTDHHHIWMWGWPDWDADPNIIITMTMTIHDRHHALTKMKMWMWIGHPVDDFIFTYPQRDRGRVPGDIHIFTHHPFFAFPCQLLFAEEEEQQQFEDQLDQVLQPFQDPVDDLVGRLFAGNQRALNGCQVCVVVVVLLPGQEYEYFAQAQAPTSRNLAHLHLLAGHSSHPHLVSLLVSQVVSVVSNHAYEYAHEQFWHFCNRPLNVQCLPVPPVGPCVVQWAADPPRDTDADVPPPGTTTGACVDPVNVCCCQVPRVCSVCPVSVHQEYEYEAPVRDDPSSLSVNQSRNVVSPVRRAFEYEYPDDLLVQQSCRSRHQAYEPVLLQVLLLCPLQVQDFCVSVVVSQVVCVVRHDLRYAHEYEHADLPGFHSCVSNVVPVLSVLQSLLVVLQGEHHYYHHNAVQFSQHFPDQLVVDPPVSSSRSSHHHDDPPVSGNVVSSVSSSVSSVVSSVDVLSRNFDKAWAWTTRQWGKIKRHDQPWIKIKIGGAAAKDKTFGDDWFKWAFPVPGDIDTGRIDIAHHSDITMTTTDDPDDGFDWKWKAFADPDIFTWDADPVDGKTKGDWWFDDAQDWTKIWMDTPNDDIGDIATDGSNDGTGWMAIARPRPGNPRCRHD

Radius of gyration: 27.26 Å; Cα contacts (8 Å, |Δi|>4): 1543; chains: 1; bounding box: 75×50×80 Å

Sequence (662 aa):
GSNVSHNFNHNPFIPSPNDDVEITVEVEHYGPIDEGGIYFTTDGSTPAGARGEASSGEFSPLEVVETKTENNLQRSTLKGVIPKQADSTPVKYVVDVWAADGEGSQYADTNSLTSAEATEFAYYVENYSSPDWAKDAVIYHIFVDRFFDGNPDNNFAVDPSLSLEEALKDWMGGDLEGVLAKLDYIEELGVDTIWLSPVFEGPYSHGYHPTDFMGVDPNFGTLEVLKELIDEAHDRDMKVIYDFVPNHTSSEHPFFQDALENGEDSPYYDWYTFYEDGTYETFYGIEELPQFNNDHPEACDYMLNEVVPFWLEELEFDGLRLDYAKGPSYSFWVDFRDKVKSIDPDMYVFGEVWDSREKISSCAGKLDGSLDFGFHDTFKGTFAFDGSMQSVVNYVEENEAEYHPEYIMTTFLDNHDLPRFLYEAGNNTDKLKLASFTQFMLPGSPVIYYGTEVGLSQSANHHEFNDWKDRWYREFMIWDEEEQDRELL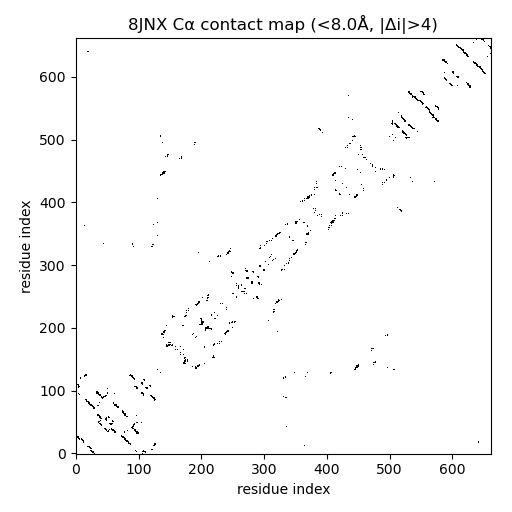THYQDIIELRQNHSALRTGDFHAHSATRDALVFERSNEDERLIVAVNKGAEAVLAIDEELELENLVTGERMTGDELTVGANSFAVYQVVEEEKDIEHVALRGVHAQDIALSYDEAAGVWRSEGIHLKNKQKVTFEYVINGAESTRELTFTPDRGGKFEFVFNPVEPEQVTVLH

B-factor: mean 77.94, std 24.45, range [29.89, 160.0]

Solvent-accessible surface area: 27994 Å² total; per-residue (Å²): 98,27,66,0,40,1,102,46,80,6,109,23,57,44,1,29,21,27,41,23,2,53,0,33,0,90,3,51,4,162,26,96,19,63,60,1,0,0,0,5,4,65,88,46,48,67,9,26,2,46,86,24,138,34,95,37,42,110,82,10,64,0,88,50,84,115,88,118,87,77,143,126,65,68,102,4,21,0,70,11,72,0,57,102,32,71,74,61,12,16,0,14,0,2,0,0,1,16,15,46,159,39,180,43,20,18,2,0,48,67,48,16,129,81,23,93,129,16,41,55,0,0,1,12,3,21,77,21,54,6,3,104,43,0,42,48,0,0,0,0,2,0,1,0,2,2,0,58,39,36,44,95,120,7,31,145,45,36,67,122,98,58,67,88,87,81,15,1,58,49,19,32,2,0,0,0,34,0,0,38,58,52,0,77,34,0,75,121,2,22,6,44,0,0,1,0,1,0,0,0,72,11,45,81,6,16,0,20,23,0,22,49,0,61,10,15,7,67,15,0,7,76,56,133,24,0,90,91,0,0,71,62,0,54,114,58,127,5,58,0,0,0,0,0,0,0,3,4,0,3,24,108,5,83,29,0,90,45,3,94,150,70,24,143,133,10,94,54,53,79,29,5,42,32,97,171,111,58,75,34,57,35,27,137,57,70,120,89,7,0,48,2,29,7,95,34,65,98,0,16,77,22,0,12,90,92,0,0,16,23,0,1,91,110,3,95,2,23,0,0,1,0,13,25,3,80,28,13,32,59,8,3,2,0,19,0,2,43,62,1,23,85,44,58,88,81,18,0,1,0,0,5,4,98,65,53,42,104,112,4,19,26,5,4,5,3,0,0,0,0,0,3,33,27,0,12,91,44,0,10,30,2,0,8,111,66,12,35,0,76,41,0,5,70,8,4,90,90,20,102,94,76,20,50,67,43,13,10,14,0,2,4,9,5,6,3,59,49,22,0,0,9,61,32,6,63,87,76,34,68,48,2,33,0,0,0,5,0,3,0,0,1,42,18,0,0,6,3,5,0,0,7,0,1,18,14,12,18,74,26,51,8,131,144,43,119,138,54,78,30,18,3,9,13,18,62,7,46,54,88,108,157,124,16,43,100,118,0,10,72,20,4,54,74,5,2,111,32,1,62,110,22,42,0,0,41,62,9,55,19,87,25,34,25,26,68,130,38,1,0,0,0,9,0,29,50,94,129,43,61,0,5,0,2,0,1,12,20,76,113,37,91,4,58,18,93,104,106,29,60,6,49,11,42,107,82,75,88,153,66,104,19,57,98,11,89,10,25,56,66,49,53,15,0,24,48,10,68,63,178,134,151,92,42,108,84,0,6,0,108,43,33,102,115,137,63,45,62,8,72,111,41,155,106,52,31,12,20,73,8,155,34,13,116,22,149,82,80,27,85,15,63,2,42,3,7,17,45,70,78,113,60,14,184,100,12,87,41,73,0,72,123,26,13,142,15,34,0,12,7,44,32,70,63,43,97,70,63,37,12,56,107